Protein AF-0000000080742038 (afdb_homodimer)

Sequence (610 aa):
MDDHQDKIATLADGRKVSYAVYGAQDDDAPTFFYLHGFPGSHHEGYVINTTAAQYGVRVIAPTRPGYGDSTFQKNRRIIDYPKDILELADILSIKQFAVLGVSGGGPYAIACLKDLPPDRLVGIGTAAGVMPMSFSTQGMLTITRIMFNIAPYATGILGWITDRVLGNTARDTKHPEKLEEMMDKDISARSASDKDVWETHPDLRKSLGRATREAMKQGGYATAWEARLFGSDWGFKLEDVKVEKGRMIMWHGDLDVNVPIGVSEKAVQLMPGAELRVMKGESHMSLMTRVDEFTVAMKDMILRSMDDHQDKIATLADGRKVSYAVYGAQDDDAPTFFYLHGFPGSHHEGYVINTTAAQYGVRVIAPTRPGYGDSTFQKNRRIIDYPKDILELADILSIKQFAVLGVSGGGPYAIACLKDLPPDRLVGIGTAAGVMPMSFSTQGMLTITRIMFNIAPYATGILGWITDRVLGNTARDTKHPEKLEEMMDKDISARSASDKDVWETHPDLRKSLGRATREAMKQGGYATAWEARLFGSDWGFKLEDVKVEKGRMIMWHGDLDVNVPIGVSEKAVQLMPGAELRVMKGESHMSLMTRVDEFTVAMKDMILRS

Secondary structure (DSSP, 8-state):
-TTS--EEEE-TTS-EEEEEEEE---TTS-EEEEE--SS--GGGGGGGHHHHHHTT-EEEEEPPTTSTTSPP-TT--GGGHHHHHHHHHHHTT--SEEEEEEGGGHHHHHHHHHHS-TTTEEEEEEES----TTS--TTS-HHHHHHHHHTTTSHHHHHHHHIIIIIHHHH-TT-THHHHHHHHHHHHTS-HHHHHHHHH-HHHHHHHHHHHHHHTTT-SHHHHHHHHHHTS--SS-GGG----TTSEEEEEETT-SSS-THHHHHHHHHSTT-EEEEETT--HHHHTT-HHHHHHHHHHHHHH-/-TTS--EEEE-TTS-EEEEEEEE---TTS-EEEEE--SS--GGGGGGGHHHHHHTT-EEEEEPPTTSTTSPP-TT--GGGHHHHHHHHHHHTT--SEEEEEEGGGHHHHHHHHHHS-TTTEEEEEEES----TTS--TTS-HHHHHHHHHTTTSHHHHHHHHIIIIIHHHH-TT-THHHHHHHHHHHHTS-HHHHHHHHH-HHHHHHHHHHHHHHTTT-SHHHHHHHHHHTS--SS-GGG----TTSEEEEEETT-SSS-THHHHHHHHH-TT-EEEEETT--HHHHTT-HHHHHHHHHHHHHH-

Organism: Fusarium oxysporum (strain Fo5176) (NCBI:txid660025)

InterPro domains:
  IPR000073 Alpha/beta hydrolase fold-1 [PF00561] (30-126)
  IPR029058 Alpha/Beta hydrolase fold [G3DSA:3.40.50.1820] (1-302)
  IPR029058 Alpha/Beta hydrolase fold [SSF53474] (7-300)

Radius of gyration: 26.37 Å; Cα contacts (8 Å, |Δi|>4): 1388; chains: 2; bounding box: 51×81×58 Å

Nearest PDB structures (foldseek):
  5nfq-assembly1_A  TM=6.784E-01  e=3.374E-14  metagenome
  7jqy-assembly1_B  TM=6.572E-01  e=2.101E-12  Burkholderia cenocepacia J2315
  7jqx-assembly1_A  TM=6.171E-01  e=9.154E-12  Burkholderia cenocepacia J2315
  6rb3-assembly3_B  TM=6.172E-01  e=1.466E-10  Mycobacteroides abscessus
  4rpc-assembly2_B  TM=6.602E-01  e=5.184E-09  Desulfitobacterium hafniense DCB-2

Foldseek 3Di:
DVVWDWDWDAFPVGWIKIKTKAAAPDLPFAEAEEEDAAQFANLLVLLLRVVSNVVRYIYIYIGDDPFFRTHHDPPDALLVVLVVVVRVCVVSVNQAHEYEAEAQGQSNNLSNLQPPDCRHYLAYEYELYQFALVFPQVLADPVLNVLLQCLLVCLPVQQQVCCVVQLVLLQPPVCLVSLLVVVLVVQVVDDPQSNVCCVPPVSSSVSRSNTSSRRCVNGRNVSSVSSSNSSDDNVDDLLSRAAAALRYEYEYECQENNRHCSRVVVSCVSHVNYHYDYDYPDYSNNSSSVSNVVSVSRSVSSVVD/DVVWDWDWDAFPVGWIKIKTKAAAPDLPFAEAEEEDAAQFANLLVLLLRVVSNVVRYIYIYIGDDPFFRTHHDPPDALLVVLVVVVRVCVVSVNQAYEYEAEAQGQSNNLSNLQPPDCRHYLAYEYELYQFALVFPLVQADPVLNVLLQCLLVCLPVQQQVCCVVQLVLLQPPVCLVSLLVVVLVVQVVDDPQSNVCCVPPVSNSVSRSNTSSRRCVNGRNVSSVSSPNSSDDNVDDLLSRAAAALRYEYEYECQENNRHCSRVVVSCVSHVNYHYDYDYPDYSNNSSSVSNVVSVSRSVSSVVD

Solvent-accessible surface area (backbone atoms only — not comparable to full-atom values): 29934 Å² total; per-residue (Å²): 110,85,83,53,58,80,40,75,45,71,46,96,89,67,45,35,35,22,27,34,72,31,35,30,83,55,83,82,36,57,35,32,36,38,33,34,40,74,73,25,18,27,46,41,46,54,57,39,20,68,60,25,38,75,69,49,25,17,33,42,11,47,19,56,59,23,14,43,75,9,39,62,56,87,87,66,51,59,69,55,47,38,59,55,54,53,50,51,29,55,77,68,68,47,70,55,29,26,31,37,4,29,28,56,11,14,55,43,34,51,38,25,63,58,72,46,56,63,82,36,44,46,29,35,33,22,44,43,39,48,59,62,60,89,37,66,58,64,48,34,37,62,69,58,53,44,49,30,62,42,18,67,80,38,33,69,61,45,6,54,44,41,19,66,72,44,21,53,47,38,64,32,74,92,50,53,60,57,36,51,51,48,49,50,37,46,40,55,40,24,33,66,59,36,32,50,42,54,71,72,32,63,56,51,46,51,18,48,52,51,6,43,26,29,22,25,63,69,33,20,46,44,49,19,50,49,36,18,46,52,45,40,81,56,85,69,55,65,66,72,36,81,48,54,75,79,28,32,40,34,39,28,18,69,58,13,41,80,50,24,40,56,36,57,60,53,47,37,70,48,20,74,24,40,42,79,45,74,38,81,84,18,26,61,61,43,45,69,67,48,40,64,64,52,48,52,52,48,49,50,36,49,70,72,100,112,84,84,52,60,78,40,76,47,72,48,95,89,67,45,36,37,22,27,36,70,30,34,30,84,54,83,83,35,57,36,32,35,40,32,34,40,75,72,26,18,27,45,40,47,54,58,39,21,68,61,24,38,75,70,49,26,18,34,41,12,47,20,56,59,24,16,42,75,10,39,64,56,86,88,67,52,57,70,55,48,39,58,55,52,54,51,51,31,55,76,67,66,48,70,54,29,26,31,37,3,30,28,55,11,14,55,45,33,52,37,26,63,57,70,47,56,64,82,37,44,46,28,36,34,23,44,43,39,47,61,63,60,89,38,66,56,66,48,36,36,62,70,60,53,44,50,29,62,42,19,67,80,38,32,70,61,46,7,55,45,39,20,67,72,44,20,55,47,40,62,31,74,92,49,53,63,56,37,52,51,50,50,50,38,45,39,56,41,25,35,68,59,36,32,49,42,53,72,72,32,61,57,51,45,52,17,48,52,51,6,46,26,29,22,25,62,69,32,20,48,46,49,20,48,50,36,17,47,54,43,40,79,56,85,68,57,65,67,73,35,80,49,52,75,77,28,32,41,35,38,31,16,71,58,13,42,80,50,24,40,58,36,57,60,53,47,36,70,48,20,75,24,39,42,77,45,75,38,79,85,19,25,60,60,42,44,68,70,48,38,64,63,52,49,52,53,47,49,50,37,50,69,75,100

pLDDT: mean 94.44, std 6.52, range [61.16, 98.94]

Structure (mmCIF, N/CA/C/O backbone):
data_AF-0000000080742038-model_v1
#
loop_
_entity.id
_entity.type
_entity.pdbx_description
1 polymer 'AB hydrolase-1 domain-containing protein'
#
loop_
_atom_site.group_PDB
_atom_site.id
_atom_site.type_symbol
_atom_site.label_atom_id
_atom_site.label_alt_id
_atom_site.label_comp_id
_atom_site.label_asym_id
_atom_site.label_entity_id
_atom_site.label_seq_id
_atom_site.pdbx_PDB_ins_code
_atom_site.Cartn_x
_atom_site.Cartn_y
_atom_site.Cartn_z
_atom_site.occupancy
_atom_site.B_iso_or_equiv
_atom_site.auth_seq_id
_atom_site.auth_comp_id
_atom_site.auth_asym_id
_atom_site.auth_atom_id
_atom_site.pdbx_PDB_model_num
ATOM 1 N N . MET A 1 1 ? 14.031 27.016 -0.701 1 67 1 MET A N 1
ATOM 2 C CA . MET A 1 1 ? 13.75 26.391 0.581 1 67 1 MET A CA 1
ATOM 3 C C . MET A 1 1 ? 14.867 26.656 1.585 1 67 1 MET A C 1
ATOM 5 O O . MET A 1 1 ? 14.602 26.859 2.771 1 67 1 MET A O 1
ATOM 9 N N . ASP A 1 2 ? 16.078 26.734 1.03 1 62.31 2 ASP A N 1
ATOM 10 C CA . ASP A 1 2 ? 17.25 26.922 1.895 1 62.31 2 ASP A CA 1
ATOM 11 C C . ASP A 1 2 ? 17.234 28.281 2.572 1 62.31 2 ASP A C 1
ATOM 13 O O . ASP A 1 2 ? 17.891 28.484 3.596 1 62.31 2 ASP A O 1
ATOM 17 N N . ASP A 1 3 ? 16.438 29.125 1.928 1 61.84 3 ASP A N 1
ATOM 18 C CA . ASP A 1 3 ? 16.406 30.469 2.496 1 61.84 3 ASP A CA 1
ATOM 19 C C . ASP A 1 3 ? 15.555 30.516 3.764 1 61.84 3 ASP A C 1
ATOM 21 O O . ASP A 1 3 ? 15.617 31.469 4.531 1 61.84 3 ASP A O 1
ATOM 25 N N . HIS A 1 4 ? 14.805 29.5 3.902 1 67.5 4 HIS A N 1
ATOM 26 C CA . HIS A 1 4 ? 13.961 29.484 5.094 1 67.5 4 HIS A CA 1
ATOM 27 C C . HIS A 1 4 ? 14.586 28.609 6.188 1 67.5 4 HIS A C 1
ATOM 29 O O . HIS A 1 4 ? 14.602 27.391 6.082 1 67.5 4 HIS A O 1
ATOM 35 N N . GLN A 1 5 ? 15.109 29.297 7.074 1 78.25 5 GLN A N 1
ATOM 36 C CA . GLN A 1 5 ? 15.859 28.641 8.148 1 78.25 5 GLN A CA 1
ATOM 37 C C . GLN A 1 5 ? 14.93 27.938 9.117 1 78.25 5 GLN A C 1
ATOM 39 O O . GLN A 1 5 ? 13.883 28.469 9.492 1 78.25 5 GLN A O 1
ATOM 44 N N . ASP A 1 6 ? 15.258 26.781 9.43 1 92.75 6 ASP A N 1
ATOM 45 C CA . ASP A 1 6 ? 14.609 26.047 10.516 1 92.75 6 ASP A CA 1
ATOM 46 C C . ASP A 1 6 ? 14.781 26.766 11.852 1 92.75 6 ASP A C 1
ATOM 48 O O . ASP A 1 6 ? 15.867 27.266 12.156 1 92.75 6 ASP A O 1
ATOM 52 N N . LYS A 1 7 ? 13.766 26.953 12.516 1 97.44 7 LYS A N 1
ATOM 53 C CA . LYS A 1 7 ? 13.766 27.547 13.844 1 97.44 7 LYS A CA 1
ATOM 54 C C . LYS A 1 7 ? 13.352 26.547 14.906 1 97.44 7 LYS A C 1
ATOM 56 O O . LYS A 1 7 ? 12.719 25.531 14.594 1 97.44 7 LYS A O 1
ATOM 61 N N . ILE A 1 8 ? 13.773 26.797 16.156 1 98.25 8 ILE A N 1
ATOM 62 C CA . ILE A 1 8 ? 13.43 25.922 17.281 1 98.25 8 ILE A CA 1
ATOM 63 C C . ILE A 1 8 ? 12.82 26.75 18.406 1 98.25 8 ILE A C 1
ATOM 65 O O . ILE A 1 8 ? 13.359 27.797 18.781 1 98.25 8 ILE A O 1
ATOM 69 N N . ALA A 1 9 ? 11.727 26.406 18.859 1 98.56 9 ALA A N 1
ATOM 70 C CA . ALA A 1 9 ? 11.125 26.938 20.078 1 98.56 9 ALA A CA 1
ATOM 71 C C . ALA A 1 9 ? 11.117 25.891 21.188 1 98.56 9 ALA A C 1
ATOM 73 O O . ALA A 1 9 ? 10.953 24.703 20.938 1 98.56 9 ALA A O 1
ATOM 74 N N . THR A 1 10 ? 11.32 26.266 22.391 1 98.69 10 THR A N 1
ATOM 75 C CA . THR A 1 10 ? 11.219 25.391 23.547 1 98.69 10 THR A CA 1
ATOM 76 C C . THR A 1 10 ? 9.922 25.641 24.312 1 98.69 10 THR A C 1
ATOM 78 O O . THR A 1 10 ? 9.648 26.766 24.734 1 98.69 10 THR A O 1
ATOM 81 N N . LEU A 1 11 ? 9.164 24.641 24.453 1 98.56 11 LEU A N 1
ATOM 82 C CA . LEU A 1 11 ? 7.883 24.75 25.141 1 98.56 11 LEU A CA 1
ATOM 83 C C . LEU A 1 11 ? 8.086 24.719 26.656 1 98.56 11 LEU A C 1
ATOM 85 O O . LEU A 1 11 ? 9.195 24.469 27.141 1 98.56 11 LEU A O 1
ATOM 89 N N . ALA A 1 12 ? 7.055 25 27.391 1 97.94 12 ALA A N 1
ATOM 90 C CA . ALA A 1 12 ? 7.105 25.125 28.844 1 97.94 12 ALA A CA 1
ATOM 91 C C . ALA A 1 12 ? 7.512 23.797 29.484 1 97.94 12 ALA A C 1
ATOM 93 O O . ALA A 1 12 ? 8.164 23.781 30.531 1 97.94 12 ALA A O 1
ATOM 94 N N . ASP A 1 13 ? 7.203 22.641 28.859 1 97.56 13 ASP A N 1
ATOM 95 C CA . ASP A 1 13 ? 7.508 21.344 29.438 1 97.56 13 ASP A CA 1
ATOM 96 C C . ASP A 1 13 ? 8.906 20.875 29.031 1 97.56 13 ASP A C 1
ATOM 98 O O . ASP A 1 13 ? 9.281 19.734 29.297 1 97.56 13 ASP A O 1
ATOM 102 N N . GLY A 1 14 ? 9.625 21.719 28.312 1 98.31 14 GLY A N 1
ATOM 103 C CA . GLY A 1 14 ? 11.016 21.438 27.969 1 98.31 14 GLY A CA 1
ATOM 104 C C . GLY A 1 14 ? 11.172 20.859 26.578 1 98.31 14 GLY A C 1
ATOM 105 O O . GLY A 1 14 ? 12.281 20.781 26.062 1 98.31 14 GLY A O 1
ATOM 106 N N . ARG A 1 15 ? 10.078 20.453 25.875 1 98.31 15 ARG A N 1
ATOM 107 C CA . ARG A 1 15 ? 10.148 19.891 24.516 1 98.31 15 ARG A CA 1
ATOM 108 C C . ARG A 1 15 ? 10.492 20.969 23.5 1 98.31 15 ARG A C 1
ATOM 110 O O . ARG A 1 15 ? 10.062 22.109 23.641 1 98.31 15 ARG A O 1
ATOM 117 N N . LYS A 1 16 ? 11.234 20.578 22.562 1 98.75 16 LYS A N 1
ATOM 118 C CA . LYS A 1 16 ? 11.555 21.438 21.438 1 98.75 16 LYS A CA 1
ATOM 119 C C . LYS A 1 16 ? 10.578 21.234 20.281 1 98.75 16 LYS A C 1
ATOM 121 O O . LYS A 1 16 ? 10.148 20.109 20.016 1 98.75 16 LYS A O 1
ATOM 126 N N . VAL A 1 17 ? 10.258 22.344 19.656 1 98.69 17 VAL A N 1
ATOM 127 C CA . VAL A 1 17 ? 9.453 22.328 18.438 1 98.69 17 VAL A CA 1
ATOM 128 C C . VAL A 1 17 ? 10.219 23.016 17.297 1 98.69 17 VAL A C 1
ATOM 130 O O . VAL A 1 17 ? 10.57 24.188 17.406 1 98.69 17 VAL A O 1
ATOM 133 N N . SER A 1 18 ? 10.57 22.25 16.312 1 98.56 18 SER A N 1
ATOM 134 C CA . SER A 1 18 ? 11.133 22.859 15.125 1 98.56 18 SER A CA 1
ATOM 135 C C . SER A 1 18 ? 10.039 23.406 14.211 1 98.56 18 SER A C 1
ATOM 137 O O . SER A 1 18 ? 8.977 22.797 14.078 1 98.56 18 SER A O 1
ATOM 139 N N . TYR A 1 19 ? 10.242 24.562 13.617 1 98.56 19 TYR A N 1
ATOM 140 C CA . TYR A 1 19 ? 9.266 25.203 12.734 1 98.56 1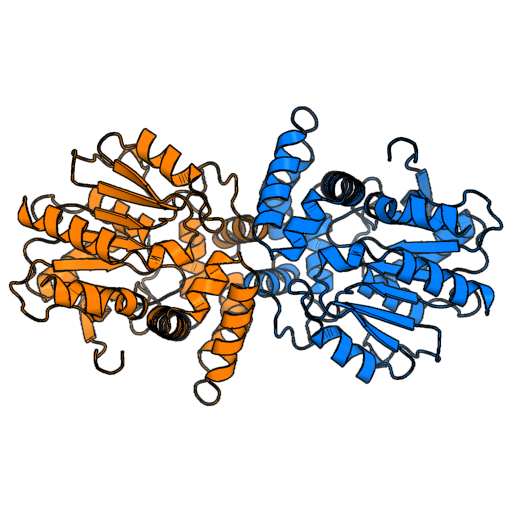9 TYR A CA 1
ATOM 141 C C . TYR A 1 19 ? 9.953 26.125 11.734 1 98.56 19 TYR A C 1
ATOM 143 O O . TYR A 1 19 ? 11.164 26.344 11.812 1 98.56 19 TYR A O 1
ATOM 151 N N . ALA A 1 20 ? 9.25 26.531 10.773 1 98 20 ALA A N 1
ATOM 152 C CA . ALA A 1 20 ? 9.672 27.562 9.82 1 98 20 ALA A CA 1
ATOM 153 C C . ALA A 1 20 ? 8.578 28.594 9.602 1 98 20 ALA A C 1
ATOM 155 O O . ALA A 1 20 ? 7.406 28.344 9.906 1 98 20 ALA A O 1
ATOM 156 N N . VAL A 1 21 ? 8.984 29.734 9.211 1 98 21 VAL A N 1
ATOM 157 C CA . VAL A 1 21 ? 8.07 30.812 8.836 1 98 21 VAL A CA 1
ATOM 158 C C . VAL A 1 21 ? 8.109 31.016 7.324 1 98 21 VAL A C 1
ATOM 160 O O . VAL A 1 21 ? 9.172 31.281 6.758 1 98 21 VAL A O 1
ATOM 163 N N . TYR A 1 22 ? 7 30.891 6.668 1 97.31 22 TYR A N 1
ATOM 164 C CA . TYR A 1 22 ? 6.867 31.094 5.227 1 97.31 22 TYR A CA 1
ATOM 165 C C . TYR A 1 22 ? 5.977 32.281 4.922 1 97.31 22 TYR A C 1
ATOM 167 O O . TYR A 1 22 ? 5.277 32.781 5.805 1 97.31 22 TYR A O 1
ATOM 175 N N . GLY A 1 23 ? 5.98 32.719 3.654 1 97.31 23 GLY A N 1
ATOM 176 C CA . GLY A 1 23 ? 5.172 33.844 3.254 1 97.31 23 GLY A CA 1
ATOM 177 C C . GLY A 1 23 ? 5.699 35.156 3.785 1 97.31 23 GLY A C 1
ATOM 178 O O . GLY A 1 23 ? 6.898 35.438 3.699 1 97.31 23 GLY A O 1
ATOM 179 N N . ALA A 1 24 ? 4.785 36 4.273 1 97.38 24 ALA A N 1
ATOM 180 C CA . ALA A 1 24 ? 5.148 37.281 4.84 1 97.38 24 ALA A CA 1
ATOM 181 C C . ALA A 1 24 ? 5.977 37.125 6.113 1 97.38 24 ALA A C 1
ATOM 183 O O . ALA A 1 24 ? 5.699 36.219 6.926 1 97.38 24 ALA A O 1
ATOM 184 N N . GLN A 1 25 ? 6.887 38 6.328 1 95.19 25 GLN A N 1
ATOM 185 C CA . GLN A 1 25 ? 7.789 37.875 7.469 1 95.19 25 GLN A CA 1
ATOM 186 C C . GLN A 1 25 ? 7.441 38.875 8.555 1 95.19 25 GLN A C 1
ATOM 188 O O . GLN A 1 25 ? 7.957 38.812 9.672 1 95.19 25 GLN A O 1
ATOM 193 N N . ASP A 1 26 ? 6.496 39.75 8.242 1 95 26 ASP A N 1
ATOM 194 C CA . ASP A 1 26 ? 6.055 40.75 9.203 1 95 26 ASP A CA 1
ATOM 195 C C . ASP A 1 26 ? 5.242 40.125 10.328 1 95 26 ASP A C 1
ATOM 197 O O . ASP A 1 26 ? 4.301 39.375 10.078 1 95 26 ASP A O 1
ATOM 201 N N . ASP A 1 27 ? 5.512 40.5 11.508 1 93.69 27 ASP A N 1
ATOM 202 C CA . ASP A 1 27 ? 4.871 39.938 12.688 1 93.69 27 ASP A CA 1
ATOM 203 C C . ASP A 1 27 ? 3.4 40.344 12.766 1 93.69 27 ASP A C 1
ATOM 205 O O . ASP A 1 27 ? 2.602 39.656 13.422 1 93.69 27 ASP A O 1
ATOM 209 N N . ASP A 1 28 ? 3.055 41.438 12.078 1 94.69 28 ASP A N 1
ATOM 210 C CA . ASP A 1 28 ? 1.686 41.938 12.156 1 94.69 28 ASP A CA 1
ATOM 211 C C . ASP A 1 28 ? 0.833 41.375 11.016 1 94.69 28 ASP A C 1
ATOM 213 O O . ASP A 1 28 ? -0.377 41.625 10.969 1 94.69 28 ASP A O 1
ATOM 217 N N . ALA A 1 29 ? 1.406 40.594 10.172 1 97.69 29 ALA A N 1
ATOM 218 C CA . ALA A 1 29 ? 0.659 40.031 9.055 1 97.69 29 ALA A CA 1
ATOM 219 C C . ALA A 1 29 ? -0.356 39 9.547 1 97.69 29 ALA A C 1
ATOM 221 O O . ALA A 1 29 ? -0.125 38.312 10.555 1 97.69 29 ALA A O 1
ATOM 222 N N . PRO A 1 30 ? -1.543 38.938 8.859 1 98.25 30 PRO A N 1
ATOM 223 C CA . PRO A 1 30 ? -2.418 37.812 9.164 1 98.25 30 PRO A CA 1
ATOM 224 C C . PRO A 1 30 ? -1.686 36.469 9.133 1 98.25 30 PRO A C 1
ATOM 226 O O . PRO A 1 30 ? -0.91 36.219 8.211 1 98.25 30 PRO A O 1
ATOM 229 N N . THR A 1 31 ? -1.844 35.656 10.195 1 98.75 31 THR A N 1
ATOM 230 C CA . THR A 1 31 ? -0.999 34.5 10.391 1 98.75 31 THR A CA 1
ATOM 231 C C . THR A 1 31 ? -1.846 33.219 10.516 1 98.75 31 THR A C 1
ATOM 233 O O . THR A 1 31 ? -2.879 33.25 11.195 1 98.75 31 THR A O 1
ATOM 236 N N . PHE A 1 32 ? -1.501 32.188 9.82 1 98.88 32 PHE A N 1
ATOM 237 C CA . PHE A 1 32 ? -2.09 30.875 10.125 1 98.88 32 PHE A CA 1
ATOM 238 C C . PHE A 1 32 ? -1.011 29.812 10.242 1 98.88 32 PHE A C 1
ATOM 240 O O . PHE A 1 32 ? 0.115 30 9.781 1 98.88 32 PHE A O 1
ATOM 247 N N . PHE A 1 33 ? -1.278 28.734 10.922 1 98.94 33 PHE A N 1
ATOM 248 C CA . PHE A 1 33 ? -0.404 27.578 11.07 1 98.94 33 PHE A CA 1
ATOM 249 C C . PHE A 1 33 ? -0.652 26.562 9.961 1 98.94 33 PHE A C 1
ATOM 251 O O . PHE A 1 33 ? -1.8 26.312 9.586 1 98.94 33 PHE A O 1
ATOM 258 N N . TYR A 1 34 ? 0.375 26.047 9.367 1 98.81 34 TYR A N 1
ATOM 259 C CA . TYR A 1 34 ? 0.353 24.938 8.422 1 98.81 34 TYR A CA 1
ATOM 260 C C . TYR A 1 34 ? 0.771 23.641 9.094 1 98.81 34 TYR A C 1
ATOM 262 O O . TYR A 1 34 ? 1.939 23.469 9.453 1 98.81 34 TYR A O 1
ATOM 270 N N . LEU A 1 35 ? -0.135 22.719 9.289 1 98.94 35 LEU A N 1
ATOM 271 C CA . LEU A 1 35 ? 0.146 21.406 9.891 1 98.94 35 LEU A CA 1
ATOM 272 C C . LEU A 1 35 ? 0.365 20.359 8.812 1 98.94 35 LEU A C 1
ATOM 274 O O . LEU A 1 35 ? -0.566 20 8.086 1 98.94 35 LEU A O 1
ATOM 278 N N . HIS A 1 36 ? 1.525 19.844 8.773 1 98.69 36 HIS A N 1
ATOM 279 C CA . HIS A 1 36 ? 1.992 19 7.688 1 98.69 36 HIS A CA 1
ATOM 280 C C . HIS A 1 36 ? 1.288 17.641 7.707 1 98.69 36 HIS A C 1
ATOM 282 O O . HIS A 1 36 ? 0.627 17.297 8.688 1 98.69 36 HIS A O 1
ATOM 288 N N . GLY A 1 37 ? 1.478 16.938 6.609 1 98.19 37 GLY A N 1
ATOM 289 C CA . GLY A 1 37 ? 0.906 15.617 6.441 1 98.19 37 GLY A CA 1
ATOM 290 C C . GLY A 1 37 ? 1.724 14.523 7.109 1 98.19 37 GLY A C 1
ATOM 291 O O . GLY A 1 37 ? 2.543 14.805 7.984 1 98.19 37 GLY A O 1
ATOM 292 N N . PHE A 1 38 ? 1.458 13.18 6.723 1 96.56 38 PHE A N 1
ATOM 293 C CA . PHE A 1 38 ? 1.994 12.008 7.41 1 96.56 38 PHE A CA 1
ATOM 294 C C . PHE A 1 38 ? 2.715 11.094 6.43 1 96.56 38 PHE A C 1
ATOM 296 O O . PHE A 1 38 ? 2.117 10.609 5.465 1 96.56 38 PHE A O 1
ATOM 303 N N . PRO A 1 39 ? 3.877 10.68 6.828 1 96.5 39 PRO A N 1
ATOM 304 C CA . PRO A 1 39 ? 4.812 11.359 7.73 1 96.5 39 PRO A CA 1
ATOM 305 C C . PRO A 1 39 ? 5.398 12.633 7.129 1 96.5 39 PRO A C 1
ATOM 307 O O . PRO A 1 39 ? 5.262 12.867 5.926 1 96.5 39 PRO A O 1
ATOM 310 N N . GLY A 1 40 ? 5.934 13.469 7.961 1 97.88 40 GLY A N 1
ATOM 311 C CA . GLY A 1 40 ? 6.496 14.68 7.383 1 97.88 40 GLY A CA 1
ATOM 312 C C . GLY A 1 40 ? 7.078 15.625 8.422 1 97.88 40 GLY A C 1
ATOM 313 O O . GLY A 1 40 ? 7.383 15.211 9.539 1 97.88 40 GLY A O 1
ATOM 314 N N . SER A 1 41 ? 7.332 16.828 7.953 1 98.31 41 SER A N 1
ATOM 315 C CA . SER A 1 41 ? 7.863 17.938 8.742 1 98.31 41 SER A CA 1
ATOM 316 C C . SER A 1 41 ? 7.402 19.281 8.188 1 98.31 41 SER A C 1
ATOM 318 O O . SER A 1 41 ? 6.711 19.344 7.172 1 98.31 41 SER A O 1
ATOM 320 N N . HIS A 1 42 ? 7.801 20.344 8.883 1 98.19 42 HIS A N 1
ATOM 321 C CA . HIS A 1 42 ? 7.375 21.688 8.531 1 98.19 42 HIS A CA 1
ATOM 322 C C . HIS A 1 42 ? 7.84 22.062 7.125 1 98.19 42 HIS A C 1
ATOM 324 O O . HIS A 1 42 ? 7.309 23 6.516 1 98.19 42 HIS A O 1
ATOM 330 N N . HIS A 1 43 ? 8.742 21.328 6.539 1 97.31 43 HIS A N 1
ATOM 331 C CA . HIS A 1 43 ? 9.273 21.625 5.211 1 97.31 43 HIS A CA 1
ATOM 332 C C . HIS A 1 43 ? 8.188 21.516 4.145 1 97.31 43 HIS A C 1
ATOM 334 O O . HIS A 1 43 ? 8.281 22.141 3.086 1 97.31 43 HIS A O 1
ATOM 340 N N . GLU A 1 44 ? 7.191 20.703 4.445 1 97.19 44 GLU A N 1
ATOM 341 C CA . GLU A 1 44 ? 6.059 20.609 3.529 1 97.19 44 GLU A CA 1
ATOM 342 C C . GLU A 1 44 ? 5.43 21.969 3.275 1 97.19 44 GLU A C 1
ATOM 344 O O . GLU A 1 44 ? 4.945 22.25 2.176 1 97.19 44 GLU A O 1
ATOM 349 N N . GLY A 1 45 ? 5.473 22.859 4.246 1 97 45 GLY A N 1
ATOM 350 C CA . GLY A 1 45 ? 4.844 24.156 4.172 1 97 45 GLY A CA 1
ATOM 351 C C . GLY A 1 45 ? 5.465 25.062 3.123 1 97 45 GLY A C 1
ATOM 352 O O . GLY A 1 45 ? 4.875 26.078 2.742 1 97 45 GLY A O 1
ATOM 353 N N . TYR A 1 46 ? 6.609 24.703 2.615 1 96.56 46 TYR A N 1
ATOM 354 C CA . TYR A 1 46 ? 7.277 25.516 1.603 1 96.56 46 TYR A CA 1
ATOM 355 C C . TYR A 1 46 ? 6.414 25.641 0.352 1 96.56 46 TYR A C 1
ATOM 357 O O . TYR A 1 46 ? 6.52 26.625 -0.38 1 96.56 46 TYR A O 1
ATOM 365 N N . VAL A 1 47 ? 5.559 24.719 0.129 1 95.38 47 VAL A N 1
ATOM 366 C CA . VAL A 1 47 ? 4.734 24.672 -1.074 1 95.38 47 VAL A CA 1
ATOM 367 C C . VAL A 1 47 ? 3.861 25.922 -1.141 1 95.38 47 VAL A C 1
ATOM 369 O O . VAL A 1 47 ? 3.539 26.406 -2.229 1 95.38 47 VAL A O 1
ATOM 372 N N . ILE A 1 48 ? 3.535 26.531 -0.001 1 96.25 48 ILE A N 1
ATOM 373 C CA . ILE A 1 48 ? 2.596 27.656 0.033 1 96.25 48 ILE A CA 1
ATOM 374 C C . ILE A 1 48 ? 3.357 28.969 0.164 1 96.25 48 ILE A C 1
ATOM 376 O O . ILE A 1 48 ? 2.754 30.047 0.192 1 96.25 48 ILE A O 1
ATOM 380 N N . ASN A 1 49 ? 4.672 28.938 0.198 1 96.31 49 ASN A N 1
ATOM 381 C CA . ASN A 1 49 ? 5.504 30.094 0.543 1 96.31 49 ASN A CA 1
ATOM 382 C C . ASN A 1 49 ? 5.266 31.266 -0.406 1 96.31 49 ASN A C 1
ATOM 384 O O . ASN A 1 49 ? 4.93 32.375 0.032 1 96.31 49 ASN A O 1
ATOM 388 N N . THR A 1 50 ? 5.418 31.016 -1.688 1 95.62 50 THR A N 1
ATOM 389 C CA . THR A 1 50 ? 5.34 32.062 -2.684 1 95.62 50 THR A CA 1
ATOM 390 C C . THR A 1 50 ? 3.949 32.719 -2.689 1 95.62 50 THR A C 1
ATOM 392 O O . THR A 1 50 ? 3.818 33.938 -2.693 1 95.62 50 THR A O 1
ATOM 395 N N . THR A 1 51 ? 2.949 31.875 -2.684 1 97.31 51 THR A N 1
ATOM 396 C CA . THR A 1 51 ? 1.572 32.375 -2.713 1 97.31 51 THR A CA 1
ATOM 397 C C . THR A 1 51 ? 1.247 33.156 -1.448 1 97.31 51 THR A C 1
ATOM 399 O O . THR A 1 51 ? 0.609 34.188 -1.512 1 97.31 51 THR A O 1
ATOM 402 N N . ALA A 1 52 ? 1.65 32.656 -0.297 1 97.94 52 ALA A N 1
ATOM 403 C CA . ALA A 1 52 ? 1.41 33.344 0.965 1 97.94 52 ALA A CA 1
ATOM 404 C C . ALA A 1 52 ? 2.061 34.75 0.963 1 97.94 52 ALA A C 1
ATOM 406 O O . ALA A 1 52 ? 1.464 35.719 1.424 1 97.94 52 ALA A O 1
ATOM 407 N N . ALA A 1 53 ? 3.266 34.812 0.463 1 97.19 53 ALA A N 1
ATOM 408 C CA . ALA A 1 53 ? 3.955 36.094 0.354 1 97.19 53 ALA A CA 1
ATOM 409 C C . ALA A 1 53 ? 3.178 37.062 -0.532 1 97.19 53 ALA A C 1
ATOM 411 O O . ALA A 1 53 ? 3.041 38.25 -0.202 1 97.19 53 ALA A O 1
ATOM 412 N N . GLN A 1 54 ? 2.697 36.562 -1.644 1 97.88 54 GLN A N 1
ATOM 413 C CA . GLN A 1 54 ? 1.943 37.344 -2.598 1 97.88 54 GLN A CA 1
ATOM 414 C C . GLN A 1 54 ? 0.688 37.938 -1.953 1 97.88 54 GLN A C 1
ATOM 416 O O . GLN A 1 54 ? 0.298 39.062 -2.25 1 97.88 54 GLN A O 1
ATOM 421 N N . TYR A 1 55 ? 0.12 37.219 -1.057 1 98.19 55 TYR A N 1
ATOM 422 C CA . TYR A 1 55 ? -1.131 37.625 -0.444 1 98.19 55 TYR A CA 1
ATOM 423 C C . TYR A 1 55 ? -0.873 38.344 0.885 1 98.19 55 TYR A C 1
ATOM 425 O O . TYR A 1 55 ? -1.813 38.719 1.581 1 98.19 55 TYR A O 1
ATOM 433 N N . GLY A 1 56 ? 0.362 38.469 1.308 1 98.12 56 GLY A N 1
ATOM 434 C CA . GLY A 1 56 ? 0.723 39.156 2.537 1 98.12 56 GLY A CA 1
ATOM 435 C C . GLY A 1 56 ? 0.336 38.375 3.785 1 98.12 56 GLY A C 1
ATOM 436 O O . GLY A 1 56 ? -0.101 38.969 4.777 1 98.12 56 GLY A O 1
ATOM 437 N N . VAL A 1 57 ? 0.417 37.094 3.721 1 98.38 57 VAL A N 1
ATOM 438 C CA . VAL A 1 57 ? 0.042 36.219 4.832 1 98.38 57 VAL A CA 1
ATOM 439 C C . VAL A 1 57 ? 1.285 35.531 5.398 1 98.38 57 VAL A C 1
ATOM 441 O O . VAL A 1 57 ? 2.174 35.125 4.645 1 98.38 57 VAL A O 1
ATOM 444 N N . ARG A 1 58 ? 1.351 35.469 6.699 1 98.44 58 ARG A N 1
ATOM 445 C CA . ARG A 1 58 ? 2.406 34.75 7.41 1 98.44 58 ARG A CA 1
ATOM 446 C C . ARG A 1 58 ? 1.974 33.344 7.746 1 98.44 58 ARG A C 1
ATOM 448 O O . ARG A 1 58 ? 0.882 33.125 8.281 1 98.44 58 ARG A O 1
ATOM 455 N N . VAL A 1 59 ? 2.842 32.344 7.398 1 98.62 59 VAL A N 1
ATOM 456 C CA . VAL A 1 59 ? 2.521 30.953 7.641 1 98.62 59 VAL A CA 1
ATOM 457 C C . VAL A 1 59 ? 3.553 30.344 8.594 1 98.62 59 VAL A C 1
ATOM 459 O O . VAL A 1 59 ? 4.746 30.312 8.281 1 98.62 59 VAL A O 1
ATOM 462 N N . ILE A 1 60 ? 3.133 29.938 9.758 1 98.75 60 ILE A N 1
ATOM 463 C CA . ILE A 1 60 ? 3.975 29.203 10.695 1 98.75 60 ILE A CA 1
ATOM 464 C C . ILE A 1 60 ? 3.781 27.703 10.5 1 98.75 60 ILE A C 1
ATOM 466 O O . ILE A 1 60 ? 2.666 27.188 10.633 1 98.75 60 ILE A O 1
ATOM 470 N N . ALA A 1 61 ? 4.816 26.969 10.172 1 98.75 61 ALA A N 1
ATOM 471 C CA . ALA A 1 61 ? 4.746 25.531 9.992 1 98.75 61 ALA A CA 1
ATOM 472 C C . ALA A 1 61 ? 5.57 24.797 11.055 1 98.75 61 ALA A C 1
ATOM 474 O O . ALA A 1 61 ? 6.801 24.766 10.977 1 98.75 61 ALA A O 1
ATOM 475 N N . PRO A 1 62 ? 4.961 24.188 12.023 1 98.81 62 PRO A N 1
ATOM 476 C CA . PRO A 1 62 ? 5.695 23.391 13.008 1 98.81 62 PRO A CA 1
ATOM 477 C C . PRO A 1 62 ? 5.824 21.922 12.594 1 98.81 62 PRO A C 1
ATOM 479 O O . PRO A 1 62 ? 4.98 21.406 11.852 1 98.81 62 PRO A O 1
ATOM 482 N N . THR A 1 63 ? 6.859 21.297 13.031 1 98.81 63 THR A N 1
ATOM 483 C CA . THR A 1 63 ? 7.039 19.859 12.914 1 98.81 63 THR A CA 1
ATOM 484 C C . THR A 1 63 ? 6.477 19.141 14.133 1 98.81 63 THR A C 1
ATOM 486 O O . THR A 1 63 ? 6.812 19.484 15.266 1 98.81 63 THR A O 1
ATOM 489 N N . ARG A 1 64 ? 5.633 18.203 13.938 1 98.81 64 ARG A N 1
ATOM 490 C CA . ARG A 1 64 ? 4.988 17.484 15.031 1 98.81 64 ARG A CA 1
ATOM 491 C C . ARG A 1 64 ? 6.012 16.719 15.859 1 98.81 64 ARG A C 1
ATOM 493 O O . ARG A 1 64 ? 7.133 16.484 15.414 1 98.81 64 ARG A O 1
ATOM 500 N N . PRO A 1 65 ? 5.691 16.375 17.094 1 98.5 65 PRO A N 1
ATOM 501 C CA . PRO A 1 65 ? 6.621 15.734 18.016 1 98.5 65 PRO A CA 1
ATOM 502 C C . PRO A 1 65 ? 7.203 14.438 17.453 1 98.5 65 PRO A C 1
ATOM 504 O O . PRO A 1 65 ? 6.457 13.578 16.969 1 98.5 65 PRO A O 1
ATOM 507 N N . GLY A 1 66 ? 8.461 14.352 17.562 1 98.38 66 GLY A N 1
ATOM 508 C CA . GLY A 1 66 ? 9.164 13.133 17.188 1 98.38 66 GLY A CA 1
ATOM 509 C C . GLY A 1 66 ? 9.742 13.195 15.781 1 98.38 66 GLY A C 1
ATOM 510 O O . GLY A 1 66 ? 10.586 12.375 15.422 1 98.38 66 GLY A O 1
ATOM 511 N N . TYR A 1 67 ? 9.289 14.109 14.961 1 98.5 67 TYR A N 1
ATOM 512 C CA . TYR A 1 67 ? 9.812 14.312 13.617 1 98.5 67 TYR A CA 1
ATOM 513 C C . TYR A 1 67 ? 10.844 15.438 13.594 1 98.5 67 TYR A C 1
ATOM 515 O O . TYR A 1 67 ? 10.789 16.359 14.422 1 98.5 67 TYR A O 1
ATOM 523 N N . GLY A 1 68 ? 11.758 15.367 12.602 1 97.38 68 GLY A N 1
ATOM 524 C CA . GLY A 1 68 ? 12.766 16.422 12.484 1 97.38 68 GLY A CA 1
ATOM 525 C C . GLY A 1 68 ? 13.516 16.688 13.773 1 97.38 68 GLY A C 1
ATOM 526 O O . GLY A 1 68 ? 14.039 15.758 14.391 1 97.38 68 GLY A O 1
ATOM 527 N N . ASP A 1 69 ? 13.531 17.953 14.164 1 98 69 ASP A N 1
ATOM 528 C CA . ASP A 1 69 ? 14.234 18.344 15.383 1 98 69 ASP A CA 1
ATOM 529 C C . ASP A 1 69 ? 13.258 18.578 16.531 1 98 69 ASP A C 1
ATOM 531 O O . ASP A 1 69 ? 13.633 19.125 17.578 1 98 69 ASP A O 1
ATOM 535 N N . SER A 1 70 ? 11.977 18.219 16.344 1 98.75 70 SER A N 1
ATOM 536 C CA . SER A 1 70 ? 11 18.281 17.438 1 98.75 70 SER A CA 1
ATOM 537 C C . SER A 1 70 ? 11.141 17.094 18.375 1 98.75 70 SER A C 1
ATOM 539 O O . SER A 1 70 ? 11.32 15.961 17.938 1 98.75 70 SER A O 1
ATOM 541 N N . THR A 1 71 ? 11.039 17.344 19.672 1 98.69 71 THR A N 1
ATOM 542 C CA . THR A 1 71 ? 11.164 16.312 20.703 1 98.69 71 THR A CA 1
ATOM 543 C C . THR A 1 71 ? 9.961 15.383 20.672 1 98.69 71 THR A C 1
ATOM 545 O O . THR A 1 71 ? 8.82 15.836 20.609 1 98.69 71 THR A O 1
ATOM 548 N N . PHE A 1 72 ? 10.25 14.062 20.672 1 98.31 72 PHE A N 1
ATOM 549 C CA . PHE A 1 72 ? 9.164 13.094 20.797 1 98.31 72 PHE A CA 1
ATOM 550 C C . PHE A 1 72 ? 8.438 13.266 22.125 1 98.31 72 PHE A C 1
ATOM 552 O O . PHE A 1 72 ? 9.062 13.508 23.156 1 98.31 72 PHE A O 1
ATOM 559 N N . GLN A 1 73 ? 7.164 13.203 22.094 1 98.12 73 GLN A N 1
ATOM 560 C CA . GLN A 1 73 ? 6.332 13.234 23.297 1 98.12 73 GLN A CA 1
ATOM 561 C C . GLN A 1 73 ? 5.82 11.844 23.641 1 98.12 73 GLN A C 1
ATOM 563 O O . GLN A 1 73 ? 5.012 11.273 22.906 1 98.12 73 GLN A O 1
ATOM 568 N N . LYS A 1 74 ? 6.246 11.258 24.766 1 96.62 74 LYS A N 1
ATOM 569 C CA . LYS A 1 74 ? 5.816 9.938 25.203 1 96.62 74 LYS A CA 1
ATOM 570 C C . LYS A 1 74 ? 4.305 9.891 25.422 1 96.62 74 LYS A C 1
ATOM 572 O O . LYS A 1 74 ? 3.723 10.812 26 1 96.62 74 LYS A O 1
ATOM 577 N N . ASN A 1 75 ? 3.604 8.914 24.906 1 96.38 75 ASN A N 1
ATOM 578 C CA . ASN A 1 75 ? 2.17 8.672 25.016 1 96.38 75 ASN A CA 1
ATOM 579 C C . ASN A 1 75 ? 1.357 9.82 24.438 1 96.38 75 ASN A C 1
ATOM 581 O O . ASN A 1 75 ? 0.274 10.141 24.938 1 96.38 75 ASN A O 1
ATOM 585 N N . ARG A 1 76 ? 1.943 10.461 23.484 1 95.81 76 ARG A N 1
ATOM 586 C CA . ARG A 1 76 ? 1.253 11.602 22.875 1 95.81 76 ARG A CA 1
ATOM 587 C C . ARG A 1 76 ? -0.089 11.18 22.297 1 95.81 76 ARG A C 1
ATOM 589 O O . ARG A 1 76 ? -0.223 10.062 21.766 1 95.81 76 ARG A O 1
ATOM 596 N N . ARG A 1 77 ? -1.02 12.07 22.516 1 98.25 77 ARG A N 1
ATOM 597 C CA . ARG A 1 77 ? -2.344 11.961 21.906 1 98.25 77 ARG A CA 1
ATOM 598 C C . ARG A 1 77 ? -2.607 13.125 20.953 1 98.25 77 ARG A C 1
ATOM 600 O O . ARG A 1 77 ? -1.96 14.164 21.047 1 98.25 77 ARG A O 1
ATOM 607 N N . ILE A 1 78 ? -3.549 12.898 19.938 1 98.5 78 ILE A N 1
ATOM 608 C CA . ILE A 1 78 ? -3.928 13.961 19 1 98.5 78 ILE A CA 1
ATOM 609 C C . ILE A 1 78 ? -4.383 15.188 19.797 1 98.5 78 ILE A C 1
ATOM 611 O O . ILE A 1 78 ? -4.016 16.312 19.453 1 98.5 78 ILE A O 1
ATOM 615 N N . ILE A 1 79 ? -5.059 14.992 20.922 1 98 79 ILE A N 1
ATOM 616 C CA . ILE A 1 79 ? -5.703 16.047 21.688 1 98 79 ILE A CA 1
ATOM 617 C C . ILE A 1 79 ? -4.66 16.797 22.531 1 98 79 ILE A C 1
ATOM 619 O O . ILE A 1 79 ? -4.969 17.797 23.172 1 98 79 ILE A O 1
ATOM 623 N N . ASP A 1 80 ? -3.416 16.391 22.531 1 98.38 80 ASP A N 1
ATOM 624 C CA . ASP A 1 80 ? -2.352 17.094 23.234 1 98.38 80 ASP A CA 1
ATOM 625 C C . ASP A 1 80 ? -1.761 18.203 22.375 1 98.38 80 ASP A C 1
ATOM 627 O O . ASP A 1 80 ? -1.086 19.109 22.875 1 98.38 80 ASP A O 1
ATOM 631 N N . TYR A 1 81 ? -2.016 18.203 21.062 1 98.62 81 TYR A N 1
ATOM 632 C CA . TYR A 1 81 ? -1.287 19.031 20.109 1 98.62 81 TYR A CA 1
ATOM 633 C C . TYR A 1 81 ? -1.758 20.484 20.203 1 98.62 81 TYR A C 1
ATOM 635 O O . TYR A 1 81 ? -0.966 21.422 20.016 1 98.62 81 TYR A O 1
ATOM 643 N N . PRO A 1 82 ? -3.076 20.75 20.5 1 98.75 82 PRO A N 1
ATOM 644 C CA . PRO A 1 82 ? -3.541 22.141 20.594 1 98.75 82 PRO A CA 1
ATOM 645 C C . PRO A 1 82 ? -2.727 22.953 21.594 1 98.75 82 PRO A C 1
ATOM 647 O O . PRO A 1 82 ? -2.438 24.125 21.344 1 98.75 82 PRO A O 1
ATOM 650 N N . LYS A 1 83 ? -2.352 22.344 22.625 1 98.44 83 LYS A N 1
ATOM 651 C CA . LYS A 1 83 ? -1.548 23.047 23.625 1 98.44 83 LYS A CA 1
ATOM 652 C C . LYS A 1 83 ? -0.205 23.484 23.031 1 98.44 83 LYS A C 1
ATOM 654 O O . LYS A 1 83 ? 0.289 24.578 23.328 1 98.44 83 LYS A O 1
ATOM 659 N N . ASP A 1 84 ? 0.433 22.609 22.25 1 98.75 84 ASP A N 1
ATOM 660 C CA . ASP A 1 84 ? 1.69 22.953 21.578 1 98.75 84 ASP A CA 1
ATOM 661 C C . ASP A 1 84 ? 1.516 24.141 20.641 1 98.75 84 ASP A C 1
ATOM 663 O O . ASP A 1 84 ? 2.361 25.047 20.609 1 98.75 84 ASP A O 1
ATOM 667 N N . ILE A 1 85 ? 0.422 24.172 19.891 1 98.88 85 ILE A N 1
ATOM 668 C CA . ILE A 1 85 ? 0.155 25.219 18.922 1 98.88 85 ILE A CA 1
ATOM 669 C C . ILE A 1 85 ? -0.065 26.547 19.656 1 98.88 85 ILE A C 1
ATOM 671 O O . ILE A 1 85 ? 0.477 27.578 19.25 1 98.88 85 ILE A O 1
ATOM 675 N N . LEU A 1 86 ? -0.873 26.5 20.688 1 98.81 86 LEU A N 1
ATOM 676 C CA . LEU A 1 86 ? -1.151 27.719 21.453 1 98.81 86 LEU A CA 1
ATOM 677 C C . LEU A 1 86 ? 0.125 28.281 22.078 1 98.81 86 LEU A C 1
ATOM 679 O O . LEU A 1 86 ? 0.356 29.484 22.047 1 98.81 86 LEU A O 1
ATOM 683 N N . GLU A 1 87 ? 0.939 27.406 22.641 1 98.75 87 GLU A N 1
ATOM 684 C CA . GLU A 1 87 ? 2.188 27.844 23.25 1 98.75 87 GLU A CA 1
ATOM 685 C C . GLU A 1 87 ? 3.139 28.438 22.219 1 98.75 87 GLU A C 1
ATOM 687 O O . GLU A 1 87 ? 3.824 29.422 22.469 1 98.75 87 GLU A O 1
ATOM 692 N N . LEU A 1 88 ? 3.221 27.766 21.062 1 98.81 88 LEU A N 1
ATOM 693 C CA . LEU A 1 88 ? 4.059 28.297 20 1 98.81 88 LEU A CA 1
ATOM 694 C C . LEU A 1 88 ? 3.551 29.672 19.547 1 98.81 88 LEU A C 1
ATOM 696 O O . LEU A 1 88 ? 4.344 30.578 19.297 1 98.81 88 LEU A O 1
ATOM 700 N N . ALA A 1 89 ? 2.238 29.844 19.422 1 98.75 89 ALA A N 1
ATOM 701 C CA . ALA A 1 89 ? 1.648 31.141 19.094 1 98.75 89 ALA A CA 1
ATOM 702 C C . ALA A 1 89 ? 2.055 32.188 20.125 1 98.75 89 ALA A C 1
ATOM 704 O O . ALA A 1 89 ? 2.396 33.344 19.75 1 98.75 89 ALA A O 1
ATOM 705 N N . ASP A 1 90 ? 2.016 31.828 21.391 1 98.56 90 ASP A N 1
ATOM 706 C CA . ASP A 1 90 ? 2.4 32.75 22.453 1 98.56 90 ASP A CA 1
ATOM 707 C C . ASP A 1 90 ? 3.873 33.156 22.328 1 98.56 90 ASP A C 1
ATOM 709 O O . ASP A 1 90 ? 4.223 34.312 22.453 1 98.56 90 ASP A O 1
ATOM 713 N N . ILE A 1 91 ? 4.711 32.156 22.109 1 98.44 91 ILE A N 1
ATOM 714 C CA . ILE A 1 91 ? 6.145 32.375 21.984 1 98.44 91 ILE A CA 1
ATOM 715 C C . ILE A 1 91 ? 6.414 33.344 20.828 1 98.44 91 ILE A C 1
ATOM 717 O O . ILE A 1 91 ? 7.309 34.188 20.922 1 98.44 91 ILE A O 1
ATOM 721 N N . LEU A 1 92 ? 5.586 33.281 19.812 1 98.12 92 LEU A N 1
ATOM 722 C CA . LEU A 1 92 ? 5.797 34.094 18.609 1 98.12 92 LEU A CA 1
ATOM 723 C C . LEU A 1 92 ? 4.949 35.344 18.656 1 98.12 92 LEU A C 1
ATOM 725 O O . LEU A 1 92 ? 4.891 36.094 17.672 1 98.12 92 LEU A O 1
ATOM 729 N N . SER A 1 93 ? 4.23 35.562 19.703 1 97.81 93 SER A N 1
ATOM 730 C CA . SER A 1 93 ? 3.406 36.75 19.938 1 97.81 93 SER A CA 1
ATOM 731 C C . SER A 1 93 ? 2.312 36.875 18.875 1 97.81 93 SER A C 1
ATOM 733 O O . SER A 1 93 ? 2.086 37.969 18.344 1 97.81 93 SER A O 1
ATOM 735 N N . ILE A 1 94 ? 1.707 35.781 18.562 1 98.25 94 ILE A N 1
ATOM 736 C CA . ILE A 1 94 ? 0.574 35.75 17.641 1 98.25 94 ILE A CA 1
ATOM 737 C C . ILE A 1 94 ? -0.731 35.719 18.438 1 98.25 94 ILE A C 1
ATOM 739 O O . ILE A 1 94 ? -1.039 34.719 19.094 1 98.25 94 ILE A O 1
ATOM 743 N N . LYS A 1 95 ? -1.467 36.75 18.359 1 96.56 95 LYS A N 1
ATOM 744 C CA . LYS A 1 95 ? -2.68 36.875 19.156 1 96.56 95 LYS A CA 1
ATOM 745 C C . LYS A 1 95 ? -3.814 36.031 18.578 1 96.56 95 LYS A C 1
ATOM 747 O O . LYS A 1 95 ? -4.453 35.25 19.281 1 96.56 95 LYS A O 1
ATOM 752 N N . GLN A 1 96 ? -4.105 36.219 17.297 1 97.94 96 GLN A N 1
ATOM 753 C CA . GLN A 1 96 ? -5.152 35.5 16.594 1 97.94 96 GLN A CA 1
ATOM 754 C C . GLN A 1 96 ? -4.598 34.812 15.352 1 97.94 96 GLN A C 1
ATOM 756 O O . GLN A 1 96 ? -3.73 35.344 14.664 1 97.94 96 GLN A O 1
ATOM 761 N N . PHE A 1 97 ? -5.09 33.625 15.109 1 98.75 97 PHE A N 1
ATOM 762 C CA . PHE A 1 97 ? -4.566 32.875 13.977 1 98.75 97 PHE A CA 1
ATOM 763 C C . PHE A 1 97 ? -5.602 31.875 13.469 1 98.75 97 PHE A C 1
ATOM 765 O O . PHE A 1 97 ? -6.625 31.641 14.125 1 98.75 97 PHE A O 1
ATOM 772 N N . ALA A 1 98 ? -5.434 31.344 12.281 1 98.88 98 ALA A N 1
ATOM 773 C CA . ALA A 1 98 ? -6.129 30.188 11.719 1 98.88 98 ALA A CA 1
ATOM 774 C C . ALA A 1 98 ? -5.191 28.984 11.609 1 98.88 98 ALA A C 1
ATOM 776 O O . ALA A 1 98 ? -3.998 29.094 11.898 1 98.88 98 ALA A O 1
ATOM 777 N N . VAL A 1 99 ? -5.73 27.797 11.297 1 98.94 99 VAL A N 1
ATOM 778 C CA . VAL A 1 99 ? -4.926 26.594 11.141 1 98.94 99 VAL A CA 1
ATOM 779 C C . VAL A 1 99 ? -5.336 25.844 9.875 1 98.94 99 VAL A C 1
ATOM 781 O O . VAL A 1 99 ? -6.527 25.672 9.609 1 98.94 99 VAL A O 1
ATOM 784 N N . LEU A 1 100 ? -4.395 25.516 9.078 1 98.94 100 LEU A N 1
ATOM 785 C CA . LEU A 1 100 ? -4.59 24.641 7.934 1 98.94 100 LEU A CA 1
ATOM 786 C C . LEU A 1 100 ? -3.949 23.281 8.18 1 98.94 100 LEU A C 1
ATOM 788 O O . LEU A 1 100 ? -2.734 23.172 8.359 1 98.94 100 LEU A O 1
ATOM 792 N N . GLY A 1 101 ? -4.715 22.234 8.281 1 98.88 101 GLY A N 1
ATOM 793 C CA . GLY A 1 101 ? -4.223 20.875 8.352 1 98.88 101 GLY A CA 1
ATOM 794 C C . GLY A 1 101 ? -4.254 20.156 7.012 1 98.88 101 GLY A C 1
ATOM 795 O O . GLY A 1 101 ? -5.316 20.031 6.395 1 98.88 101 GLY A O 1
ATOM 796 N N . VAL A 1 102 ? -3.162 19.688 6.598 1 98.62 102 VAL A N 1
ATOM 797 C CA . VAL A 1 102 ? -3.061 19.016 5.305 1 98.62 102 VAL A CA 1
ATOM 798 C C . VAL A 1 102 ? -2.887 17.516 5.512 1 98.62 102 VAL A C 1
ATOM 800 O O . VAL A 1 102 ? -1.96 17.078 6.199 1 98.62 102 VAL A O 1
ATOM 803 N N . SER A 1 103 ? -3.762 16.719 4.844 1 97.56 103 SER A N 1
ATOM 804 C CA . SER A 1 103 ? -3.678 15.266 4.938 1 97.56 103 SER A CA 1
ATOM 805 C C . SER A 1 103 ? -3.609 14.805 6.391 1 97.56 103 SER A C 1
ATOM 807 O O . SER A 1 103 ? -4.496 15.117 7.188 1 97.56 103 SER A O 1
ATOM 809 N N . GLY A 1 104 ? -2.527 14.32 6.863 1 97.75 104 GLY A N 1
ATOM 810 C CA . GLY A 1 104 ? -2.344 13.867 8.234 1 97.75 104 GLY A CA 1
ATOM 811 C C . GLY A 1 104 ? -2.404 14.984 9.25 1 97.75 104 GLY A C 1
ATOM 812 O O . GLY A 1 104 ? -2.537 14.734 10.453 1 97.75 104 GLY A O 1
ATOM 813 N N . GLY A 1 105 ? -2.363 16.203 8.812 1 98.69 105 GLY A N 1
ATOM 814 C CA . GLY A 1 105 ? -2.506 17.344 9.695 1 98.69 105 GLY A CA 1
ATOM 815 C C . GLY A 1 105 ? -3.949 17.656 10.039 1 98.69 105 GLY A C 1
ATOM 816 O O . GLY A 1 105 ? -4.219 18.406 10.977 1 98.69 105 GLY A O 1
ATOM 817 N N . GLY A 1 106 ? -4.883 17.047 9.32 1 98.38 106 GLY A N 1
ATOM 818 C CA . GLY A 1 106 ? -6.309 17.281 9.484 1 98.38 106 GLY A CA 1
ATOM 819 C C . GLY A 1 106 ? -6.797 17.016 10.898 1 98.38 106 GLY A C 1
ATOM 820 O O . GLY A 1 106 ? -7.375 17.906 11.539 1 98.38 106 GLY A O 1
ATOM 821 N N . PRO A 1 107 ? -6.512 15.828 11.453 1 98.12 107 PRO A N 1
ATOM 822 C CA . PRO A 1 107 ? -6.949 15.516 12.82 1 98.12 107 PRO A CA 1
ATOM 823 C C . PRO A 1 107 ? -6.457 16.531 13.844 1 98.12 107 PRO A C 1
ATOM 825 O O . PRO A 1 107 ? -7.195 16.906 14.766 1 98.12 107 PRO A O 1
ATOM 828 N N . TYR A 1 108 ? -5.277 17.016 13.641 1 98.81 108 TYR A N 1
ATOM 829 C CA . TYR A 1 108 ? -4.695 17.969 14.578 1 98.81 108 TYR A CA 1
ATOM 830 C C . TYR A 1 108 ? -5.34 19.344 14.438 1 98.81 108 TYR A C 1
ATOM 832 O O . TYR A 1 108 ? -5.543 20.047 15.43 1 98.81 108 TYR A O 1
ATOM 840 N N . ALA A 1 109 ? -5.656 19.719 13.203 1 98.88 109 ALA A N 1
ATOM 841 C CA . ALA A 1 109 ? -6.398 20.969 13 1 98.88 109 ALA A CA 1
ATOM 842 C C . ALA A 1 109 ? -7.766 20.906 13.672 1 98.88 109 ALA A C 1
ATOM 844 O O . ALA A 1 109 ? -8.18 21.859 14.344 1 98.88 109 ALA A O 1
ATOM 845 N N . ILE A 1 110 ? -8.422 19.781 13.523 1 98.75 110 ILE A N 1
ATOM 846 C CA . ILE A 1 110 ? -9.75 19.625 14.102 1 98.75 110 ILE A CA 1
ATOM 847 C C . ILE A 1 110 ? -9.648 19.625 15.625 1 98.75 110 ILE A C 1
ATOM 849 O O . ILE A 1 110 ? -10.484 20.219 16.312 1 98.75 110 ILE A O 1
ATOM 853 N N . ALA A 1 111 ? -8.641 18.984 16.172 1 98.69 111 ALA A N 1
ATOM 854 C CA . ALA A 1 111 ? -8.414 19.016 17.609 1 98.69 111 ALA A CA 1
ATOM 855 C C . ALA A 1 111 ? -8.211 20.438 18.109 1 98.69 111 ALA A C 1
ATOM 857 O O . ALA A 1 111 ? -8.688 20.812 19.188 1 98.69 111 ALA A O 1
ATOM 858 N N . CYS A 1 112 ? -7.453 21.219 17.344 1 98.75 112 CYS A N 1
ATOM 859 C CA . CYS A 1 112 ? -7.266 22.625 17.688 1 98.75 112 CYS A CA 1
ATOM 860 C C . CYS A 1 112 ? -8.602 23.359 17.734 1 98.75 112 CYS A C 1
ATOM 862 O O . CYS A 1 112 ? -8.859 24.125 18.672 1 98.75 112 CYS A O 1
ATOM 864 N N . LEU A 1 113 ? -9.43 23.156 16.75 1 98.62 113 LEU A N 1
ATOM 865 C CA . LEU A 1 113 ? -10.727 23.81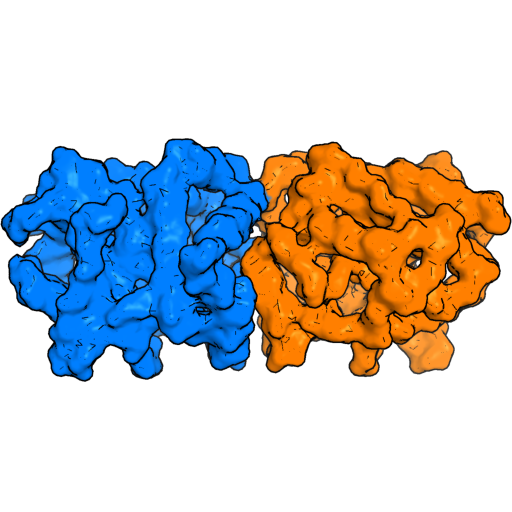2 16.703 1 98.62 113 LEU A CA 1
ATOM 866 C C . LEU A 1 113 ? -11.562 23.438 17.938 1 98.62 113 LEU A C 1
ATOM 868 O O . LEU A 1 113 ? -12.258 24.297 18.5 1 98.62 113 LEU A O 1
ATOM 872 N N . LYS A 1 114 ? -11.484 22.219 18.312 1 98.06 114 LYS A N 1
ATOM 873 C CA . LYS A 1 114 ? -12.227 21.719 19.453 1 98.06 114 LYS A CA 1
ATOM 874 C C . LYS A 1 114 ? -11.758 22.375 20.75 1 98.06 114 LYS A C 1
ATOM 876 O O . LYS A 1 114 ? -12.578 22.719 21.625 1 98.06 114 LYS A O 1
ATOM 881 N N . ASP A 1 115 ? -10.461 22.625 20.922 1 97.88 115 ASP A N 1
ATOM 882 C CA . ASP A 1 115 ? -9.938 22.844 22.266 1 97.88 115 ASP A CA 1
ATOM 883 C C . ASP A 1 115 ? -9.484 24.297 22.453 1 97.88 115 ASP A C 1
ATOM 885 O O . ASP A 1 115 ? -9.414 24.797 23.578 1 97.88 115 ASP A O 1
ATOM 889 N N . LEU A 1 116 ? -9.117 25 21.359 1 98.38 116 LEU A N 1
ATOM 890 C CA . LEU A 1 116 ? -8.562 26.328 21.516 1 98.38 116 LEU A CA 1
ATOM 891 C C . LEU A 1 116 ? -9.672 27.375 21.578 1 98.38 116 LEU A C 1
ATOM 893 O O . LEU A 1 116 ? -10.695 27.25 20.891 1 98.38 116 LEU A O 1
ATOM 897 N N . PRO A 1 117 ? -9.469 28.453 22.328 1 97.44 117 PRO A N 1
ATOM 898 C CA . PRO A 1 117 ? -10.484 29.5 22.422 1 97.44 117 PRO A CA 1
ATOM 899 C C . PRO A 1 117 ? -10.68 30.234 21.094 1 97.44 117 PRO A C 1
ATOM 901 O O . PRO A 1 117 ? -9.711 30.5 20.391 1 97.44 117 PRO A O 1
ATOM 904 N N . PRO A 1 118 ? -11.93 30.562 20.812 1 96.56 118 PRO A N 1
ATOM 905 C CA . PRO A 1 118 ? -12.242 31.188 19.516 1 96.56 118 PRO A CA 1
ATOM 906 C C . PRO A 1 118 ? -11.609 32.562 19.359 1 96.56 118 PRO A C 1
ATOM 908 O O . PRO A 1 118 ? -11.5 33.094 18.25 1 96.56 118 PRO A O 1
ATOM 911 N N . ASP A 1 119 ? -11.258 33.188 20.469 1 97.06 119 ASP A N 1
ATOM 912 C CA . ASP A 1 119 ? -10.625 34.5 20.359 1 97.06 119 ASP A CA 1
ATOM 913 C C . ASP A 1 119 ? -9.164 34.375 19.922 1 97.06 119 ASP A C 1
ATOM 915 O O . ASP A 1 119 ? -8.539 35.344 19.531 1 97.06 119 ASP A O 1
ATOM 919 N N . ARG A 1 120 ? -8.586 33.125 20.016 1 98.31 120 ARG A N 1
ATOM 920 C CA . ARG A 1 120 ? -7.234 32.844 19.531 1 98.31 120 ARG A CA 1
ATOM 921 C C . ARG A 1 120 ? -7.27 32.188 18.172 1 98.31 120 ARG A C 1
ATOM 923 O O . ARG A 1 120 ? -6.621 32.625 17.219 1 98.31 120 ARG A O 1
ATOM 930 N N . LEU A 1 121 ? -8.023 31.094 18.094 1 98.75 121 LEU A N 1
ATOM 931 C CA . LEU A 1 121 ? -8.195 30.375 16.844 1 98.75 121 LEU A CA 1
ATOM 932 C C . LEU A 1 121 ? -9.484 30.797 16.141 1 98.75 121 LEU A C 1
ATOM 934 O O . LEU A 1 121 ? -10.578 30.406 16.562 1 98.75 121 LEU A O 1
ATOM 938 N N . VAL A 1 122 ? -9.344 31.438 15.031 1 98.31 122 VAL A N 1
ATOM 939 C CA . VAL A 1 122 ? -10.508 32.062 14.406 1 98.31 122 VAL A CA 1
ATOM 940 C C . VAL A 1 122 ? -11.1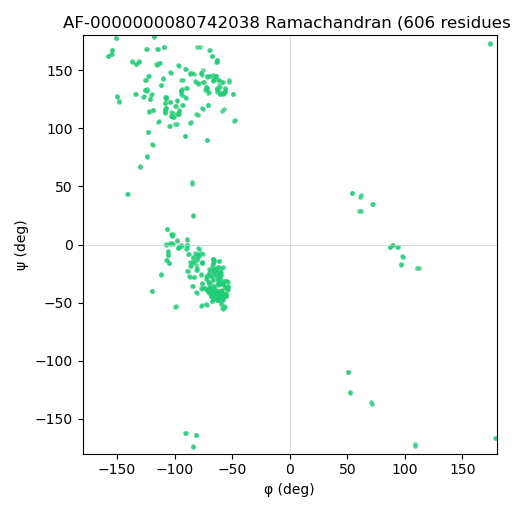95 31.062 13.477 1 98.31 122 VAL A C 1
ATOM 942 O O . VAL A 1 122 ? -12.367 31.234 13.141 1 98.31 122 VAL A O 1
ATOM 945 N N . GLY A 1 123 ? -10.477 30.062 13.023 1 98.44 123 GLY A N 1
ATOM 946 C CA . GLY A 1 123 ? -11.016 29.031 12.148 1 98.44 123 GLY A CA 1
ATOM 947 C C . GLY A 1 123 ? -9.961 28.062 11.641 1 98.44 123 GLY A C 1
ATOM 948 O O . GLY A 1 123 ? -8.766 28.266 11.883 1 98.44 123 GLY A O 1
ATOM 949 N N . ILE A 1 124 ? -10.422 27 10.953 1 98.88 124 ILE A N 1
ATOM 950 C CA . ILE A 1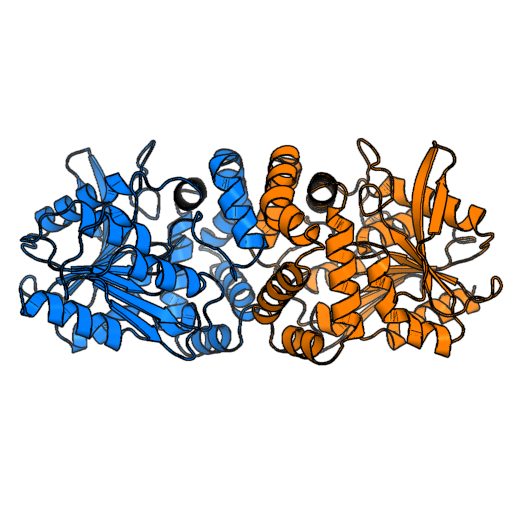 124 ? -9.469 26.031 10.414 1 98.88 124 ILE A CA 1
ATOM 951 C C . ILE A 1 124 ? -9.875 25.641 8.992 1 98.88 124 ILE A C 1
ATOM 953 O O . ILE A 1 124 ? -11.031 25.828 8.602 1 98.88 124 ILE A O 1
ATOM 957 N N . GLY A 1 125 ? -8.922 25.188 8.258 1 98.75 125 GLY A N 1
ATOM 958 C CA . GLY A 1 125 ? -9.094 24.453 7.02 1 98.75 125 GLY A CA 1
ATOM 959 C C . GLY A 1 125 ? -8.438 23.078 7.051 1 98.75 125 GLY A C 1
ATOM 960 O O . GLY A 1 125 ? -7.406 22.891 7.703 1 98.75 125 GLY A O 1
ATOM 961 N N . THR A 1 126 ? -9.055 22.141 6.41 1 98.75 126 THR A N 1
ATOM 962 C CA . THR A 1 126 ? -8.391 20.875 6.148 1 98.75 126 THR A CA 1
ATOM 963 C C . THR A 1 126 ? -8.32 20.594 4.648 1 98.75 126 THR A C 1
ATOM 965 O O . THR A 1 126 ? -9.305 20.781 3.928 1 98.75 126 THR A O 1
ATOM 968 N N . ALA A 1 127 ? -7.176 20.359 4.16 1 98.69 127 ALA A N 1
ATOM 969 C CA . ALA A 1 127 ? -6.973 19.922 2.779 1 98.69 127 ALA A CA 1
ATOM 970 C C . ALA A 1 127 ? -6.68 18.422 2.715 1 98.69 127 ALA A C 1
ATOM 972 O O . ALA A 1 127 ? -5.629 17.969 3.17 1 98.69 127 ALA A O 1
ATOM 973 N N . ALA A 1 128 ? -7.621 17.656 2.18 1 97.38 128 ALA A N 1
ATOM 974 C CA . ALA A 1 128 ? -7.492 16.203 2.107 1 97.38 128 ALA A CA 1
ATOM 975 C C . ALA A 1 128 ? -7.207 15.609 3.482 1 97.38 128 ALA A C 1
ATOM 977 O O . ALA A 1 128 ? -6.336 14.742 3.623 1 97.38 128 ALA A O 1
ATOM 978 N N . GLY A 1 129 ? -7.918 16.078 4.457 1 97.19 129 GLY A N 1
ATOM 979 C CA . GLY A 1 129 ? -7.637 15.719 5.836 1 97.19 129 GLY A CA 1
ATOM 980 C C . GLY A 1 129 ? -8.031 14.289 6.168 1 97.19 129 GLY A C 1
ATOM 981 O O . GLY A 1 129 ? -9.109 13.836 5.785 1 97.19 129 GLY A O 1
ATOM 982 N N . VAL A 1 130 ? -7.176 13.633 6.848 1 95.5 130 VAL A N 1
ATOM 983 C CA . VAL A 1 130 ? -7.477 12.32 7.402 1 95.5 130 VAL A CA 1
ATOM 984 C C . VAL A 1 130 ? -8.633 12.43 8.398 1 95.5 130 VAL A C 1
ATOM 986 O O . VAL A 1 130 ? -8.758 13.438 9.102 1 95.5 130 VAL A O 1
ATOM 989 N N . MET A 1 131 ? -9.516 11.484 8.438 1 95 131 MET A N 1
ATOM 990 C CA . MET A 1 131 ? -10.648 11.398 9.359 1 95 131 MET A CA 1
ATOM 991 C C . MET A 1 131 ? -10.625 10.078 10.125 1 95 131 MET A C 1
ATOM 993 O O . MET A 1 131 ? -9.805 9.203 9.836 1 95 131 MET A O 1
ATOM 997 N N . PRO A 1 132 ? -11.414 9.992 11.117 1 92.5 132 PRO A N 1
ATOM 998 C CA . PRO A 1 132 ? -11.414 8.758 11.906 1 92.5 132 PRO A CA 1
ATOM 999 C C . PRO A 1 132 ? -11.602 7.508 11.047 1 92.5 132 PRO A C 1
ATOM 1001 O O . PRO A 1 132 ? -12.406 7.512 10.109 1 92.5 132 PRO A O 1
ATOM 1004 N N . MET A 1 133 ? -10.891 6.48 11.406 1 86 133 MET A N 1
ATOM 1005 C CA . MET A 1 133 ? -10.922 5.23 10.648 1 86 133 MET A CA 1
ATOM 1006 C C . MET A 1 133 ? -12.305 4.59 10.719 1 86 133 MET A C 1
ATOM 1008 O O . MET A 1 133 ? -12.656 3.758 9.883 1 86 133 MET A O 1
ATOM 1012 N N . SER A 1 134 ? -13.047 4.949 11.758 1 83.75 134 SER A N 1
ATOM 1013 C CA . SER A 1 134 ? -14.391 4.402 11.914 1 83.75 134 SER A CA 1
ATOM 1014 C C . SER A 1 134 ? -15.312 4.871 10.797 1 83.75 134 SER A C 1
ATOM 1016 O O . SER A 1 134 ? -16.391 4.316 10.602 1 83.75 134 SER A O 1
ATOM 1018 N N . PHE A 1 135 ? -14.727 5.898 10.164 1 82.75 135 PHE A N 1
ATOM 1019 C CA . PHE A 1 135 ? -15.508 6.332 9.008 1 82.75 135 PHE A CA 1
ATOM 1020 C C . PHE A 1 135 ? -15.336 5.367 7.844 1 82.75 135 PHE A C 1
ATOM 1022 O O . PHE A 1 135 ? -14.367 4.602 7.805 1 82.75 135 PHE A O 1
ATOM 1029 N N . SER A 1 136 ? -16.344 5.18 7.086 1 65.44 136 SER A N 1
ATOM 1030 C CA . SER A 1 136 ? -16.219 4.312 5.922 1 65.44 136 SER A CA 1
ATOM 1031 C C . SER A 1 136 ? -14.961 4.645 5.117 1 65.44 136 SER A C 1
ATOM 1033 O O . SER A 1 136 ? -14.812 5.77 4.633 1 65.44 136 SER A O 1
ATOM 1035 N N . THR A 1 137 ? -14.062 3.783 5.242 1 65.81 137 THR A N 1
ATOM 1036 C CA . THR A 1 137 ? -12.836 3.914 4.469 1 65.81 137 THR A CA 1
ATOM 1037 C C . THR A 1 137 ? -13.016 3.33 3.07 1 65.81 137 THR A C 1
ATOM 1039 O O . THR A 1 137 ? -12.039 2.932 2.43 1 65.81 137 THR A O 1
ATOM 1042 N N . GLN A 1 138 ? -14.273 3.4 2.812 1 66.38 138 GLN A N 1
ATOM 1043 C CA . GLN A 1 138 ? -14.555 2.939 1.458 1 66.38 138 GLN A CA 1
ATOM 1044 C C . GLN A 1 138 ? -13.766 3.746 0.428 1 66.38 138 GLN A C 1
ATOM 1046 O O . GLN A 1 138 ? -13.742 4.977 0.484 1 66.38 138 GLN A O 1
ATOM 1051 N N . GLY A 1 139 ? -12.945 3.111 -0.235 1 71.69 139 GLY A N 1
ATOM 1052 C CA . GLY A 1 139 ? -12.148 3.73 -1.284 1 71.69 139 GLY A CA 1
ATOM 1053 C C . GLY A 1 139 ? -10.68 3.84 -0.933 1 71.69 139 GLY A C 1
ATOM 1054 O O . GLY A 1 139 ? -9.852 4.129 -1.798 1 71.69 139 GLY A O 1
ATOM 1055 N N . MET A 1 140 ? -10.391 3.77 0.312 1 80.75 140 MET A N 1
ATOM 1056 C CA . MET A 1 140 ? -8.977 3.742 0.674 1 80.75 140 MET A CA 1
ATOM 1057 C C . MET A 1 140 ? -8.305 2.469 0.168 1 80.75 140 MET A C 1
ATOM 1059 O O . MET A 1 140 ? -8.922 1.399 0.17 1 80.75 140 MET A O 1
ATOM 1063 N N . LEU A 1 141 ? -7.105 2.615 -0.253 1 84.69 141 LEU A N 1
ATOM 1064 C CA . LEU A 1 141 ? -6.363 1.439 -0.698 1 84.69 141 LEU A CA 1
ATOM 1065 C C . LEU A 1 141 ? -6.305 0.385 0.402 1 84.69 141 LEU A C 1
ATOM 1067 O O . LEU A 1 141 ? -6.09 0.712 1.57 1 84.69 141 LEU A O 1
ATOM 1071 N N . THR A 1 142 ? -6.559 -0.829 0.048 1 87.19 142 THR A N 1
ATOM 1072 C CA . THR A 1 142 ? -6.672 -1.931 0.998 1 87.19 142 THR A CA 1
ATOM 1073 C C . THR A 1 142 ? -5.395 -2.066 1.82 1 87.19 142 THR A C 1
ATOM 1075 O O . THR A 1 142 ? -5.449 -2.225 3.041 1 87.19 142 THR A O 1
ATOM 1078 N N . ILE A 1 143 ? -4.277 -1.94 1.14 1 86.44 143 ILE A N 1
ATOM 1079 C CA . ILE A 1 143 ? -3.008 -2.119 1.833 1 86.44 143 ILE A CA 1
ATOM 1080 C C . ILE A 1 143 ? -2.816 -1.001 2.855 1 86.44 143 ILE A C 1
ATOM 1082 O O . ILE A 1 143 ? -2.268 -1.228 3.936 1 86.44 143 ILE A O 1
ATOM 1086 N N . THR A 1 144 ? -3.203 0.226 2.568 1 87.62 144 THR A N 1
ATOM 1087 C CA . THR A 1 144 ? -3.133 1.351 3.494 1 87.62 144 THR A CA 1
ATOM 1088 C C . THR A 1 144 ? -4.043 1.116 4.699 1 87.62 144 THR A C 1
ATOM 1090 O O . THR A 1 144 ? -3.645 1.365 5.84 1 87.62 144 THR A O 1
ATOM 1093 N N . ARG A 1 145 ? -5.23 0.646 4.445 1 89.75 145 ARG A N 1
ATOM 1094 C CA . ARG A 1 145 ? -6.172 0.333 5.516 1 89.75 145 ARG A CA 1
ATOM 1095 C C . ARG A 1 145 ? -5.605 -0.728 6.453 1 89.75 145 ARG A C 1
ATOM 1097 O O . ARG A 1 145 ? -5.719 -0.61 7.672 1 89.75 145 ARG A O 1
ATOM 1104 N N . ILE A 1 146 ? -5 -1.756 5.895 1 91.38 146 ILE A N 1
ATOM 1105 C CA . ILE A 1 146 ? -4.402 -2.816 6.699 1 91.38 146 ILE A CA 1
ATOM 1106 C C . ILE A 1 146 ? -3.287 -2.242 7.566 1 91.38 146 ILE A C 1
ATOM 1108 O O . ILE A 1 146 ? -3.217 -2.521 8.766 1 91.38 146 ILE A O 1
ATOM 1112 N N . MET A 1 147 ? -2.514 -1.381 6.988 1 90.56 147 MET A N 1
ATOM 1113 C CA . MET A 1 147 ? -1.377 -0.816 7.707 1 90.56 147 MET A CA 1
ATOM 1114 C C . MET A 1 147 ? -1.844 0.019 8.898 1 90.56 147 MET A C 1
ATOM 1116 O O . MET A 1 147 ? -1.312 -0.113 10 1 90.56 147 MET A O 1
ATOM 1120 N N . PHE A 1 148 ? -2.844 0.871 8.703 1 89.88 148 PHE A N 1
ATOM 1121 C CA . PHE A 1 148 ? -3.32 1.722 9.789 1 89.88 148 PHE A CA 1
ATOM 1122 C C . PHE A 1 148 ? -4.012 0.892 10.867 1 89.88 148 PHE A C 1
ATOM 1124 O O . PHE A 1 148 ? -3.986 1.251 12.047 1 89.88 148 PHE A O 1
ATOM 1131 N N . ASN A 1 149 ? -4.566 -0.25 10.5 1 92.06 149 ASN A N 1
ATOM 1132 C CA . ASN A 1 149 ? -5.23 -1.107 11.477 1 92.06 149 ASN A CA 1
ATOM 1133 C C . ASN A 1 149 ? -4.227 -1.966 12.242 1 92.06 149 ASN A C 1
ATOM 1135 O O . ASN A 1 149 ? -4.52 -2.439 13.344 1 92.06 149 ASN A O 1
ATOM 1139 N N . ILE A 1 150 ? -3.039 -2.172 11.656 1 94.31 150 ILE A N 1
ATOM 1140 C CA . ILE A 1 150 ? -2.01 -2.975 12.312 1 94.31 150 ILE A CA 1
ATOM 1141 C C . ILE A 1 150 ? -1.244 -2.117 13.312 1 94.31 150 ILE A C 1
ATOM 1143 O O . ILE A 1 150 ? -0.778 -2.617 14.344 1 94.31 150 ILE A O 1
ATOM 1147 N N . ALA A 1 151 ? -1.184 -0.838 13.055 1 95.38 151 ALA A N 1
ATOM 1148 C CA . ALA A 1 151 ? -0.283 0.074 13.758 1 95.38 151 ALA A CA 1
ATOM 1149 C C . ALA A 1 151 ? -0.57 0.083 15.258 1 95.38 151 ALA A C 1
ATOM 1151 O O . ALA A 1 151 ? 0.352 0.009 16.062 1 95.38 151 ALA A O 1
ATOM 1152 N N . PRO A 1 152 ? -1.868 0.091 15.719 1 95.38 152 PRO A N 1
ATOM 1153 C CA . PRO A 1 152 ? -2.139 0.108 17.156 1 95.38 152 PRO A CA 1
ATOM 1154 C C . PRO A 1 152 ? -1.649 -1.154 17.859 1 95.38 152 PRO A C 1
ATOM 1156 O O . PRO A 1 152 ? -1.348 -1.118 19.062 1 95.38 152 PRO A O 1
ATOM 1159 N N . TYR A 1 153 ? -1.461 -2.256 17.156 1 95.5 153 TYR A N 1
ATOM 1160 C CA . TYR A 1 153 ? -1.184 -3.539 17.797 1 95.5 153 TYR A CA 1
ATOM 1161 C C . TYR A 1 153 ? 0.275 -3.939 17.609 1 95.5 153 TYR A C 1
ATOM 1163 O O . TYR A 1 153 ? 0.767 -4.852 18.266 1 95.5 153 TYR A O 1
ATOM 1171 N N . ALA A 1 154 ? 0.979 -3.26 16.719 1 96.31 154 ALA A N 1
ATOM 1172 C CA . ALA A 1 154 ? 2.365 -3.617 16.422 1 96.31 154 ALA A CA 1
ATOM 1173 C C . ALA A 1 154 ? 3.223 -2.371 16.219 1 96.31 154 ALA A C 1
ATOM 1175 O O . ALA A 1 154 ? 4.02 -2.299 15.281 1 96.31 154 ALA A O 1
ATOM 1176 N N . THR A 1 155 ? 3.037 -1.368 17.109 1 96.5 155 THR A N 1
ATOM 1177 C CA . THR A 1 155 ? 3.646 -0.052 16.953 1 96.5 155 THR A CA 1
ATOM 1178 C C . THR A 1 155 ? 5.168 -0.161 16.922 1 96.5 155 THR A C 1
ATOM 1180 O O . THR A 1 155 ? 5.824 0.397 16.047 1 96.5 155 THR A O 1
ATOM 1183 N N . GLY A 1 156 ? 5.758 -0.856 17.906 1 96.81 156 GLY A N 1
ATOM 1184 C CA . GLY A 1 156 ? 7.207 -0.985 18 1 96.81 156 GLY A CA 1
ATOM 1185 C C . GLY A 1 156 ? 7.82 -1.654 16.781 1 96.81 156 GLY A C 1
ATOM 1186 O O . GLY A 1 156 ? 8.797 -1.157 16.219 1 96.81 156 GLY A O 1
ATOM 1187 N N . ILE A 1 157 ? 7.254 -2.77 16.312 1 96.69 157 ILE A N 1
ATOM 1188 C CA . ILE A 1 157 ? 7.73 -3.514 15.156 1 96.69 157 ILE A CA 1
ATOM 1189 C C . ILE A 1 157 ? 7.609 -2.648 13.898 1 96.69 157 ILE A C 1
ATOM 1191 O O . ILE A 1 157 ? 8.531 -2.594 13.086 1 96.69 157 ILE A O 1
ATOM 1195 N N . LEU A 1 158 ? 6.461 -1.969 13.789 1 96.25 158 LEU A N 1
ATOM 1196 C CA . LEU A 1 158 ? 6.242 -1.085 12.648 1 96.25 158 LEU A CA 1
ATOM 1197 C C . LEU A 1 158 ? 7.293 0.019 12.602 1 96.25 158 LEU A C 1
ATOM 1199 O O . LEU A 1 158 ? 7.793 0.363 11.531 1 96.25 158 LEU A O 1
ATOM 1203 N N . GLY A 1 159 ? 7.605 0.622 13.789 1 97.25 159 GLY A N 1
ATOM 1204 C CA . GLY A 1 159 ? 8.633 1.646 13.852 1 97.25 159 GLY A CA 1
ATOM 1205 C C . GLY A 1 159 ? 10 1.152 13.391 1 97.25 159 GLY A C 1
ATOM 1206 O O . GLY A 1 159 ? 10.688 1.831 12.625 1 97.25 159 GLY A O 1
ATOM 1207 N N . TRP A 1 160 ? 10.344 -0.035 13.914 1 97.06 160 TRP A N 1
ATOM 1208 C CA . TRP A 1 160 ? 11.625 -0.639 13.562 1 97.06 160 TRP A CA 1
ATOM 1209 C C . TRP A 1 160 ? 11.703 -0.923 12.062 1 97.06 160 TRP A C 1
ATOM 1211 O O . TRP A 1 160 ? 12.695 -0.593 11.414 1 97.06 160 TRP A O 1
ATOM 1221 N N . ILE A 1 161 ? 10.688 -1.477 11.477 1 95.06 161 ILE A N 1
ATOM 1222 C CA . ILE A 1 161 ? 10.656 -1.84 10.062 1 95.06 161 ILE A CA 1
ATOM 1223 C C . ILE A 1 161 ? 10.641 -0.577 9.203 1 95.06 161 ILE A C 1
ATOM 1225 O O . ILE A 1 161 ? 11.312 -0.511 8.18 1 95.06 161 ILE A O 1
ATOM 1229 N N . THR A 1 162 ? 9.812 0.427 9.57 1 96.19 162 THR A N 1
ATOM 1230 C CA . THR A 1 162 ? 9.781 1.69 8.844 1 96.19 162 THR A CA 1
ATOM 1231 C C . THR A 1 162 ? 11.172 2.312 8.773 1 96.19 162 THR A C 1
ATOM 1233 O O . THR A 1 162 ? 11.578 2.828 7.727 1 96.19 162 THR A O 1
ATOM 1236 N N . ASP A 1 163 ? 11.867 2.262 9.875 1 96.75 163 ASP A N 1
ATOM 1237 C CA . ASP A 1 163 ? 13.219 2.807 9.898 1 96.75 163 ASP A CA 1
ATOM 1238 C C . ASP A 1 163 ? 14.133 2.047 8.945 1 96.75 163 ASP A C 1
ATOM 1240 O O . ASP A 1 163 ? 14.953 2.65 8.25 1 96.75 163 ASP A O 1
ATOM 1244 N N . ARG A 1 164 ? 14.016 0.794 8.906 1 92.69 164 ARG A N 1
ATOM 1245 C CA . ARG A 1 164 ? 14.859 -0.046 8.07 1 92.69 164 ARG A CA 1
ATOM 1246 C C . ARG A 1 164 ? 14.539 0.156 6.594 1 92.69 164 ARG A C 1
ATOM 1248 O O . ARG A 1 164 ? 15.445 0.195 5.754 1 92.69 164 ARG A O 1
ATOM 1255 N N . VAL A 1 165 ? 13.266 0.295 6.258 1 91.31 165 VAL A N 1
ATOM 1256 C CA . VAL A 1 165 ? 12.812 0.308 4.871 1 91.31 165 VAL A CA 1
ATOM 1257 C C . VAL A 1 165 ? 12.945 1.717 4.297 1 91.31 165 VAL A C 1
ATOM 1259 O O . VAL A 1 165 ? 13.281 1.887 3.121 1 91.31 165 VAL A O 1
ATOM 1262 N N . LEU A 1 166 ? 12.703 2.707 5.117 1 93 166 LEU A N 1
ATOM 1263 C CA . LEU A 1 166 ? 12.648 4.082 4.629 1 93 166 LEU A CA 1
ATOM 1264 C C . LEU A 1 166 ? 13.711 4.941 5.305 1 93 166 LEU A C 1
ATOM 1266 O O . LEU A 1 166 ? 14.336 5.781 4.656 1 93 166 LEU A O 1
ATOM 1270 N N . GLY A 1 167 ? 13.953 4.781 6.594 1 94.75 167 GLY A N 1
ATOM 1271 C CA . GLY A 1 167 ? 14.82 5.648 7.375 1 94.75 167 GLY A CA 1
ATOM 1272 C C . GLY A 1 167 ? 16.25 5.676 6.867 1 94.75 167 GLY A C 1
ATOM 1273 O O . GLY A 1 167 ? 16.859 6.742 6.754 1 94.75 167 GLY A O 1
ATOM 1274 N N . ASN A 1 168 ? 16.734 4.492 6.559 1 90.75 168 ASN A N 1
ATOM 1275 C CA . ASN A 1 168 ? 18.109 4.41 6.082 1 90.75 168 ASN A CA 1
ATOM 1276 C C . ASN A 1 168 ? 18.297 5.18 4.777 1 90.75 168 ASN A C 1
ATOM 1278 O O . ASN A 1 168 ? 19.266 5.93 4.629 1 90.75 168 ASN A O 1
ATOM 1282 N N . THR A 1 169 ? 17.406 5.008 3.854 1 91.88 169 THR A N 1
ATOM 1283 C CA . THR A 1 169 ? 17.469 5.699 2.57 1 91.88 169 THR A CA 1
ATOM 1284 C C . THR A 1 169 ? 17.25 7.199 2.754 1 91.88 169 THR A C 1
ATOM 1286 O O . THR A 1 169 ? 17.953 8.008 2.135 1 91.88 169 THR A O 1
ATOM 1289 N N . ALA A 1 170 ? 16.328 7.527 3.623 1 94.94 170 ALA A N 1
ATOM 1290 C CA . ALA A 1 170 ? 15.992 8.93 3.844 1 94.94 170 ALA A CA 1
ATOM 1291 C C . ALA A 1 170 ? 17.156 9.68 4.473 1 94.94 170 ALA A C 1
ATOM 1293 O O . ALA A 1 170 ? 17.406 10.844 4.133 1 94.94 170 ALA A O 1
ATOM 1294 N N . ARG A 1 171 ? 17.891 9.055 5.32 1 95.12 171 ARG A N 1
ATOM 1295 C CA . ARG A 1 171 ? 18.969 9.711 6.062 1 95.12 171 ARG A CA 1
ATOM 1296 C C . ARG A 1 171 ? 20.281 9.672 5.277 1 95.12 171 ARG A C 1
ATOM 1298 O O . ARG A 1 171 ? 21.281 10.273 5.691 1 95.12 171 ARG A O 1
ATOM 1305 N N . ASP A 1 172 ? 20.328 8.953 4.172 1 93.75 172 ASP A N 1
ATOM 1306 C CA . ASP A 1 172 ? 21.531 8.875 3.361 1 93.75 172 ASP A CA 1
ATOM 1307 C C . ASP A 1 172 ? 21.781 10.188 2.617 1 93.75 172 ASP A C 1
ATOM 1309 O O . ASP A 1 172 ? 21.438 10.312 1.442 1 93.75 172 ASP A O 1
ATOM 1313 N N . THR A 1 173 ? 22.5 11.094 3.191 1 89.25 173 THR A N 1
ATOM 1314 C CA . THR A 1 173 ? 22.719 12.414 2.617 1 89.25 173 THR A CA 1
ATOM 1315 C C . THR A 1 173 ? 23.875 12.375 1.61 1 89.25 173 THR A C 1
ATOM 1317 O O . THR A 1 173 ? 24.062 13.32 0.835 1 89.25 173 THR A O 1
ATOM 1320 N N . LYS A 1 174 ? 24.672 11.328 1.629 1 93.31 174 LYS A N 1
ATOM 1321 C CA . LYS A 1 174 ? 25.734 11.164 0.63 1 93.31 174 LYS A CA 1
ATOM 1322 C C . LYS A 1 174 ? 25.141 10.805 -0.732 1 93.31 174 LYS A C 1
ATOM 1324 O O . LYS A 1 174 ? 25.719 11.148 -1.77 1 93.31 174 LYS A O 1
ATOM 1329 N N . HIS A 1 175 ? 23.984 10.117 -0.688 1 93 175 HIS A N 1
ATOM 1330 C CA . HIS A 1 175 ? 23.281 9.734 -1.908 1 93 175 HIS A CA 1
ATOM 1331 C C . HIS A 1 175 ? 21.812 10.125 -1.848 1 93 175 HIS A C 1
ATOM 1333 O O . HIS A 1 175 ? 20.938 9.258 -1.855 1 93 175 HIS A O 1
ATOM 1339 N N . PRO A 1 176 ? 21.594 11.445 -1.862 1 90.44 176 PRO A N 1
ATOM 1340 C CA . PRO A 1 176 ? 20.219 11.938 -1.729 1 90.44 176 PRO A CA 1
ATOM 1341 C C . PRO A 1 176 ? 19.312 11.477 -2.871 1 90.44 176 PRO A C 1
ATOM 1343 O O . PRO A 1 176 ? 18.094 11.445 -2.723 1 90.44 176 PRO A O 1
ATOM 1346 N N . GLU A 1 177 ? 19.938 11.062 -4 1 91.62 177 GLU A N 1
ATOM 1347 C CA . GLU A 1 177 ? 19.172 10.625 -5.168 1 91.62 177 GLU A CA 1
ATOM 1348 C C . GLU A 1 177 ? 18.406 9.344 -4.883 1 91.62 177 GLU A C 1
ATOM 1350 O O . GLU A 1 177 ? 17.391 9.07 -5.523 1 91.62 177 GLU A O 1
ATOM 1355 N N . LYS A 1 178 ? 18.844 8.539 -3.91 1 90.81 178 LYS A N 1
ATOM 1356 C CA . LYS A 1 178 ? 18.156 7.297 -3.586 1 90.81 178 LYS A CA 1
ATOM 1357 C C . LYS A 1 178 ? 16.734 7.562 -3.074 1 90.81 178 LYS A C 1
ATOM 1359 O O . LYS A 1 178 ? 15.789 6.898 -3.492 1 90.81 178 LYS A O 1
ATOM 1364 N N . LEU A 1 179 ? 16.625 8.523 -2.188 1 93 179 LEU A N 1
ATOM 1365 C CA . LEU A 1 179 ? 15.297 8.883 -1.697 1 93 179 LEU A CA 1
ATOM 1366 C C . LEU A 1 179 ? 14.445 9.461 -2.818 1 93 179 LEU A C 1
ATOM 1368 O O . LEU A 1 179 ? 13.25 9.156 -2.918 1 93 179 LEU A O 1
ATOM 1372 N N . GLU A 1 180 ? 15.078 10.281 -3.588 1 92.12 180 GLU A N 1
ATOM 1373 C CA . GLU A 1 180 ? 14.359 10.891 -4.703 1 92.12 180 GLU A CA 1
ATOM 1374 C C . GLU A 1 180 ? 13.812 9.836 -5.652 1 92.12 180 GLU A C 1
ATOM 1376 O O . GLU A 1 180 ? 12.664 9.93 -6.098 1 92.12 180 GLU A O 1
ATOM 1381 N N . GLU A 1 181 ? 14.602 8.883 -5.93 1 89.44 181 GLU A N 1
ATOM 1382 C CA . GLU A 1 181 ? 14.195 7.801 -6.812 1 89.44 181 GLU A CA 1
ATOM 1383 C C . GLU A 1 181 ? 13.055 6.984 -6.195 1 89.44 181 GLU A C 1
ATOM 1385 O O . GLU A 1 181 ? 12.125 6.578 -6.895 1 89.44 181 GLU A O 1
ATOM 1390 N N . MET A 1 182 ? 13.195 6.715 -4.965 1 88.94 182 MET A N 1
ATOM 1391 C CA . MET A 1 182 ? 12.148 5.984 -4.25 1 88.94 182 MET A CA 1
ATOM 1392 C C . MET A 1 182 ? 10.82 6.734 -4.309 1 88.94 182 MET A C 1
ATOM 1394 O O . MET A 1 182 ? 9.773 6.137 -4.559 1 88.94 182 MET A O 1
ATOM 1398 N N . MET A 1 183 ? 10.852 7.992 -4.07 1 91.75 183 MET A N 1
ATOM 1399 C CA . MET A 1 183 ? 9.641 8.812 -4.086 1 91.75 183 MET A CA 1
ATOM 1400 C C . MET A 1 183 ? 9.07 8.906 -5.5 1 91.75 183 MET A C 1
ATOM 1402 O O . MET A 1 183 ? 7.852 8.891 -5.688 1 91.75 183 MET A O 1
ATOM 1406 N N . ASP A 1 184 ? 9.961 9.062 -6.473 1 88.88 184 ASP A N 1
ATOM 1407 C CA . ASP A 1 184 ? 9.531 9.086 -7.867 1 88.88 184 ASP A CA 1
ATOM 1408 C C . ASP A 1 184 ? 8.742 7.824 -8.219 1 88.88 184 ASP A C 1
ATOM 1410 O O . ASP A 1 184 ? 7.703 7.895 -8.875 1 88.88 184 ASP A O 1
ATOM 1414 N N . LYS A 1 185 ? 9.25 6.77 -7.789 1 84.25 185 LYS A N 1
ATOM 1415 C CA . LYS A 1 185 ? 8.602 5.492 -8.086 1 84.25 185 LYS A CA 1
ATOM 1416 C C . LYS A 1 185 ? 7.262 5.375 -7.371 1 84.25 185 LYS A C 1
ATOM 1418 O O . LYS A 1 185 ? 6.273 4.926 -7.961 1 84.25 185 LYS A O 1
ATOM 1423 N N . ASP A 1 186 ? 7.199 5.742 -6.125 1 87.44 186 ASP A N 1
ATOM 1424 C CA . ASP A 1 186 ? 5.961 5.691 -5.355 1 87.44 186 ASP A CA 1
ATOM 1425 C C . ASP A 1 186 ? 4.879 6.562 -5.992 1 87.44 186 ASP A C 1
ATOM 1427 O O . ASP A 1 186 ? 3.723 6.145 -6.102 1 87.44 186 ASP A O 1
ATOM 1431 N N . ILE A 1 187 ? 5.266 7.688 -6.402 1 84.12 187 ILE A N 1
ATOM 1432 C CA . ILE A 1 187 ? 4.297 8.641 -6.93 1 84.12 187 ILE A CA 1
ATOM 1433 C C . ILE A 1 187 ? 3.893 8.242 -8.344 1 84.12 187 ILE A C 1
ATOM 1435 O O . ILE A 1 187 ? 2.73 8.391 -8.734 1 84.12 187 ILE A O 1
ATOM 1439 N N . SER A 1 188 ? 4.867 7.734 -9.133 1 77.5 188 SER A N 1
ATOM 1440 C CA . SER A 1 188 ? 4.586 7.332 -10.508 1 77.5 188 SER A CA 1
ATOM 1441 C C . SER A 1 188 ? 3.637 6.141 -10.555 1 77.5 188 SER A C 1
ATOM 1443 O O . SER A 1 188 ? 3.002 5.883 -11.578 1 77.5 188 SER A O 1
ATOM 1445 N N . ALA A 1 189 ? 3.613 5.438 -9.453 1 77.38 189 ALA A N 1
ATOM 1446 C CA . ALA A 1 189 ? 2.74 4.27 -9.352 1 77.38 189 ALA A CA 1
ATOM 1447 C C . ALA A 1 189 ? 1.301 4.688 -9.062 1 77.38 189 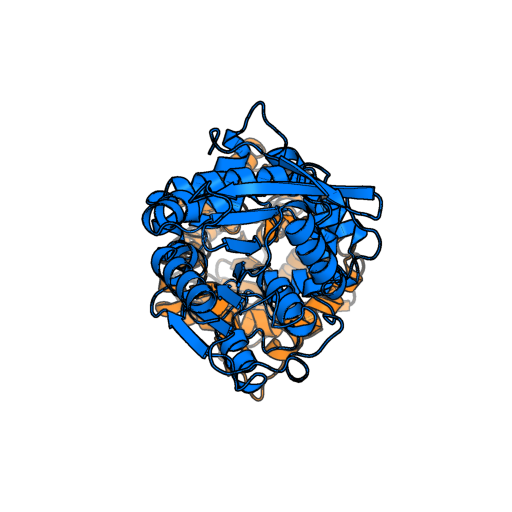ALA A C 1
ATOM 1449 O O . ALA A 1 189 ? 0.385 3.861 -9.117 1 77.38 189 ALA A O 1
ATOM 1450 N N . ARG A 1 190 ? 1.119 5.938 -8.781 1 78 190 ARG A N 1
ATOM 1451 C CA . ARG A 1 190 ? -0.197 6.465 -8.438 1 78 190 ARG A CA 1
ATOM 1452 C C . ARG A 1 190 ? -0.943 6.938 -9.68 1 78 190 ARG A C 1
ATOM 1454 O O . ARG A 1 190 ? -0.643 6.504 -10.797 1 78 190 ARG A O 1
ATOM 1461 N N . SER A 1 191 ? -1.926 7.711 -9.508 1 75.25 191 SER A N 1
ATOM 1462 C CA . SER A 1 191 ? -2.756 8.211 -10.602 1 75.25 191 SER A CA 1
ATOM 1463 C C . SER A 1 191 ? -1.947 9.086 -11.555 1 75.25 191 SER A C 1
ATOM 1465 O O . SER A 1 191 ? -0.9 9.617 -11.18 1 75.25 191 SER A O 1
ATOM 1467 N N . ALA A 1 192 ? -2.434 9.188 -12.75 1 78.44 192 ALA A N 1
ATOM 1468 C CA . ALA A 1 192 ? -1.794 10.031 -13.758 1 78.44 192 ALA A CA 1
ATOM 1469 C C . ALA A 1 192 ? -1.701 11.477 -13.273 1 78.44 192 ALA A C 1
ATOM 1471 O O . ALA A 1 192 ? -0.716 12.172 -13.547 1 78.44 192 ALA A O 1
ATOM 1472 N N . SER A 1 193 ? -2.666 11.906 -12.539 1 82.94 193 SER A N 1
ATOM 1473 C CA . SER A 1 193 ? -2.689 13.281 -12.039 1 82.94 193 SER A CA 1
ATOM 1474 C C . SER A 1 193 ? -1.595 13.5 -11 1 82.94 193 SER A C 1
ATOM 1476 O O . SER A 1 193 ? -0.948 14.555 -10.984 1 82.94 193 SER A O 1
ATOM 1478 N N . ASP A 1 194 ? -1.427 12.555 -10.125 1 85.56 194 ASP A N 1
ATOM 1479 C CA . ASP A 1 194 ? -0.365 12.664 -9.125 1 85.56 194 ASP A CA 1
ATOM 1480 C C . ASP A 1 194 ? 1.011 12.672 -9.789 1 85.56 194 ASP A C 1
ATOM 1482 O O . ASP A 1 194 ? 1.892 13.438 -9.398 1 85.56 194 ASP A O 1
ATOM 1486 N N . LYS A 1 195 ? 1.141 11.852 -10.797 1 84.31 195 LYS A N 1
ATOM 1487 C CA . LYS A 1 195 ? 2.398 11.82 -11.539 1 84.31 195 LYS A CA 1
ATOM 1488 C C . LYS A 1 195 ? 2.66 13.164 -12.227 1 84.31 195 LYS A C 1
ATOM 1490 O O . LYS A 1 195 ? 3.785 13.664 -12.203 1 84.31 195 LYS A O 1
ATOM 1495 N N . ASP A 1 196 ? 1.664 13.695 -12.82 1 89.44 196 ASP A N 1
ATOM 1496 C CA . ASP A 1 196 ? 1.787 14.953 -13.539 1 89.44 196 ASP A CA 1
ATOM 1497 C C . ASP A 1 196 ? 2.215 16.078 -12.602 1 89.44 196 ASP A C 1
ATOM 1499 O O . ASP A 1 196 ? 3.133 16.844 -12.914 1 89.44 196 ASP A O 1
ATOM 1503 N N . VAL A 1 197 ? 1.629 16.172 -11.445 1 90.12 197 VAL A N 1
ATOM 1504 C CA . VAL A 1 197 ? 1.939 17.234 -10.5 1 90.12 197 VAL A CA 1
ATOM 1505 C C . VAL A 1 197 ? 3.352 17.047 -9.945 1 90.12 197 VAL A C 1
ATOM 1507 O O . VAL A 1 197 ? 4.078 18.016 -9.734 1 90.12 197 VAL A O 1
ATOM 1510 N N . TRP A 1 198 ? 3.689 15.852 -9.734 1 89.69 198 TRP A N 1
ATOM 1511 C CA . TRP A 1 198 ? 5.031 15.539 -9.25 1 89.69 198 TRP A CA 1
ATOM 1512 C C . TRP A 1 198 ? 6.09 15.992 -10.25 1 89.69 198 TRP A C 1
ATOM 1514 O O . TRP A 1 198 ? 7.156 16.469 -9.852 1 89.69 198 TRP A O 1
ATOM 1524 N N . GLU A 1 199 ? 5.777 15.93 -11.5 1 90.69 199 GLU A N 1
ATOM 1525 C CA . GLU A 1 199 ? 6.734 16.266 -12.555 1 90.69 199 GLU A CA 1
ATOM 1526 C C . GLU A 1 199 ? 6.719 17.75 -12.859 1 90.69 199 GLU A C 1
ATOM 1528 O O . GLU A 1 199 ? 7.738 18.328 -13.258 1 90.69 199 GLU A O 1
ATOM 1533 N N . THR A 1 200 ? 5.613 18.422 -12.641 1 91.94 200 THR A N 1
ATOM 1534 C CA . THR A 1 200 ? 5.473 19.797 -13.133 1 91.94 200 THR A CA 1
ATOM 1535 C C . THR A 1 200 ? 5.586 20.797 -11.992 1 91.94 200 THR A C 1
ATOM 1537 O O . THR A 1 200 ? 5.633 22 -12.227 1 91.94 200 THR A O 1
ATOM 1540 N N . HIS A 1 201 ? 5.605 20.344 -10.758 1 91.19 201 HIS A N 1
ATOM 1541 C CA . HIS A 1 201 ? 5.691 21.25 -9.609 1 91.19 201 HIS A CA 1
ATOM 1542 C C . HIS A 1 201 ? 6.953 20.969 -8.789 1 91.19 201 HIS A C 1
ATOM 1544 O O . HIS A 1 201 ? 6.895 20.312 -7.754 1 91.19 201 HIS A O 1
ATOM 1550 N N . PRO A 1 202 ? 7.996 21.562 -9.156 1 89 202 PRO A N 1
ATOM 1551 C CA . PRO A 1 202 ? 9.281 21.297 -8.508 1 89 202 PRO A CA 1
ATOM 1552 C C . PRO A 1 202 ? 9.281 21.656 -7.027 1 89 202 PRO A C 1
ATOM 1554 O O . PRO A 1 202 ? 9.953 21 -6.223 1 89 202 PRO A O 1
ATOM 1557 N N . ASP A 1 203 ? 8.57 22.703 -6.582 1 88.06 203 ASP A N 1
ATOM 1558 C CA . ASP A 1 203 ? 8.523 23.109 -5.18 1 88.06 203 ASP A CA 1
ATOM 1559 C C . ASP A 1 203 ? 7.859 22.031 -4.324 1 88.06 203 ASP A C 1
ATOM 1561 O O . ASP A 1 203 ? 8.281 21.781 -3.191 1 88.06 203 ASP A O 1
ATOM 1565 N N . LEU A 1 204 ? 6.809 21.469 -4.883 1 91.56 204 LEU A N 1
ATOM 1566 C CA . LEU A 1 204 ? 6.152 20.375 -4.172 1 91.56 204 LEU A CA 1
ATOM 1567 C C . LEU A 1 204 ? 7.098 19.188 -4.004 1 91.56 204 LEU A C 1
ATOM 1569 O O . LEU A 1 204 ? 7.203 18.625 -2.912 1 91.56 204 LEU A O 1
ATOM 1573 N N . ARG A 1 205 ? 7.754 18.812 -5.105 1 92.25 205 ARG A N 1
ATOM 1574 C CA . ARG A 1 205 ? 8.695 17.703 -5.094 1 92.25 205 ARG A CA 1
ATOM 1575 C C . ARG A 1 205 ? 9.812 17.938 -4.078 1 92.25 205 ARG A C 1
ATOM 1577 O O . ARG A 1 205 ? 10.133 17.047 -3.291 1 92.25 205 ARG A O 1
ATOM 1584 N N . LYS A 1 206 ? 10.367 19.109 -4.066 1 91.06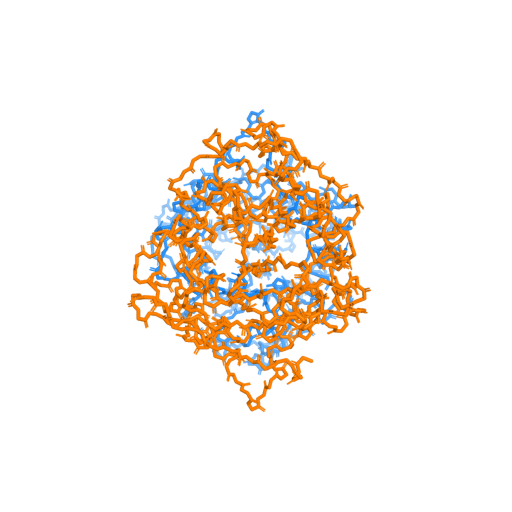 206 LYS A N 1
ATOM 1585 C CA . LYS A 1 206 ? 11.445 19.469 -3.146 1 91.06 206 LYS A CA 1
ATOM 1586 C C . LYS A 1 206 ? 10.961 19.469 -1.701 1 91.06 206 LYS A C 1
ATOM 1588 O O . LYS A 1 206 ? 11.648 18.984 -0.808 1 91.06 206 LYS A O 1
ATOM 1593 N N . SER A 1 207 ? 9.844 20.078 -1.48 1 94.06 207 SER A N 1
ATOM 1594 C CA . SER A 1 207 ? 9.281 20.188 -0.137 1 94.06 207 SER A CA 1
ATOM 1595 C C . SER A 1 207 ? 8.961 18.812 0.442 1 94.06 207 SER A C 1
ATOM 1597 O O . SER A 1 207 ? 9.305 18.516 1.59 1 94.06 207 SER A O 1
ATOM 1599 N N . LEU A 1 208 ? 8.367 17.953 -0.343 1 94.88 208 LEU A N 1
ATOM 1600 C CA . LEU A 1 208 ? 8 16.625 0.134 1 94.88 208 LEU A CA 1
ATOM 1601 C C . LEU A 1 208 ? 9.234 15.766 0.35 1 94.88 208 LEU A C 1
ATOM 1603 O O . LEU A 1 208 ? 9.273 14.945 1.272 1 94.88 208 LEU A O 1
ATOM 1607 N N . GLY A 1 209 ? 10.211 15.906 -0.566 1 94.19 209 GLY A N 1
ATOM 1608 C CA . GLY A 1 209 ? 11.469 15.195 -0.376 1 94.19 209 GLY A CA 1
ATOM 1609 C C . GLY A 1 209 ? 12.156 15.539 0.931 1 94.19 209 GLY A C 1
ATOM 1610 O O . GLY A 1 209 ? 12.547 14.648 1.688 1 94.19 209 GLY A O 1
ATOM 1611 N N . ARG A 1 210 ? 12.25 16.812 1.204 1 94.81 210 ARG A N 1
ATOM 1612 C CA . ARG A 1 210 ? 12.883 17.281 2.439 1 94.81 210 ARG A CA 1
ATOM 1613 C C . ARG A 1 210 ? 12.047 16.875 3.656 1 94.81 210 ARG A C 1
ATOM 1615 O O . ARG A 1 210 ? 12.594 16.469 4.684 1 94.81 210 ARG A O 1
ATOM 1622 N N . ALA A 1 211 ? 10.773 17.047 3.537 1 97 211 ALA A N 1
ATOM 1623 C CA . ALA A 1 211 ? 9.875 16.688 4.637 1 97 211 ALA A CA 1
ATOM 1624 C C . ALA A 1 211 ? 10.008 15.211 4.996 1 97 211 ALA A C 1
ATOM 1626 O O . ALA A 1 211 ? 10.031 14.859 6.176 1 97 211 ALA A O 1
ATOM 1627 N N . THR A 1 212 ? 10.062 14.367 3.975 1 96.5 212 THR A N 1
ATOM 1628 C CA . THR A 1 212 ? 10.195 12.93 4.199 1 96.5 212 THR A CA 1
ATOM 1629 C C . THR A 1 212 ? 11.531 12.609 4.867 1 96.5 212 THR A C 1
ATOM 1631 O O . THR A 1 212 ? 11.578 11.805 5.801 1 96.5 212 THR A O 1
ATOM 1634 N N . ARG A 1 213 ? 12.594 13.227 4.395 1 96.56 213 ARG A N 1
ATOM 1635 C CA . ARG A 1 213 ? 13.906 13.023 4.992 1 96.56 213 ARG A CA 1
ATOM 1636 C C . ARG A 1 213 ? 13.906 13.414 6.465 1 96.56 213 ARG A C 1
ATOM 1638 O O . ARG A 1 213 ? 14.375 12.648 7.312 1 96.56 213 ARG A O 1
ATOM 1645 N N . GLU A 1 214 ? 13.336 14.508 6.762 1 96.5 214 GLU A N 1
ATOM 1646 C CA . GLU A 1 214 ? 13.305 15.008 8.133 1 96.5 214 GLU A CA 1
ATOM 1647 C C . GLU A 1 214 ? 12.383 14.164 9.008 1 96.5 214 GLU A C 1
ATOM 1649 O O . GLU A 1 214 ? 12.641 13.992 10.203 1 96.5 214 GLU A O 1
ATOM 1654 N N . ALA A 1 215 ? 11.359 13.656 8.414 1 97.62 215 ALA A N 1
ATOM 1655 C CA . ALA A 1 215 ? 10.438 12.797 9.164 1 97.62 215 ALA A CA 1
ATOM 1656 C C . ALA A 1 215 ? 11.156 11.57 9.711 1 97.62 215 ALA A C 1
ATOM 1658 O O . ALA A 1 215 ? 10.742 11 10.727 1 97.62 215 ALA A O 1
ATOM 1659 N N . MET A 1 216 ? 12.266 11.188 9.102 1 97.56 216 MET A N 1
ATOM 1660 C CA . MET A 1 216 ? 12.977 9.969 9.484 1 97.56 216 MET A CA 1
ATOM 1661 C C . MET A 1 216 ? 14.227 10.297 10.281 1 97.56 216 MET A C 1
ATOM 1663 O O . MET A 1 216 ? 14.977 9.398 10.664 1 97.56 216 MET A O 1
ATOM 1667 N N . LYS A 1 217 ? 14.453 11.555 10.508 1 97.06 217 LYS A N 1
ATOM 1668 C CA . LYS A 1 217 ? 15.688 12.023 11.125 1 97.06 217 LYS A CA 1
ATOM 1669 C C . LYS A 1 217 ? 15.945 11.312 12.453 1 97.06 217 LYS A C 1
ATOM 1671 O O . LYS A 1 217 ? 17.078 10.938 12.758 1 97.06 217 LYS A O 1
ATOM 1676 N N . GLN A 1 218 ? 14.922 11.07 13.227 1 97.19 218 GLN A N 1
ATOM 1677 C CA . GLN A 1 218 ? 15.055 10.477 14.555 1 97.19 218 GLN A CA 1
ATOM 1678 C C . GLN A 1 218 ? 14.68 9 14.531 1 97.19 218 GLN A C 1
ATOM 1680 O O . GLN A 1 218 ? 14.562 8.367 15.586 1 97.19 218 GLN A O 1
ATOM 1685 N N . GLY A 1 219 ? 14.461 8.438 13.383 1 96.88 219 GLY A N 1
ATOM 1686 C CA . GLY A 1 219 ? 14.039 7.051 13.266 1 96.88 219 GLY A CA 1
ATOM 1687 C C . GLY A 1 219 ? 12.594 6.898 12.836 1 96.88 219 GLY A C 1
ATOM 1688 O O . GLY A 1 219 ? 11.961 7.875 12.43 1 96.88 219 GLY A O 1
ATOM 1689 N N . GLY A 1 220 ? 12.102 5.641 12.852 1 97.44 220 GLY A N 1
ATOM 1690 C CA . GLY A 1 220 ? 10.781 5.344 12.312 1 97.44 220 GLY A CA 1
ATOM 1691 C C . GLY A 1 220 ? 9.695 5.301 13.367 1 97.44 220 GLY A C 1
ATOM 1692 O O . GLY A 1 220 ? 8.516 5.211 13.047 1 97.44 220 GLY A O 1
ATOM 1693 N N . TYR A 1 221 ? 10.008 5.469 14.641 1 97.5 221 TYR A N 1
ATOM 1694 C CA . TYR A 1 221 ? 9.039 5.23 15.703 1 97.5 221 TYR A CA 1
ATOM 1695 C C . TYR A 1 221 ? 7.969 6.312 15.719 1 97.5 221 TYR A C 1
ATOM 1697 O O . TYR A 1 221 ? 6.797 6.031 15.977 1 97.5 221 TYR A O 1
ATOM 1705 N N . ALA A 1 222 ? 8.352 7.578 15.5 1 98.06 222 ALA A N 1
ATOM 1706 C CA . ALA A 1 222 ? 7.359 8.656 15.469 1 98.06 222 ALA A CA 1
ATOM 1707 C C . ALA A 1 222 ? 6.312 8.406 14.391 1 98.06 222 ALA A C 1
ATOM 1709 O O . ALA A 1 222 ? 5.125 8.672 14.594 1 98.06 222 ALA A O 1
ATOM 1710 N N . THR A 1 223 ? 6.793 7.91 13.258 1 97.75 223 THR A N 1
ATOM 1711 C CA . THR A 1 223 ? 5.887 7.566 12.172 1 97.75 223 THR A CA 1
ATOM 1712 C C . THR A 1 223 ? 4.938 6.449 12.586 1 97.75 223 THR A C 1
ATOM 1714 O O . THR A 1 223 ? 3.73 6.527 12.352 1 97.75 223 THR A O 1
ATOM 1717 N N . ALA A 1 224 ? 5.457 5.41 13.211 1 97.56 224 ALA A N 1
ATOM 1718 C CA . ALA A 1 224 ? 4.637 4.293 13.68 1 97.56 224 ALA A CA 1
ATOM 1719 C C . ALA A 1 224 ? 3.633 4.75 14.734 1 97.56 224 ALA A C 1
ATOM 1721 O O . ALA A 1 224 ? 2.479 4.32 14.734 1 97.56 224 ALA A O 1
ATOM 1722 N N . TRP A 1 225 ? 4.094 5.613 15.625 1 98.12 225 TRP A N 1
ATOM 1723 C CA . TRP A 1 225 ? 3.215 6.113 16.672 1 98.12 225 TRP A CA 1
ATOM 1724 C C . TRP A 1 225 ? 2.059 6.914 16.078 1 98.12 225 TRP A C 1
ATOM 1726 O O . TRP A 1 225 ? 0.911 6.766 16.516 1 98.12 225 TRP A O 1
ATOM 1736 N N . GLU A 1 226 ? 2.371 7.758 15.148 1 97.81 226 GLU A N 1
ATOM 1737 C CA . GLU A 1 226 ? 1.306 8.547 14.539 1 97.81 226 GLU A CA 1
ATOM 1738 C C . GLU A 1 226 ? 0.352 7.664 13.742 1 97.81 226 GLU A C 1
ATOM 1740 O O . GLU A 1 226 ? -0.855 7.914 13.711 1 97.81 226 GLU A O 1
ATOM 1745 N N . ALA A 1 227 ? 0.864 6.668 13.062 1 96.56 227 ALA A N 1
ATOM 1746 C CA . ALA A 1 227 ? -0.009 5.688 12.422 1 96.56 227 ALA A CA 1
ATOM 1747 C C . ALA A 1 227 ? -0.95 5.043 13.438 1 96.56 227 ALA A C 1
ATOM 1749 O O . ALA A 1 227 ? -2.131 4.832 13.148 1 96.56 227 ALA A O 1
ATOM 1750 N N . ARG A 1 228 ? -0.431 4.688 14.609 1 96.94 228 ARG A N 1
ATOM 1751 C CA . ARG A 1 228 ? -1.247 4.16 15.703 1 96.94 228 ARG A CA 1
ATOM 1752 C C . ARG A 1 228 ? -2.361 5.137 16.062 1 96.94 228 ARG A C 1
ATOM 1754 O O . ARG A 1 228 ? -3.506 4.727 16.281 1 96.94 228 ARG A O 1
ATOM 1761 N N . LEU A 1 229 ? -2.037 6.395 16.125 1 97.44 229 LEU A N 1
ATOM 1762 C CA . LEU A 1 229 ? -3.035 7.402 16.484 1 97.44 229 LEU A CA 1
ATOM 1763 C C . LEU A 1 229 ? -4.137 7.465 15.43 1 97.44 229 LEU A C 1
ATOM 1765 O O . LEU A 1 229 ? -5.32 7.523 15.766 1 97.44 229 LEU A O 1
ATOM 1769 N N . PHE A 1 230 ? -3.76 7.445 14.141 1 95.12 230 PHE A N 1
ATOM 1770 C CA . PHE A 1 230 ? -4.727 7.516 13.055 1 95.12 230 PHE A CA 1
ATOM 1771 C C . PHE A 1 230 ? -5.602 6.266 13.023 1 95.12 230 PHE A C 1
ATOM 1773 O O . PHE A 1 230 ? -6.773 6.328 12.641 1 95.12 230 PHE A O 1
ATOM 1780 N N . GLY A 1 231 ? -5.023 5.172 13.461 1 92.81 231 GLY A N 1
ATOM 1781 C CA . GLY A 1 231 ? -5.75 3.914 13.438 1 92.81 231 GLY A CA 1
ATOM 1782 C C . GLY A 1 231 ? -6.547 3.66 14.703 1 92.81 231 GLY A C 1
ATOM 1783 O O . GLY A 1 231 ? -7.191 2.619 14.836 1 92.81 231 GLY A O 1
ATOM 1784 N N . SER A 1 232 ? -6.508 4.547 15.656 1 93.75 232 SER A N 1
ATOM 1785 C CA . SER A 1 232 ? -7.172 4.414 16.938 1 93.75 232 SER A CA 1
ATOM 1786 C C . SER A 1 232 ? -8.211 5.508 17.141 1 93.75 232 SER A C 1
ATOM 1788 O O . SER A 1 232 ? -8.484 6.293 16.234 1 93.75 232 SER A O 1
ATOM 1790 N N . ASP A 1 233 ? -8.852 5.41 18.266 1 93 233 ASP A N 1
ATOM 1791 C CA . ASP A 1 233 ? -9.734 6.492 18.688 1 93 233 ASP A CA 1
ATOM 1792 C C . ASP A 1 233 ? -8.953 7.785 18.922 1 93 233 ASP A C 1
ATOM 1794 O O . ASP A 1 233 ? -7.871 7.766 19.516 1 93 233 ASP A O 1
ATOM 1798 N N . TRP A 1 234 ? -9.477 8.906 18.391 1 96 234 TRP A N 1
ATOM 1799 C CA . TRP A 1 234 ? -8.766 10.18 18.422 1 96 234 TRP A CA 1
ATOM 1800 C C . TRP A 1 234 ? -8.805 10.797 19.812 1 96 234 TRP A C 1
ATOM 1802 O O . TRP A 1 234 ? -8.094 11.766 20.094 1 96 234 TRP A O 1
ATOM 1812 N N . GLY A 1 235 ? -9.562 10.258 20.719 1 95.31 235 GLY A N 1
ATOM 1813 C CA . GLY A 1 235 ? -9.781 10.852 22.031 1 95.31 235 GLY A CA 1
ATOM 1814 C C . GLY A 1 235 ? -10.953 11.812 22.062 1 95.31 235 GLY A C 1
ATOM 1815 O O . GLY A 1 235 ? -11.242 12.414 23.109 1 95.31 235 GLY A O 1
ATOM 1816 N N . PHE A 1 236 ? -11.617 11.984 20.906 1 96.12 236 PHE A N 1
ATOM 1817 C CA . PHE A 1 236 ? -12.844 12.758 20.781 1 96.12 236 PHE A CA 1
ATOM 1818 C C . PHE A 1 236 ? -13.625 12.336 19.531 1 96.12 236 PHE A C 1
ATOM 1820 O O . PHE A 1 236 ? -13.062 11.727 18.625 1 96.12 236 PHE A O 1
ATOM 1827 N N . LYS A 1 237 ? -14.906 12.688 19.484 1 95.75 237 LYS A N 1
ATOM 1828 C CA . LYS A 1 237 ? -15.758 12.469 18.328 1 95.75 237 LYS A CA 1
ATOM 1829 C C . LYS A 1 237 ? -15.984 13.758 17.547 1 95.75 237 LYS A C 1
ATOM 1831 O O . LYS A 1 237 ? -16 14.844 18.125 1 95.75 237 LYS A O 1
ATOM 1836 N N . LEU A 1 238 ? -16.125 13.594 16.266 1 96.5 238 LEU A N 1
ATOM 1837 C CA . LEU A 1 238 ? -16.344 14.781 15.438 1 96.5 238 LEU A CA 1
ATOM 1838 C C . LEU A 1 238 ? -17.609 15.508 15.859 1 96.5 238 LEU A C 1
ATOM 1840 O O . LEU A 1 238 ? -17.688 16.734 15.789 1 96.5 238 LEU A O 1
ATOM 1844 N N . GLU A 1 239 ? -18.578 14.773 16.359 1 95.19 239 GLU A N 1
ATOM 1845 C CA . GLU A 1 239 ? -19.859 15.336 16.797 1 95.19 239 GLU A CA 1
ATOM 1846 C C . GLU A 1 239 ? -19.672 16.281 17.984 1 95.19 239 GLU A C 1
ATOM 1848 O O . GLU A 1 239 ? -20.5 17.156 18.203 1 95.19 239 GLU A O 1
ATOM 1853 N N . ASP A 1 240 ? -18.547 16.094 18.688 1 93.81 240 ASP A N 1
ATOM 1854 C CA . ASP A 1 240 ? -18.281 16.906 19.859 1 93.81 240 ASP A CA 1
ATOM 1855 C C . ASP A 1 240 ? -17.641 18.234 19.484 1 93.81 240 ASP A C 1
ATOM 1857 O O . ASP A 1 240 ? -17.547 19.141 20.312 1 93.81 240 ASP A O 1
ATOM 1861 N N . VAL A 1 241 ? -17.219 18.391 18.25 1 96.75 241 VAL A N 1
ATOM 1862 C CA . VAL A 1 241 ? -16.609 19.625 17.766 1 96.75 241 VAL A CA 1
ATOM 1863 C C . VAL A 1 241 ? -17.688 20.594 17.297 1 96.75 241 VAL A C 1
ATOM 1865 O O . VAL A 1 241 ? -18.312 20.359 16.25 1 96.75 241 VAL A O 1
ATOM 1868 N N . LYS A 1 242 ? -17.969 21.578 18.047 1 94 242 LYS A N 1
ATOM 1869 C CA . LYS A 1 242 ? -18.953 22.594 17.688 1 94 242 LYS A CA 1
ATOM 1870 C C . LYS A 1 242 ? -18.375 23.609 16.719 1 94 242 LYS A C 1
ATOM 1872 O O . LYS A 1 242 ? -17.531 24.422 17.094 1 94 242 LYS A O 1
ATOM 1877 N N . VAL A 1 243 ? -18.859 23.562 15.547 1 96.56 243 VAL A N 1
ATOM 1878 C CA . VAL A 1 243 ? -18.312 24.406 14.5 1 96.56 243 VAL A CA 1
ATOM 1879 C C . VAL A 1 243 ? -19.297 25.531 14.188 1 96.56 243 VAL A C 1
ATOM 1881 O O . VAL A 1 243 ? -20.422 25.281 13.773 1 96.56 243 VAL A O 1
ATOM 1884 N N . GLU A 1 244 ? -18.875 26.703 14.406 1 95.75 244 GLU A N 1
ATOM 1885 C CA . GLU A 1 244 ? -19.641 27.859 13.945 1 95.75 244 GLU A CA 1
ATOM 1886 C C . GLU A 1 244 ? -19.469 28.078 12.445 1 95.75 244 GLU A C 1
ATOM 1888 O O . GLU A 1 244 ? -18.391 27.828 11.898 1 95.75 244 GLU A O 1
ATOM 1893 N N . LYS A 1 245 ? -20.516 28.578 11.828 1 94.88 245 LYS A N 1
ATOM 1894 C CA . LYS A 1 245 ? -20.469 28.828 10.391 1 94.88 245 LYS A CA 1
ATOM 1895 C C . LYS A 1 245 ? -19.328 29.766 10.023 1 94.88 245 LYS A C 1
ATOM 1897 O O . LYS A 1 245 ? -19.109 30.766 10.703 1 94.88 245 LYS A O 1
ATOM 1902 N N . GLY A 1 246 ? -18.578 29.328 9.039 1 95.75 246 GLY A N 1
ATOM 1903 C CA . GLY A 1 246 ? -17.5 30.172 8.547 1 95.75 246 GLY A CA 1
ATOM 1904 C C . GLY A 1 246 ? -16.172 29.891 9.211 1 95.75 246 GLY A C 1
ATOM 1905 O O . GLY A 1 246 ? -15.133 30.422 8.789 1 95.75 246 GLY A O 1
ATOM 1906 N N . ARG A 1 247 ? -16.094 29 10.148 1 97.81 247 ARG A N 1
ATOM 1907 C CA . ARG A 1 247 ? -14.859 28.812 10.898 1 97.81 247 ARG A CA 1
ATOM 1908 C C . ARG A 1 247 ? -14.164 27.5 10.508 1 97.81 247 ARG A C 1
ATOM 1910 O O . ARG A 1 247 ? -13.102 27.188 11.031 1 97.81 247 ARG A O 1
ATOM 1917 N N . MET A 1 248 ? -14.773 26.703 9.531 1 98.69 248 MET A N 1
ATOM 1918 C CA . MET A 1 248 ? -14.125 25.469 9.078 1 98.69 248 MET A CA 1
ATOM 1919 C C . MET A 1 248 ? -14.453 25.203 7.617 1 98.69 248 MET A C 1
ATOM 1921 O O . MET A 1 248 ? -15.625 25.125 7.242 1 98.69 248 MET A O 1
ATOM 1925 N N . ILE A 1 249 ? -13.461 25.094 6.836 1 98.81 249 ILE A N 1
ATOM 1926 C CA . ILE A 1 249 ? -13.578 24.688 5.441 1 98.81 249 ILE A CA 1
ATOM 1927 C C . ILE A 1 249 ? -12.773 23.406 5.207 1 98.81 249 ILE A C 1
ATOM 1929 O O . ILE A 1 249 ? -11.633 23.297 5.652 1 98.81 249 ILE A O 1
ATOM 1933 N N . MET A 1 250 ? -13.375 22.422 4.621 1 98.62 250 MET A N 1
ATOM 1934 C CA . MET A 1 250 ? -12.711 21.203 4.195 1 98.62 250 MET A CA 1
ATOM 1935 C C . MET A 1 250 ? -12.594 21.141 2.674 1 98.62 250 MET A C 1
ATOM 1937 O O . MET A 1 250 ? -13.609 21.156 1.971 1 98.62 250 MET A O 1
ATOM 1941 N N . TRP A 1 251 ? -11.406 21.172 2.143 1 98.88 251 TRP A N 1
ATOM 1942 C CA . TRP A 1 251 ? -11.156 20.938 0.724 1 98.88 251 TRP A CA 1
ATOM 1943 C C . TRP A 1 251 ? -10.812 19.469 0.467 1 98.88 251 TRP A C 1
ATOM 1945 O O . TRP A 1 251 ? -9.961 18.906 1.146 1 98.88 251 TRP A O 1
ATOM 1955 N N . HIS A 1 252 ? -11.414 18.875 -0.489 1 98.06 252 HIS A N 1
ATOM 1956 C CA . HIS A 1 252 ? -11.156 17.469 -0.769 1 98.06 252 HIS A CA 1
ATOM 1957 C C . HIS A 1 252 ? -11.336 17.156 -2.252 1 98.06 252 HIS A C 1
ATOM 1959 O O . HIS A 1 252 ? -12.312 17.594 -2.869 1 98.06 252 HIS A O 1
ATOM 1965 N N . GLY A 1 253 ? -10.359 16.562 -2.812 1 96.31 253 GLY A N 1
ATOM 1966 C CA . GLY A 1 253 ? -10.484 16.125 -4.195 1 96.31 253 GLY A CA 1
ATOM 1967 C C . GLY A 1 253 ? -11.344 14.891 -4.363 1 96.31 253 GLY A C 1
ATOM 1968 O O . GLY A 1 253 ? -11.25 13.953 -3.57 1 96.31 253 GLY A O 1
ATOM 1969 N N . ASP A 1 254 ? -12.148 14.867 -5.387 1 93.38 254 ASP A N 1
ATOM 1970 C CA . ASP A 1 254 ? -13.039 13.734 -5.586 1 93.38 254 ASP A CA 1
ATOM 1971 C C . ASP A 1 254 ? -12.297 12.539 -6.184 1 93.38 254 ASP A C 1
ATOM 1973 O O . ASP A 1 254 ? -12.805 11.422 -6.184 1 93.38 254 ASP A O 1
ATOM 1977 N N . LEU A 1 255 ? -11.047 12.719 -6.633 1 88.44 255 LEU A N 1
ATOM 1978 C CA . LEU A 1 255 ? -10.25 11.633 -7.191 1 88.44 255 LEU A CA 1
ATOM 1979 C C . LEU A 1 255 ? -9.164 11.203 -6.215 1 88.44 255 LEU A C 1
ATOM 1981 O O . LEU A 1 255 ? -8.234 10.484 -6.594 1 88.44 255 LEU A O 1
ATOM 1985 N N . ASP A 1 256 ? -9.273 11.664 -4.941 1 91.56 256 ASP A N 1
ATOM 1986 C CA . ASP A 1 256 ? -8.312 11.297 -3.902 1 91.56 256 ASP A CA 1
ATOM 1987 C C . ASP A 1 256 ? -8.469 9.836 -3.504 1 91.56 256 ASP A C 1
ATOM 1989 O O . ASP A 1 256 ? -9.516 9.43 -2.984 1 91.56 256 ASP A O 1
ATOM 1993 N N . VAL A 1 257 ? -7.375 9.07 -3.691 1 83.38 257 VAL A N 1
ATOM 1994 C CA . VAL A 1 257 ? -7.453 7.648 -3.354 1 83.38 257 VAL A CA 1
ATOM 1995 C C . VAL A 1 257 ? -6.711 7.387 -2.045 1 83.38 257 VAL A C 1
ATOM 1997 O O . VAL A 1 257 ? -6.855 6.32 -1.444 1 83.38 257 VAL A O 1
ATOM 2000 N N . ASN A 1 258 ? -5.898 8.32 -1.62 1 88.94 258 ASN A N 1
ATOM 2001 C CA . ASN A 1 258 ? -5.199 8.195 -0.344 1 88.94 258 ASN A CA 1
ATOM 2002 C C . ASN A 1 258 ? -6.148 8.391 0.835 1 88.94 258 ASN A C 1
ATOM 2004 O O . ASN A 1 258 ? -6.145 7.598 1.779 1 88.94 258 ASN A O 1
ATOM 2008 N N . VAL A 1 259 ? -6.855 9.469 0.764 1 92.5 259 VAL A N 1
ATOM 2009 C CA . VAL A 1 259 ? -7.949 9.781 1.68 1 92.5 259 VAL A CA 1
ATOM 2010 C C . VAL A 1 259 ? -9.234 10.016 0.89 1 92.5 259 VAL A C 1
ATOM 2012 O O . VAL A 1 259 ? -9.523 11.148 0.492 1 92.5 259 VAL A O 1
ATOM 2015 N N . PRO A 1 260 ? -10.016 9.023 0.787 1 91.31 260 PRO A N 1
ATOM 2016 C CA . PRO A 1 260 ? -11.195 9.164 -0.077 1 91.31 260 PRO A CA 1
ATOM 2017 C C . PRO A 1 260 ? -12.172 10.227 0.42 1 91.31 260 PRO A C 1
ATOM 2019 O O . PRO A 1 260 ? -12.375 10.367 1.629 1 91.31 260 PRO A O 1
ATOM 2022 N N . ILE A 1 261 ? -12.789 10.891 -0.503 1 93.5 261 ILE A N 1
ATOM 2023 C CA . ILE A 1 261 ? -13.625 12.055 -0.224 1 93.5 261 ILE A CA 1
ATOM 2024 C C . ILE A 1 261 ? -14.781 11.648 0.686 1 93.5 261 ILE A C 1
ATOM 2026 O O . ILE A 1 261 ? -15.328 12.484 1.419 1 93.5 261 ILE A O 1
ATOM 2030 N N . GLY A 1 262 ? -15.203 10.375 0.707 1 92.94 262 GLY A N 1
ATOM 2031 C CA . GLY A 1 262 ? -16.297 9.898 1.537 1 92.94 262 GLY A CA 1
ATOM 2032 C C . GLY A 1 262 ? -16.125 10.234 3.006 1 92.94 262 GLY A C 1
ATOM 2033 O O . GLY A 1 262 ? -17.094 10.461 3.721 1 92.94 262 GLY A O 1
ATOM 2034 N N . VAL A 1 263 ? -14.898 10.273 3.428 1 93.62 263 VAL A N 1
ATOM 2035 C CA . VAL A 1 263 ? -14.664 10.539 4.844 1 93.62 263 VAL A CA 1
ATOM 2036 C C . VAL A 1 263 ? -15.016 11.992 5.156 1 93.62 263 VAL A C 1
ATOM 2038 O O . VAL A 1 263 ? -15.547 12.289 6.227 1 93.62 263 VAL A O 1
ATOM 2041 N N . SER A 1 264 ? -14.695 12.945 4.258 1 95.75 264 SER A N 1
ATOM 2042 C CA . SER A 1 264 ? -15.047 14.344 4.461 1 95.75 264 SER A CA 1
ATOM 2043 C C . SER A 1 264 ? -16.547 14.562 4.332 1 95.75 264 SER A C 1
ATOM 2045 O O . SER A 1 264 ? -17.125 15.414 5.016 1 95.75 264 SER A O 1
ATOM 2047 N N . GLU A 1 265 ? -17.188 13.852 3.414 1 95.69 265 GLU A N 1
ATOM 2048 C CA . GLU A 1 265 ? -18.625 13.914 3.281 1 95.69 265 GLU A CA 1
ATOM 2049 C C . GLU A 1 265 ? -19.328 13.484 4.574 1 95.69 265 GLU A C 1
ATOM 2051 O O . GLU A 1 265 ? -20.297 14.109 5 1 95.69 265 GLU A O 1
ATOM 2056 N N . LYS A 1 266 ? -18.828 12.469 5.16 1 95.12 266 LYS A N 1
ATOM 2057 C CA . LYS A 1 266 ? -19.359 12.039 6.445 1 95.12 266 LYS A CA 1
ATOM 2058 C C . LYS A 1 266 ? -19.062 13.055 7.543 1 95.12 266 LYS A C 1
ATOM 2060 O O . LYS A 1 266 ? -19.906 13.344 8.391 1 95.12 266 LYS A O 1
ATOM 2065 N N . ALA A 1 267 ? -17.844 13.562 7.547 1 96.69 267 ALA A N 1
ATOM 2066 C CA . ALA A 1 267 ? -17.422 14.523 8.562 1 96.69 267 ALA A CA 1
ATOM 2067 C C . ALA A 1 267 ? -18.328 15.75 8.578 1 96.69 267 ALA A C 1
ATOM 2069 O O . ALA A 1 267 ? -18.719 16.234 9.648 1 96.69 267 ALA A O 1
ATOM 2070 N N . VAL A 1 268 ? -18.688 16.281 7.41 1 96.31 268 VAL A N 1
ATOM 2071 C CA . VAL A 1 268 ? -19.453 17.516 7.344 1 96.31 268 VAL A CA 1
ATOM 2072 C C . VAL A 1 268 ? -20.875 17.266 7.832 1 96.31 268 VAL A C 1
ATOM 2074 O O . VAL A 1 268 ? -21.547 18.188 8.32 1 96.31 268 VAL A O 1
ATOM 2077 N N . GLN A 1 269 ? -21.359 16.047 7.746 1 95.94 269 GLN A N 1
ATOM 2078 C CA . GLN A 1 269 ? -22.656 15.695 8.305 1 95.94 269 GLN A CA 1
ATOM 2079 C C . GLN A 1 269 ? -22.625 15.727 9.828 1 95.94 269 GLN A C 1
ATOM 2081 O O . GLN A 1 269 ? -23.625 16.078 10.469 1 95.94 269 GLN A O 1
ATOM 2086 N N . LEU A 1 270 ? -21.5 15.383 10.398 1 96.88 270 LEU A N 1
ATOM 2087 C CA . LEU A 1 270 ? -21.359 15.297 11.844 1 96.88 270 LEU A CA 1
ATOM 2088 C C . LEU A 1 270 ? -21 16.656 12.438 1 96.88 270 LEU A C 1
ATOM 2090 O O . LEU A 1 270 ? -21.141 16.875 13.641 1 96.88 270 LEU A O 1
ATOM 2094 N N . MET A 1 271 ? -20.5 17.594 11.562 1 97.38 271 MET A N 1
ATOM 2095 C CA . MET A 1 271 ? -20.156 18.953 11.969 1 97.38 271 MET A CA 1
ATOM 2096 C C . MET A 1 271 ? -20.891 19.984 11.125 1 97.38 271 MET A C 1
ATOM 2098 O O . MET A 1 271 ? -20.297 20.672 10.297 1 97.38 271 MET A O 1
ATOM 2102 N N . PRO A 1 272 ? -22.156 20.25 11.297 1 94.31 272 PRO A N 1
ATOM 2103 C CA . PRO A 1 272 ? -23.016 21.031 10.406 1 94.31 272 PRO A CA 1
ATOM 2104 C C . PRO A 1 272 ? -22.5 22.453 10.18 1 94.31 272 PRO A C 1
ATOM 2106 O O . PRO A 1 272 ? -22.828 23.078 9.172 1 94.31 272 PRO A O 1
ATOM 2109 N N . GLY A 1 273 ? -21.672 23.062 10.938 1 96.69 273 GLY A N 1
ATOM 2110 C CA . GLY A 1 273 ? -21.109 24.375 10.695 1 96.69 273 GLY A CA 1
ATOM 2111 C C . GLY A 1 273 ? -19.938 24.375 9.742 1 96.69 273 GLY A C 1
ATOM 2112 O O . GLY A 1 273 ? -19.516 25.422 9.242 1 96.69 273 GLY A O 1
ATOM 2113 N N . ALA A 1 274 ? -19.438 23.188 9.391 1 98.12 274 ALA A N 1
ATOM 2114 C CA . ALA A 1 274 ? -18.297 23.047 8.492 1 98.12 274 ALA A CA 1
ATOM 2115 C C . ALA A 1 274 ? -18.734 23.109 7.031 1 98.12 274 ALA A C 1
ATOM 2117 O O . ALA A 1 274 ? -19.859 22.719 6.695 1 98.12 274 ALA A O 1
ATOM 2118 N N . GLU A 1 275 ? -17.922 23.641 6.203 1 98.5 275 GLU A N 1
ATOM 2119 C CA . GLU A 1 275 ? -18.141 23.719 4.762 1 98.5 275 GLU A CA 1
ATOM 2120 C C . GLU A 1 275 ? -17.219 22.75 4.016 1 98.5 275 GLU A C 1
ATOM 2122 O O . GLU A 1 275 ? -16.016 22.734 4.219 1 98.5 275 GLU A O 1
ATOM 2127 N N . LEU A 1 276 ? -17.828 21.891 3.197 1 98.5 276 LEU A N 1
ATOM 2128 C CA . LEU A 1 276 ? -17.047 21.016 2.326 1 98.5 276 LEU A CA 1
ATOM 2129 C C . LEU A 1 276 ? -16.969 21.594 0.916 1 98.5 276 LEU A C 1
ATOM 2131 O O . LEU A 1 276 ? -17.984 21.875 0.291 1 98.5 276 LEU A O 1
ATOM 2135 N N . ARG A 1 277 ? -15.82 21.859 0.496 1 98.75 277 ARG A N 1
ATOM 2136 C CA . ARG A 1 277 ? -15.547 22.266 -0.88 1 98.75 277 ARG A CA 1
ATOM 2137 C C . ARG A 1 277 ? -14.922 21.125 -1.669 1 98.75 277 ARG A C 1
ATOM 2139 O O . ARG A 1 277 ? -13.727 20.844 -1.535 1 98.75 277 ARG A O 1
ATOM 2146 N N . VAL A 1 278 ? -15.742 20.5 -2.465 1 98.38 278 VAL A N 1
ATOM 2147 C CA . VAL A 1 278 ? -15.258 19.406 -3.316 1 98.38 278 VAL A CA 1
ATOM 2148 C C . VAL A 1 278 ? -14.477 20 -4.496 1 98.38 278 VAL A C 1
ATOM 2150 O O . VAL A 1 278 ? -15.023 20.766 -5.285 1 98.38 278 VAL A O 1
ATOM 2153 N N . MET A 1 279 ? -13.25 19.672 -4.531 1 97.94 279 MET A N 1
ATOM 2154 C CA . MET A 1 279 ? -12.406 20.094 -5.641 1 97.94 279 MET A CA 1
ATOM 2155 C C . MET A 1 279 ? -12.406 19.047 -6.754 1 97.94 279 MET A C 1
ATOM 2157 O O . MET A 1 279 ? -11.562 18.141 -6.773 1 97.94 279 MET A O 1
ATOM 2161 N N . LYS A 1 280 ? -13.289 19.234 -7.707 1 96.62 280 LYS A N 1
ATOM 2162 C CA . LYS A 1 280 ? -13.547 18.234 -8.75 1 96.62 280 LYS A CA 1
ATOM 2163 C C . LYS A 1 280 ? -12.297 18.016 -9.602 1 96.62 280 LYS A C 1
ATOM 2165 O O . LYS A 1 280 ? -11.648 18.969 -10.031 1 96.62 280 LYS A O 1
ATOM 2170 N N . GLY A 1 281 ? -11.953 16.797 -9.828 1 93.44 281 GLY A N 1
ATOM 2171 C CA . GLY A 1 281 ? -10.844 16.422 -10.695 1 93.44 281 GLY A CA 1
ATOM 2172 C C . GLY A 1 281 ? -9.508 16.375 -9.984 1 93.44 281 GLY A C 1
ATOM 2173 O O . GLY A 1 281 ? -8.5 15.969 -10.562 1 93.44 281 GLY A O 1
ATOM 2174 N N . GLU A 1 282 ? -9.469 16.719 -8.695 1 94.62 282 GLU A N 1
ATOM 2175 C CA . GLU A 1 282 ? -8.203 16.766 -7.965 1 94.62 282 GLU A CA 1
ATOM 2176 C C . GLU A 1 282 ? -7.934 15.453 -7.238 1 94.62 282 GLU A C 1
ATOM 2178 O O . GLU A 1 282 ? -8.852 14.852 -6.672 1 94.62 282 GLU A O 1
ATOM 2183 N N . SER A 1 283 ? -6.734 14.969 -7.387 1 91.88 283 SER A N 1
ATOM 2184 C CA . SER A 1 283 ? -6.227 13.859 -6.586 1 91.88 283 SER A CA 1
ATOM 2185 C C . SER A 1 283 ? -5.676 14.352 -5.25 1 91.88 283 SER A C 1
ATOM 2187 O O . SER A 1 283 ? -5.852 15.516 -4.891 1 91.88 283 SER A O 1
ATOM 2189 N N . HIS A 1 284 ? -5.09 13.477 -4.5 1 92.5 284 HIS A N 1
ATOM 2190 C CA . HIS A 1 284 ? -4.512 13.852 -3.213 1 92.5 284 HIS A CA 1
ATOM 2191 C C . HIS A 1 284 ? -3.389 14.867 -3.383 1 92.5 284 HIS A C 1
ATOM 2193 O O . HIS A 1 284 ? -3.383 15.906 -2.723 1 92.5 284 HIS A O 1
ATOM 2199 N N . MET A 1 285 ? -2.533 14.609 -4.305 1 92.5 285 MET A N 1
ATOM 2200 C CA . MET A 1 285 ? -1.354 15.453 -4.477 1 92.5 285 MET A CA 1
ATOM 2201 C C . MET A 1 285 ? -1.694 16.703 -5.266 1 92.5 285 MET A C 1
ATOM 2203 O O . MET A 1 285 ? -1.17 17.781 -4.98 1 92.5 285 MET A O 1
ATOM 2207 N N . SER A 1 286 ? -2.52 16.547 -6.312 1 93.19 286 SER A N 1
ATOM 2208 C CA . SER A 1 286 ? -2.854 17.734 -7.109 1 93.19 286 SER A CA 1
ATOM 2209 C C . SER A 1 286 ? -3.592 18.766 -6.273 1 93.19 286 SER A C 1
ATOM 2211 O O . SER A 1 286 ? -3.43 19.969 -6.488 1 93.19 286 SER A O 1
ATOM 2213 N N . LEU A 1 287 ? -4.348 18.312 -5.285 1 95.88 287 LEU A N 1
ATOM 2214 C CA . LEU A 1 287 ? -5.047 19.234 -4.398 1 95.88 287 LEU A CA 1
ATOM 2215 C C . LEU A 1 287 ? -4.055 20.109 -3.623 1 95.88 287 LEU A C 1
ATOM 2217 O O . LEU A 1 287 ? -4.32 21.281 -3.367 1 95.88 287 LEU A O 1
ATOM 2221 N N . MET A 1 288 ? -2.938 19.594 -3.275 1 94.12 288 MET A N 1
ATOM 2222 C CA . MET A 1 288 ? -1.949 20.297 -2.453 1 94.12 288 MET A CA 1
ATOM 2223 C C . MET A 1 288 ? -1.368 21.484 -3.197 1 94.12 288 MET A C 1
ATOM 2225 O O . MET A 1 288 ? -0.76 22.375 -2.584 1 94.12 288 MET A O 1
ATOM 2229 N N . THR A 1 289 ? -1.561 21.5 -4.477 1 94.12 289 THR A N 1
ATOM 2230 C CA . THR A 1 289 ? -1.016 22.594 -5.262 1 94.12 289 THR A CA 1
ATOM 2231 C C . THR A 1 289 ? -2.021 23.734 -5.363 1 94.12 289 THR A C 1
ATOM 2233 O O . THR A 1 289 ? -1.713 24.797 -5.906 1 94.12 289 THR A O 1
ATOM 2236 N N . ARG A 1 290 ? -3.197 23.531 -4.82 1 96.38 290 ARG A N 1
ATOM 2237 C CA . ARG A 1 290 ? -4.219 24.578 -4.848 1 96.38 290 ARG A CA 1
ATOM 2238 C C . ARG A 1 290 ? -4.043 25.547 -3.682 1 96.38 290 ARG A C 1
ATOM 2240 O O . ARG A 1 290 ? -5 25.844 -2.965 1 96.38 290 ARG A O 1
ATOM 2247 N N . VAL A 1 291 ? -2.863 26.062 -3.592 1 96.88 291 VAL A N 1
ATOM 2248 C CA . VAL A 1 291 ? -2.445 26.828 -2.42 1 96.88 291 VAL A CA 1
ATOM 2249 C C . VAL A 1 291 ? -3.127 28.188 -2.42 1 96.88 291 VAL A C 1
ATOM 2251 O O . VAL A 1 291 ? -3.373 28.766 -1.358 1 96.88 291 VAL A O 1
ATOM 2254 N N . ASP A 1 292 ? -3.496 28.734 -3.588 1 97.94 292 ASP A N 1
ATOM 2255 C CA . ASP A 1 292 ? -4.23 30 -3.645 1 97.94 292 ASP A CA 1
ATOM 2256 C C . ASP A 1 292 ? -5.559 29.891 -2.9 1 97.94 292 ASP A C 1
ATOM 2258 O O . ASP A 1 292 ? -5.906 30.766 -2.111 1 97.94 292 ASP A O 1
ATOM 2262 N N . GLU A 1 293 ? -6.25 28.766 -3.156 1 98 293 GLU A N 1
ATOM 2263 C CA . GLU A 1 293 ? -7.543 28.516 -2.527 1 98 293 GLU A CA 1
ATOM 2264 C C . GLU A 1 293 ? -7.426 28.516 -1.005 1 98 293 GLU A C 1
ATOM 2266 O O . GLU A 1 293 ? -8.227 29.141 -0.31 1 98 293 GLU A O 1
ATOM 2271 N N . PHE A 1 294 ? -6.469 27.859 -0.499 1 98.5 294 PHE A N 1
ATOM 2272 C CA . PHE A 1 294 ? -6.266 27.719 0.939 1 98.5 294 PHE A CA 1
ATOM 2273 C C . PHE A 1 294 ? -5.879 29.062 1.557 1 98.5 294 PHE A C 1
ATOM 2275 O O . PHE A 1 294 ? -6.441 29.469 2.572 1 98.5 294 PHE A O 1
ATOM 2282 N N . THR A 1 295 ? -4.891 29.703 0.906 1 98.62 295 THR A N 1
ATOM 2283 C CA . THR A 1 295 ? -4.316 30.938 1.447 1 98.62 295 THR A CA 1
ATOM 2284 C C . THR A 1 295 ? -5.375 32.031 1.547 1 98.62 295 THR A C 1
ATOM 2286 O O . THR A 1 295 ? -5.492 32.688 2.578 1 98.62 295 THR A O 1
ATOM 2289 N N . VAL A 1 296 ? -6.148 32.156 0.547 1 98.44 296 VAL A N 1
ATOM 2290 C CA . VAL A 1 296 ? -7.168 33.188 0.506 1 98.44 296 VAL A CA 1
ATOM 2291 C C . VAL A 1 296 ? -8.234 32.906 1.561 1 98.44 296 VAL A C 1
ATOM 2293 O O . VAL A 1 296 ? -8.648 33.812 2.285 1 98.44 296 VAL A O 1
ATOM 2296 N N . ALA A 1 297 ? -8.656 31.703 1.655 1 98.5 297 ALA A N 1
ATOM 2297 C CA . ALA A 1 297 ? -9.703 31.344 2.615 1 98.5 297 ALA A CA 1
ATOM 2298 C C . ALA A 1 297 ? -9.227 31.562 4.047 1 98.5 297 ALA A C 1
ATOM 2300 O O . ALA A 1 297 ? -9.977 32.094 4.883 1 98.5 297 ALA A O 1
ATOM 2301 N N . MET A 1 298 ? -8.008 31.141 4.352 1 98.44 298 MET A N 1
ATOM 2302 C CA . MET A 1 298 ? -7.457 31.328 5.691 1 98.44 298 MET A CA 1
ATOM 2303 C C . MET A 1 298 ? -7.324 32.812 6.027 1 98.44 298 MET A C 1
ATOM 2305 O O . MET A 1 298 ? -7.66 33.219 7.137 1 98.44 298 MET A O 1
ATOM 2309 N N . LYS A 1 299 ? -6.816 33.562 5.066 1 98.31 299 LYS A N 1
ATOM 2310 C CA . LYS A 1 299 ? -6.688 35 5.25 1 98.31 299 LYS A CA 1
ATOM 2311 C C . LYS A 1 299 ? -8.039 35.656 5.551 1 98.31 299 LYS A C 1
ATOM 2313 O O . LYS A 1 299 ? -8.148 36.469 6.453 1 98.31 299 LYS A O 1
ATOM 2318 N N . ASP A 1 300 ? -9.023 35.25 4.805 1 98 300 ASP A N 1
ATOM 2319 C CA . ASP A 1 300 ? -10.367 35.781 4.984 1 98 300 ASP A CA 1
ATOM 2320 C C . ASP A 1 300 ? -10.906 35.469 6.379 1 98 300 ASP A C 1
ATOM 2322 O O . ASP A 1 300 ? -11.578 36.312 6.988 1 98 300 ASP A O 1
ATOM 2326 N N . MET A 1 301 ? -10.656 34.281 6.895 1 97.62 301 MET A N 1
ATOM 2327 C CA . MET A 1 301 ? -11.102 33.906 8.234 1 97.62 301 MET A CA 1
ATOM 2328 C C . MET A 1 301 ? -10.484 34.844 9.281 1 97.62 301 MET A C 1
ATOM 2330 O O . MET A 1 301 ? -11.148 35.219 10.242 1 97.62 301 MET A O 1
ATOM 2334 N N . ILE A 1 302 ? -9.234 35.156 9.07 1 97.44 302 ILE A N 1
ATOM 2335 C CA . ILE A 1 302 ? -8.5 35.969 10.039 1 97.44 302 ILE A CA 1
ATOM 2336 C C . ILE A 1 302 ? -9 37.406 9.984 1 97.44 302 ILE A C 1
ATOM 2338 O O . ILE A 1 302 ? -9.203 38.031 11.023 1 97.44 302 ILE A O 1
ATOM 2342 N N . LEU A 1 303 ? -9.289 37.906 8.805 1 95.69 303 LEU A N 1
ATOM 2343 C CA . LEU A 1 303 ? -9.656 39.312 8.625 1 95.69 303 LEU A CA 1
ATOM 2344 C C . LEU A 1 303 ? -11.094 39.562 9.062 1 95.69 303 LEU A C 1
ATOM 2346 O O . LEU A 1 303 ? -11.461 40.688 9.414 1 95.69 303 LEU A O 1
ATOM 2350 N N . ARG A 1 304 ? -11.914 38.625 9.039 1 91.06 304 ARG A N 1
ATOM 2351 C CA . ARG A 1 304 ? -13.312 38.75 9.438 1 91.06 304 ARG A CA 1
ATOM 2352 C C . ARG A 1 304 ? -13.453 38.688 10.953 1 91.06 304 ARG A C 1
ATOM 2354 O O . ARG A 1 304 ? -14.5 39.031 11.492 1 91.06 304 ARG A O 1
ATOM 2361 N N . SER A 1 305 ? -12.547 38.188 11.664 1 82.56 305 SER A N 1
ATOM 2362 C CA . SER A 1 305 ? -12.633 38 13.109 1 82.56 305 SER A CA 1
ATOM 2363 C C . SER A 1 305 ? -12.266 39.281 13.859 1 82.56 305 SER A C 1
ATOM 2365 O O . SER A 1 305 ? -11.5 40.094 13.359 1 82.56 305 SER A O 1
ATOM 2367 N N . MET B 1 1 ? -16.844 -18.797 -16.406 1 65.88 1 MET B N 1
ATOM 2368 C CA . MET B 1 1 ? -16.109 -19.297 -15.25 1 65.88 1 MET B CA 1
ATOM 2369 C C . MET B 1 1 ? -16.906 -20.375 -14.523 1 65.88 1 MET B C 1
ATOM 2371 O O . MET B 1 1 ? -16.328 -21.359 -14.047 1 65.88 1 MET B O 1
ATOM 2375 N N . ASP B 1 2 ? -18.234 -20.203 -14.547 1 61.84 2 ASP B N 1
ATOM 2376 C CA . ASP B 1 2 ? -19.094 -21.125 -13.82 1 61.84 2 ASP B CA 1
ATOM 2377 C C . ASP B 1 2 ? -19.062 -22.516 -14.445 1 61.84 2 ASP B C 1
ATOM 2379 O O . ASP B 1 2 ? -19.406 -23.5 -13.789 1 61.84 2 ASP B O 1
ATOM 2383 N N . ASP B 1 3 ? -18.609 -22.469 -15.688 1 61.16 3 ASP B N 1
ATOM 2384 C CA . ASP B 1 3 ? -18.594 -23.766 -16.359 1 61.16 3 ASP B CA 1
ATOM 2385 C C . ASP B 1 3 ? -17.422 -24.625 -15.883 1 61.16 3 ASP B C 1
ATOM 2387 O O . ASP B 1 3 ? -17.375 -25.828 -16.125 1 61.16 3 ASP B O 1
ATOM 2391 N N . HIS B 1 4 ? -16.531 -23.984 -15.273 1 67.19 4 HIS B N 1
ATOM 2392 C CA . HIS B 1 4 ? -15.383 -24.734 -14.789 1 67.19 4 HIS B CA 1
ATOM 2393 C C . HIS B 1 4 ? -15.531 -25.078 -13.312 1 67.19 4 HIS B C 1
ATOM 2395 O O . HIS B 1 4 ? -15.453 -24.203 -12.453 1 67.19 4 HIS B O 1
ATOM 2401 N N . GLN B 1 5 ? -15.844 -26.266 -13.125 1 78.31 5 GLN B N 1
ATOM 2402 C CA . GLN B 1 5 ? -16.156 -26.75 -11.789 1 78.31 5 GLN B CA 1
ATOM 2403 C C . GLN B 1 5 ? -14.883 -26.875 -10.938 1 78.31 5 GLN B C 1
ATOM 2405 O O . GLN B 1 5 ? -13.852 -27.344 -11.414 1 78.31 5 GLN B O 1
ATOM 2410 N N . ASP B 1 6 ? -14.953 -26.391 -9.797 1 92.81 6 ASP B N 1
ATOM 2411 C CA . ASP B 1 6 ? -13.93 -26.625 -8.781 1 92.81 6 ASP B CA 1
ATOM 2412 C C . ASP B 1 6 ? -13.789 -28.109 -8.461 1 92.81 6 ASP B C 1
ATOM 2414 O O . ASP B 1 6 ? -14.797 -28.812 -8.344 1 92.81 6 ASP B O 1
ATOM 2418 N N . LYS B 1 7 ? -12.656 -28.578 -8.492 1 97.5 7 LYS B N 1
ATOM 2419 C CA . LYS B 1 7 ? -12.352 -29.969 -8.141 1 97.5 7 LYS B CA 1
ATOM 2420 C C . LYS B 1 7 ? -11.508 -30.031 -6.871 1 97.5 7 LYS B C 1
ATOM 2422 O O . LYS B 1 7 ? -10.867 -29.047 -6.488 1 97.5 7 LYS B O 1
ATOM 2427 N N . ILE B 1 8 ? -11.578 -31.188 -6.184 1 98.25 8 ILE B N 1
ATOM 2428 C CA . ILE B 1 8 ? -10.805 -31.406 -4.965 1 98.25 8 ILE B CA 1
ATOM 2429 C C . ILE B 1 8 ? -10.008 -32.688 -5.082 1 98.25 8 ILE B C 1
ATOM 2431 O O . ILE B 1 8 ? -10.547 -33.75 -5.48 1 98.25 8 ILE B O 1
ATOM 2435 N N . ALA B 1 9 ? -8.781 -32.688 -4.863 1 98.62 9 ALA B N 1
ATOM 2436 C CA . ALA B 1 9 ? -7.926 -33.844 -4.707 1 98.62 9 ALA B CA 1
ATOM 2437 C C . ALA B 1 9 ? -7.453 -34 -3.266 1 98.62 9 ALA B C 1
ATOM 2439 O O . ALA B 1 9 ? -7.203 -33 -2.584 1 98.62 9 ALA B O 1
ATOM 2440 N N . THR B 1 10 ? -7.355 -35.156 -2.771 1 98.69 10 THR B N 1
ATOM 2441 C CA . THR B 1 10 ? -6.809 -35.406 -1.448 1 98.69 10 THR B CA 1
ATOM 2442 C C . THR B 1 10 ? -5.387 -35.969 -1.556 1 98.69 10 THR B C 1
ATOM 2444 O O . THR B 1 10 ? -5.16 -37 -2.209 1 98.69 10 THR B O 1
ATOM 2447 N N . LEU B 1 11 ? -4.484 -35.312 -0.961 1 98.56 11 LEU B N 1
ATOM 2448 C CA . LEU B 1 11 ? -3.086 -35.719 -0.991 1 98.56 11 LEU B CA 1
ATOM 2449 C C . LEU B 1 11 ? -2.836 -36.875 -0.007 1 98.56 11 LEU B C 1
ATOM 2451 O O . LEU B 1 11 ? -3.709 -37.188 0.796 1 98.56 11 LEU B O 1
ATOM 2455 N N . ALA B 1 12 ? -1.684 -37.469 -0.071 1 97.94 12 ALA B N 1
ATOM 2456 C CA . ALA B 1 12 ? -1.326 -38.625 0.732 1 97.94 12 ALA B CA 1
ATOM 2457 C C . ALA B 1 12 ? -1.346 -38.281 2.223 1 97.94 12 ALA B C 1
ATOM 2459 O O . ALA B 1 12 ? -1.656 -39.156 3.053 1 97.94 12 ALA B O 1
ATOM 2460 N N . ASP B 1 13 ? -1.072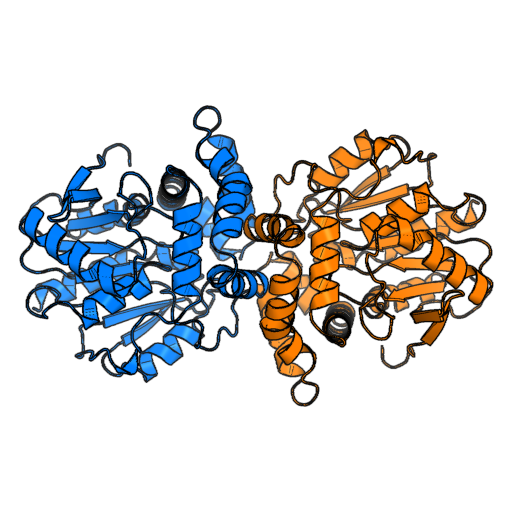 -37.031 2.609 1 97.62 13 ASP B N 1
ATOM 2461 C CA . ASP B 1 13 ? -1.015 -36.656 4.016 1 97.62 13 ASP B CA 1
ATOM 2462 C C . ASP B 1 13 ? -2.393 -36.219 4.527 1 97.62 13 ASP B C 1
ATOM 2464 O O . ASP B 1 13 ? -2.52 -35.75 5.652 1 97.62 13 ASP B O 1
ATOM 2468 N N . GLY B 1 14 ? -3.398 -36.344 3.686 1 98.31 14 GLY B N 1
ATOM 2469 C CA . GLY B 1 14 ? -4.77 -36.094 4.094 1 98.31 14 GLY B CA 1
ATOM 2470 C C . GLY B 1 14 ? -5.25 -34.688 3.736 1 98.31 14 GLY B C 1
ATOM 2471 O O . GLY B 1 14 ? -6.445 -34.406 3.799 1 98.31 14 GLY B O 1
ATOM 2472 N N . ARG B 1 15 ? -4.379 -33.75 3.293 1 98.38 15 ARG B N 1
ATOM 2473 C CA . ARG B 1 15 ? -4.762 -32.406 2.92 1 98.38 15 ARG B CA 1
ATOM 2474 C C . ARG B 1 15 ? -5.527 -32.406 1.603 1 98.38 15 ARG B C 1
ATOM 2476 O O . ARG B 1 15 ? -5.238 -33.188 0.703 1 98.38 15 ARG B O 1
ATOM 2483 N N . LYS B 1 16 ? -6.457 -31.531 1.544 1 98.75 16 LYS B N 1
ATOM 2484 C CA . LYS B 1 16 ? -7.207 -31.312 0.312 1 98.75 16 LYS B CA 1
ATOM 2485 C C . LYS B 1 16 ? -6.594 -30.172 -0.506 1 98.75 16 LYS B C 1
ATOM 2487 O O . LYS B 1 16 ? -6.121 -29.188 0.053 1 98.75 16 LYS B O 1
ATOM 2492 N N . VAL B 1 17 ? -6.621 -30.406 -1.804 1 98.69 17 VAL B N 1
ATOM 2493 C CA . VAL B 1 17 ? -6.223 -29.375 -2.758 1 98.69 17 VAL B CA 1
ATOM 2494 C C . VAL B 1 17 ? -7.371 -29.094 -3.723 1 98.69 17 VAL B C 1
ATOM 2496 O O . VAL B 1 17 ? -7.82 -29.984 -4.441 1 98.69 17 VAL B O 1
ATOM 2499 N N . SER B 1 18 ? -7.883 -27.906 -3.641 1 98.56 18 SER B N 1
ATOM 2500 C CA . SER B 1 18 ? -8.852 -27.5 -4.652 1 98.56 18 SER B CA 1
ATOM 2501 C C . SER B 1 18 ? -8.15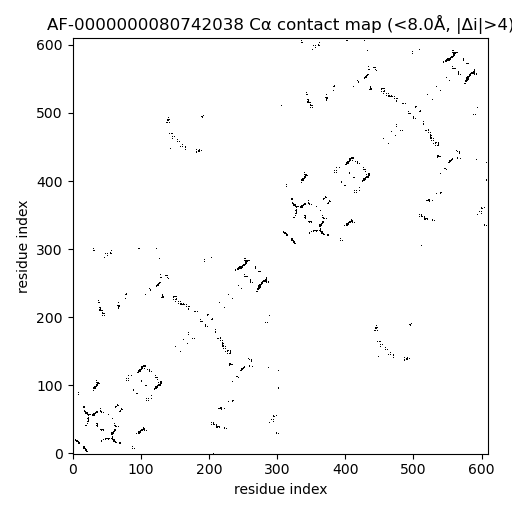6 -27.016 -5.926 1 98.56 18 SER B C 1
ATOM 2503 O O . SER B 1 18 ? -7.109 -26.375 -5.863 1 98.56 18 SER B O 1
ATOM 2505 N N . TYR B 1 19 ? -8.688 -27.359 -7.086 1 98.56 19 TYR B N 1
ATOM 2506 C CA . TYR B 1 19 ? -8.109 -26.984 -8.367 1 98.56 19 TYR B CA 1
ATOM 2507 C C . TYR B 1 19 ? -9.172 -26.938 -9.453 1 98.56 19 TYR B C 1
ATOM 2509 O O . TYR B 1 19 ? -10.32 -27.312 -9.219 1 98.56 19 TYR B O 1
ATOM 2517 N N . ALA B 1 20 ? -8.844 -26.391 -10.547 1 98 20 ALA B N 1
ATOM 2518 C CA . ALA B 1 20 ? -9.664 -26.422 -11.758 1 98 20 ALA B CA 1
ATOM 2519 C C . ALA B 1 20 ? -8.828 -26.781 -12.977 1 98 20 ALA B C 1
ATOM 2521 O O . ALA B 1 20 ? -7.602 -26.672 -12.953 1 98 20 ALA B O 1
ATOM 2522 N N . VAL B 1 21 ? -9.484 -27.297 -13.945 1 98 21 VAL B N 1
ATOM 2523 C CA . VAL B 1 21 ? -8.875 -27.594 -15.234 1 98 21 VAL B CA 1
ATOM 2524 C C . VAL B 1 21 ? -9.391 -26.609 -16.281 1 98 21 VAL B C 1
ATOM 2526 O O . VAL B 1 21 ? -10.594 -26.516 -16.516 1 98 21 VAL B O 1
ATOM 2529 N N . TYR B 1 22 ? -8.508 -25.875 -16.906 1 97.31 22 TYR B N 1
ATOM 2530 C CA . TYR B 1 22 ? -8.828 -24.922 -17.953 1 97.31 22 TYR B CA 1
ATOM 2531 C C . TYR B 1 22 ? -8.242 -25.344 -19.281 1 97.31 22 TYR B C 1
ATOM 2533 O O . TYR B 1 22 ? -7.391 -26.25 -19.344 1 97.31 22 TYR B O 1
ATOM 2541 N N . GLY B 1 23 ? -8.664 -24.688 -20.359 1 97.38 23 GLY B N 1
ATOM 2542 C CA . GLY B 1 23 ? -8.18 -25.016 -21.688 1 97.38 23 GLY B CA 1
ATOM 2543 C C . GLY B 1 23 ? -8.695 -26.344 -22.203 1 97.38 23 GLY B C 1
ATOM 2544 O O . GLY B 1 23 ? -9.891 -26.625 -22.109 1 97.38 23 GLY B O 1
ATOM 2545 N N . ALA B 1 24 ? -7.797 -27.125 -22.781 1 97.38 24 ALA B N 1
ATOM 2546 C CA . ALA B 1 24 ? -8.148 -28.438 -23.312 1 97.38 24 ALA B CA 1
ATOM 2547 C C . ALA B 1 24 ? -8.531 -29.391 -22.172 1 97.38 24 ALA B C 1
ATOM 2549 O O . ALA B 1 24 ? -7.914 -29.375 -21.109 1 97.38 24 ALA B O 1
ATOM 2550 N N . GLN B 1 25 ? -9.453 -30.25 -22.438 1 95.25 25 GLN B N 1
ATOM 2551 C CA . GLN B 1 25 ? -9.953 -31.156 -21.406 1 95.25 25 GLN B CA 1
ATOM 2552 C C . GLN B 1 25 ? -9.438 -32.562 -21.609 1 95.25 25 GLN B C 1
ATOM 2554 O O . GLN B 1 25 ? -9.594 -33.438 -20.734 1 95.25 25 GLN B O 1
ATOM 2559 N N . ASP B 1 26 ? -8.75 -32.75 -22.703 1 95.06 26 ASP B N 1
ATOM 2560 C CA . ASP B 1 26 ? -8.188 -34.062 -23.016 1 95.06 26 ASP B CA 1
ATOM 2561 C C . ASP B 1 26 ? -7.004 -34.406 -22.094 1 95.06 26 ASP B C 1
ATOM 2563 O O . ASP B 1 26 ? -6.082 -33.594 -21.969 1 95.06 26 ASP B O 1
ATOM 2567 N N . ASP B 1 27 ? -6.969 -35.562 -21.594 1 93.75 27 ASP B N 1
ATOM 2568 C CA . ASP B 1 27 ? -5.941 -35.969 -20.641 1 93.75 27 ASP B CA 1
ATOM 2569 C C . ASP B 1 27 ? -4.578 -36.094 -21.312 1 93.75 27 ASP B C 1
ATOM 2571 O O . ASP B 1 27 ? -3.541 -36.031 -20.656 1 93.75 27 ASP B O 1
ATOM 2575 N N . ASP B 1 28 ? -4.594 -36.25 -22.641 1 94.75 28 ASP B N 1
ATOM 2576 C CA . ASP B 1 28 ? -3.34 -36.438 -23.359 1 94.75 28 ASP B CA 1
ATOM 2577 C C . ASP B 1 28 ? -2.795 -35.125 -23.891 1 94.75 28 ASP B C 1
ATOM 2579 O O . ASP B 1 28 ? -1.693 -35.062 -24.453 1 94.75 28 ASP B O 1
ATOM 2583 N N . ALA B 1 29 ? -3.482 -34.062 -23.656 1 97.75 29 ALA B N 1
ATOM 2584 C CA . ALA B 1 29 ? -3.025 -32.75 -24.125 1 97.75 29 ALA B CA 1
ATOM 2585 C C . ALA B 1 29 ? -1.779 -32.312 -23.359 1 97.75 29 ALA B C 1
ATOM 2587 O O . ALA B 1 29 ? -1.611 -32.625 -22.188 1 97.75 29 ALA B O 1
ATOM 2588 N N . PRO B 1 30 ? -0.853 -31.594 -24.094 1 98.25 30 PRO B N 1
ATOM 2589 C CA . PRO B 1 30 ? 0.219 -30.969 -23.328 1 98.25 30 PRO B CA 1
ATOM 2590 C C . PRO B 1 30 ? -0.303 -30.172 -22.141 1 98.25 30 PRO B C 1
ATOM 2592 O O . PRO B 1 30 ? -1.274 -29.422 -22.266 1 98.25 30 PRO B O 1
ATOM 2595 N N . THR B 1 31 ? 0.255 -30.406 -20.938 1 98.75 31 THR B N 1
ATOM 2596 C CA . THR B 1 31 ? -0.331 -29.891 -19.703 1 98.75 31 THR B CA 1
ATOM 2597 C C . THR B 1 31 ? 0.68 -29.047 -18.938 1 98.75 31 THR B C 1
ATOM 2599 O O . THR B 1 31 ? 1.854 -29.406 -18.844 1 98.75 31 THR B O 1
ATOM 2602 N N . PHE B 1 32 ? 0.297 -27.891 -18.469 1 98.88 32 PHE B N 1
ATOM 2603 C CA . PHE B 1 32 ? 1.119 -27.188 -17.5 1 98.88 32 PHE B CA 1
ATOM 2604 C C . PHE B 1 32 ? 0.275 -26.719 -16.312 1 98.88 32 PHE B C 1
ATOM 2606 O O . PHE B 1 32 ? -0.953 -26.656 -16.406 1 98.88 32 PHE B O 1
ATOM 2613 N N . PHE B 1 33 ? 0.867 -26.484 -15.18 1 98.94 33 PHE B N 1
ATOM 2614 C CA . PHE B 1 33 ? 0.24 -25.969 -13.977 1 98.94 33 PHE B CA 1
ATOM 2615 C C . PHE B 1 33 ? 0.284 -24.438 -13.961 1 98.94 33 PHE B C 1
ATOM 2617 O O . PHE B 1 33 ? 1.295 -23.844 -14.328 1 98.94 33 PHE B O 1
ATOM 2624 N N . TYR B 1 34 ? -0.792 -23.797 -13.633 1 98.81 34 TYR B N 1
ATOM 2625 C CA . TYR B 1 34 ? -0.899 -22.375 -13.375 1 98.81 34 TYR B CA 1
ATOM 2626 C C . TYR B 1 34 ? -0.919 -22.078 -11.875 1 98.81 34 TYR B C 1
ATOM 2628 O O . TYR B 1 34 ? -1.896 -22.391 -11.195 1 98.81 34 TYR B O 1
ATOM 2636 N N . LEU B 1 35 ? 0.118 -21.5 -11.336 1 98.94 35 LEU B N 1
ATOM 2637 C CA . LEU B 1 35 ? 0.203 -21.125 -9.922 1 98.94 35 LEU B CA 1
ATOM 2638 C C . LEU B 1 35 ? -0.175 -19.672 -9.719 1 98.94 35 LEU B C 1
ATOM 2640 O O . LEU B 1 35 ? 0.544 -18.766 -10.156 1 98.94 35 LEU B O 1
ATOM 2644 N N . HIS B 1 36 ? -1.226 -19.469 -9.031 1 98.69 36 HIS B N 1
ATOM 2645 C CA . HIS B 1 36 ? -1.871 -18.156 -8.914 1 98.69 36 HIS B CA 1
ATOM 2646 C C . HIS B 1 36 ? -1.018 -17.188 -8.102 1 98.69 36 HIS B C 1
ATOM 2648 O O . HIS B 1 36 ? -0.068 -17.609 -7.434 1 98.69 36 HIS B O 1
ATOM 2654 N N . GLY B 1 37 ? -1.416 -15.945 -8.188 1 98.19 37 GLY B N 1
ATOM 2655 C CA . GLY B 1 37 ? -0.75 -14.875 -7.465 1 98.19 37 GLY B CA 1
ATOM 2656 C C . GLY B 1 37 ? -1.19 -14.773 -6.016 1 98.19 37 GLY B C 1
ATOM 2657 O O . GLY B 1 37 ? -1.77 -15.711 -5.469 1 98.19 37 GLY B O 1
ATOM 2658 N N . PHE B 1 38 ? -0.871 -13.562 -5.316 1 96.56 38 PHE B N 1
ATOM 2659 C CA . PHE B 1 38 ? -1.026 -13.383 -3.877 1 96.56 38 PHE B CA 1
ATOM 2660 C C . PHE B 1 38 ? -1.871 -12.156 -3.572 1 96.56 38 PHE B C 1
ATOM 2662 O O . PHE B 1 38 ? -1.526 -11.047 -3.977 1 96.56 38 PHE B O 1
ATOM 2669 N N . PRO B 1 39 ? -2.799 -12.352 -2.688 1 96.56 39 PRO B N 1
ATOM 2670 C CA . PRO B 1 39 ? -3.508 -13.594 -2.371 1 96.56 39 PRO B CA 1
ATOM 2671 C C . PRO B 1 39 ? -4.414 -14.062 -3.508 1 96.56 39 PRO B C 1
ATOM 2673 O O . PRO B 1 39 ? -4.676 -13.305 -4.445 1 96.56 39 PRO B O 1
ATOM 2676 N N . GLY B 1 40 ? -4.789 -15.312 -3.473 1 97.88 40 GLY B N 1
ATOM 2677 C CA . GLY B 1 40 ? -5.656 -15.75 -4.555 1 97.88 40 GLY B CA 1
ATOM 2678 C C . GLY B 1 40 ? -6.02 -17.219 -4.473 1 97.88 40 GLY B C 1
ATOM 2679 O O . GLY B 1 40 ? -5.914 -17.828 -3.408 1 97.88 40 GLY B O 1
ATOM 2680 N N . SER B 1 41 ? -6.57 -17.688 -5.586 1 98.31 41 SER B N 1
ATOM 2681 C CA . SER B 1 41 ? -6.988 -19.062 -5.781 1 98.31 41 SER B CA 1
ATOM 2682 C C . SER B 1 41 ? -6.895 -19.469 -7.25 1 98.31 41 SER B C 1
ATOM 2684 O O . SER B 1 41 ? -6.551 -18.656 -8.102 1 98.31 41 SER B O 1
ATOM 2686 N N . HIS B 1 42 ? -7.211 -20.734 -7.504 1 98.19 42 HIS B N 1
ATOM 2687 C CA . HIS B 1 42 ? -7.098 -21.297 -8.844 1 98.19 42 HIS B CA 1
ATOM 2688 C C . HIS B 1 42 ? -8.008 -20.562 -9.828 1 98.19 42 HIS B C 1
ATOM 2690 O O . HIS B 1 42 ? -7.812 -20.656 -11.047 1 98.19 42 HIS B O 1
ATOM 2696 N N . HIS B 1 43 ? -8.93 -19.781 -9.367 1 97.38 43 HIS B N 1
ATOM 2697 C CA . HIS B 1 43 ? -9.859 -19.047 -10.227 1 97.38 43 HIS B CA 1
ATOM 2698 C C . HIS B 1 43 ? -9.125 -18.031 -11.102 1 97.38 43 HIS B C 1
ATOM 2700 O O . HIS B 1 43 ? -9.609 -17.672 -12.172 1 97.38 43 HIS B O 1
ATOM 2706 N N . GLU B 1 44 ? -7.992 -17.594 -10.602 1 97.25 44 GLU B N 1
ATOM 2707 C CA . GLU B 1 44 ? -7.172 -16.688 -11.398 1 97.25 44 GLU B CA 1
ATOM 2708 C C . GLU B 1 44 ? -6.832 -17.297 -12.758 1 97.25 44 GLU B C 1
ATOM 2710 O O . GLU B 1 44 ? -6.738 -16.594 -13.758 1 97.25 44 GLU B O 1
ATOM 2715 N N . GLY B 1 45 ? -6.707 -18.609 -12.828 1 97 45 GLY B N 1
ATOM 2716 C CA . GLY B 1 45 ? -6.305 -19.312 -14.023 1 97 45 GLY B CA 1
ATOM 2717 C C . GLY B 1 45 ? -7.32 -19.219 -15.148 1 97 45 GLY B C 1
ATOM 2718 O O . GLY B 1 45 ? -7.012 -19.531 -16.297 1 97 45 GLY B O 1
ATOM 2719 N N . TYR B 1 46 ? -8.508 -18.766 -14.852 1 96.56 46 TYR B N 1
ATOM 2720 C CA . TYR B 1 46 ? -9.547 -18.625 -15.867 1 96.56 46 TYR B CA 1
ATOM 2721 C C . TYR B 1 46 ? -9.117 -17.672 -16.969 1 96.56 46 TYR B C 1
ATOM 2723 O O . TYR B 1 46 ? -9.562 -17.781 -18.109 1 96.56 46 TYR B O 1
ATOM 2731 N N . VAL B 1 47 ? -8.242 -16.766 -16.656 1 95.44 47 VAL B N 1
ATOM 2732 C CA . VAL B 1 47 ? -7.812 -15.734 -17.594 1 95.44 47 VAL B CA 1
ATOM 2733 C C . VAL B 1 47 ? -7.172 -16.375 -18.812 1 95.44 47 VAL B C 1
ATOM 2735 O O . VAL B 1 47 ? -7.254 -15.844 -19.922 1 95.44 47 VAL B O 1
ATOM 2738 N N . ILE B 1 48 ? -6.605 -17.578 -18.688 1 96.19 48 ILE B N 1
ATOM 2739 C CA . ILE B 1 48 ? -5.855 -18.203 -19.766 1 96.19 48 ILE B CA 1
ATOM 2740 C C . ILE B 1 48 ? -6.715 -19.266 -20.453 1 96.19 48 ILE B C 1
ATOM 2742 O O . ILE B 1 48 ? -6.281 -19.906 -21.406 1 96.19 48 ILE B O 1
ATOM 2746 N N . ASN B 1 49 ? -7.945 -19.469 -20.016 1 96.25 49 ASN B N 1
ATOM 2747 C CA . ASN B 1 49 ? -8.789 -20.578 -20.422 1 96.25 49 ASN B CA 1
ATOM 2748 C C . ASN B 1 49 ? -9 -20.609 -21.938 1 96.25 49 ASN B C 1
ATOM 2750 O O . ASN B 1 49 ? -8.703 -21.609 -22.594 1 96.25 49 ASN B O 1
ATOM 2754 N N . THR B 1 50 ? -9.484 -19.516 -22.469 1 95.62 50 THR B N 1
ATOM 2755 C CA . THR B 1 50 ? -9.844 -19.453 -23.875 1 95.62 50 THR B CA 1
ATOM 2756 C C . THR B 1 50 ? -8.617 -19.672 -24.766 1 95.62 50 THR B C 1
ATOM 2758 O O . THR B 1 50 ? -8.664 -20.438 -25.719 1 95.62 50 THR B O 1
ATOM 2761 N N . THR B 1 51 ? -7.555 -18.984 -24.453 1 97.31 51 THR B N 1
ATOM 2762 C CA . THR B 1 51 ? -6.324 -19.094 -25.234 1 97.31 51 THR B CA 1
ATOM 2763 C C . THR B 1 51 ? -5.75 -20.5 -25.156 1 97.31 51 THR B C 1
ATOM 2765 O O . THR B 1 51 ? -5.309 -21.062 -26.156 1 97.31 51 THR B O 1
ATOM 2768 N N . ALA B 1 52 ? -5.73 -21.094 -23.969 1 97.94 52 ALA B N 1
ATOM 2769 C CA . ALA B 1 52 ? -5.227 -22.453 -23.797 1 97.94 52 ALA B CA 1
ATOM 2770 C C . ALA B 1 52 ? -6.031 -23.453 -24.641 1 97.94 52 ALA B C 1
ATOM 2772 O O . ALA B 1 52 ? -5.465 -24.344 -25.266 1 97.94 52 ALA B O 1
ATOM 2773 N N . ALA B 1 53 ? -7.324 -23.297 -24.641 1 97.19 53 ALA B N 1
ATOM 2774 C CA . ALA B 1 53 ? -8.188 -24.141 -25.453 1 97.19 53 ALA B CA 1
ATOM 2775 C C . ALA B 1 53 ? -7.844 -24.016 -26.938 1 97.19 53 ALA B C 1
ATOM 2777 O O . ALA B 1 53 ? -7.777 -25.016 -27.656 1 97.19 53 ALA B O 1
ATOM 2778 N N . GLN B 1 54 ? -7.641 -22.797 -27.375 1 97.94 54 GLN B N 1
ATOM 2779 C CA . GLN B 1 54 ? -7.32 -22.516 -28.766 1 97.94 54 GLN B CA 1
ATOM 2780 C C . GLN B 1 54 ? -6.02 -23.188 -29.172 1 97.94 54 GLN B C 1
ATOM 2782 O O . GLN B 1 54 ? -5.891 -23.656 -30.312 1 97.94 54 GLN B O 1
ATOM 2787 N N . TYR B 1 55 ? -5.121 -23.297 -28.266 1 98.25 55 TYR B N 1
ATOM 2788 C CA . TYR B 1 55 ? -3.814 -23.875 -28.578 1 98.25 55 TYR B CA 1
ATOM 2789 C C . TYR B 1 55 ? -3.762 -25.344 -28.234 1 98.25 55 TYR B C 1
ATOM 2791 O O . TYR B 1 55 ? -2.719 -25.984 -28.391 1 98.25 55 TYR B O 1
ATOM 2799 N N . GLY B 1 56 ? -4.824 -25.922 -27.703 1 98.19 56 GLY B N 1
ATOM 2800 C CA . GLY B 1 56 ? -4.891 -27.344 -27.359 1 98.19 56 GLY B CA 1
ATOM 2801 C C . GLY B 1 56 ? -4.055 -27.703 -26.156 1 98.19 56 GLY B C 1
ATOM 2802 O O . GLY B 1 56 ? -3.426 -28.766 -26.125 1 98.19 56 GLY B O 1
ATOM 2803 N N . VAL B 1 57 ? -3.977 -26.828 -25.219 1 98.44 57 VAL B N 1
ATOM 2804 C CA . VAL B 1 57 ? -3.176 -27.031 -24.016 1 98.44 57 VAL B CA 1
ATOM 2805 C C . VAL B 1 57 ? -4.094 -27.172 -22.797 1 98.44 57 VAL B C 1
ATOM 2807 O O . VAL B 1 57 ? -5.102 -26.469 -22.688 1 98.44 57 VAL B O 1
ATOM 2810 N N . ARG B 1 58 ? -3.766 -28.109 -21.953 1 98.44 58 ARG B N 1
ATOM 2811 C CA . ARG B 1 58 ? -4.461 -28.328 -20.688 1 98.44 58 ARG B CA 1
ATOM 2812 C C . ARG B 1 58 ? -3.76 -27.578 -19.547 1 98.44 58 ARG B C 1
ATOM 2814 O O . ARG B 1 58 ? -2.543 -27.688 -19.391 1 98.44 58 ARG B O 1
ATOM 2821 N N . VAL B 1 59 ? -4.551 -26.797 -18.781 1 98.62 59 VAL B N 1
ATOM 2822 C CA . VAL B 1 59 ? -3.986 -26.016 -17.688 1 98.62 59 VAL B CA 1
ATOM 2823 C C . VAL B 1 59 ? -4.602 -26.469 -16.359 1 98.62 59 VAL B C 1
ATOM 2825 O O . VAL B 1 59 ? -5.816 -26.391 -16.172 1 98.62 59 VAL B O 1
ATOM 2828 N N . ILE B 1 60 ? -3.809 -27.016 -15.477 1 98.75 60 ILE B N 1
ATOM 2829 C CA . ILE B 1 60 ? -4.227 -27.344 -14.125 1 98.75 60 ILE B CA 1
ATOM 2830 C C . ILE B 1 60 ? -3.902 -26.188 -13.18 1 98.75 60 ILE B C 1
ATOM 2832 O O . ILE B 1 60 ? -2.74 -25.797 -13.039 1 98.75 60 ILE B O 1
ATOM 2836 N N . ALA B 1 61 ? -4.879 -25.609 -12.539 1 98.75 61 ALA B N 1
ATOM 2837 C CA . ALA B 1 61 ? -4.668 -24.531 -11.578 1 98.75 61 ALA B CA 1
ATOM 2838 C C . ALA B 1 61 ? -5.043 -24.969 -10.164 1 98.75 61 ALA B C 1
ATOM 2840 O O . ALA B 1 61 ? -6.223 -25.062 -9.828 1 98.75 61 ALA B O 1
ATOM 2841 N N . PRO B 1 62 ? -4.098 -25.203 -9.312 1 98.81 62 PRO B N 1
ATOM 2842 C CA . PRO B 1 62 ? -4.398 -25.5 -7.91 1 98.81 62 PRO B CA 1
ATOM 2843 C C . PRO B 1 62 ? -4.449 -24.266 -7.027 1 98.81 62 PRO B C 1
ATOM 2845 O O . PRO B 1 62 ? -3.805 -23.25 -7.336 1 98.81 62 PRO B O 1
ATOM 2848 N N . THR B 1 63 ? -5.219 -24.328 -5.996 1 98.81 63 THR B N 1
ATOM 2849 C CA . THR B 1 63 ? -5.23 -23.312 -4.941 1 98.81 63 THR B CA 1
ATOM 2850 C C . THR B 1 63 ? -4.246 -23.672 -3.836 1 98.81 63 THR B C 1
ATOM 2852 O O . THR B 1 63 ? -4.27 -24.781 -3.312 1 98.81 63 THR B O 1
ATOM 2855 N N . ARG B 1 64 ? -3.373 -22.797 -3.5 1 98.81 64 ARG B N 1
ATOM 2856 C CA . ARG B 1 64 ? -2.344 -23.047 -2.496 1 98.81 64 ARG B CA 1
ATOM 2857 C C . ARG B 1 64 ? -2.965 -23.312 -1.129 1 98.81 64 ARG B C 1
ATOM 2859 O O . ARG B 1 64 ? -4.125 -22.969 -0.893 1 98.81 64 ARG B O 1
ATOM 2866 N N . PRO B 1 65 ? -2.26 -23.953 -0.234 1 98.56 65 PRO B N 1
ATOM 2867 C CA . PRO B 1 65 ? -2.783 -24.344 1.076 1 98.56 65 PRO B CA 1
ATOM 2868 C C . PRO B 1 65 ? -3.33 -23.172 1.873 1 98.56 65 PRO B C 1
ATOM 2870 O O . PRO B 1 65 ? -2.656 -22.141 2.012 1 98.56 65 PRO B O 1
ATOM 2873 N N . GLY B 1 66 ? -4.473 -23.375 2.365 1 98.38 66 GLY B N 1
ATOM 2874 C CA . GLY B 1 66 ? -5.086 -22.406 3.248 1 98.38 66 GLY B CA 1
ATOM 2875 C C . GLY B 1 66 ? -6.055 -21.484 2.533 1 98.38 66 GLY B C 1
ATOM 2876 O O . GLY B 1 66 ? -6.855 -20.797 3.174 1 98.38 66 GLY B O 1
ATOM 2877 N N . TYR B 1 67 ? -5.996 -21.391 1.232 1 98.5 67 TYR B N 1
ATOM 2878 C CA . TYR B 1 67 ? -6.914 -20.594 0.429 1 98.5 67 TYR B CA 1
ATOM 2879 C C . TYR B 1 67 ? -8.047 -21.469 -0.12 1 98.5 67 TYR B C 1
ATOM 2881 O O . TYR B 1 67 ? -7.875 -22.672 -0.321 1 98.5 67 TYR B O 1
ATOM 2889 N N . GLY B 1 68 ? -9.195 -20.812 -0.385 1 97.44 68 GLY B N 1
ATOM 2890 C CA . GLY B 1 68 ? -10.32 -21.531 -0.949 1 97.44 68 GLY B CA 1
ATOM 2891 C C . GLY B 1 68 ? -10.688 -22.781 -0.155 1 97.44 68 GLY B C 1
ATOM 2892 O O . GLY B 1 68 ? -10.883 -22.703 1.061 1 97.44 68 GLY B O 1
ATOM 2893 N N . ASP B 1 69 ? -10.766 -23.906 -0.875 1 98.06 69 ASP B N 1
ATOM 2894 C CA . ASP B 1 69 ? -11.125 -25.172 -0.236 1 98.06 69 ASP B CA 1
ATOM 2895 C C . ASP B 1 69 ? -9.891 -26.031 -0.004 1 98.06 69 ASP B C 1
ATOM 2897 O O . ASP B 1 69 ? -10.008 -27.219 0.315 1 98.06 69 ASP B O 1
ATOM 2901 N N . SER B 1 70 ? -8.68 -25.484 -0.21 1 98.75 70 SER B N 1
ATOM 2902 C CA . SER B 1 70 ? -7.453 -26.203 0.104 1 98.75 70 SER B CA 1
ATOM 2903 C C . SER B 1 70 ? -7.145 -26.141 1.596 1 98.75 70 SER B C 1
ATOM 2905 O O . SER B 1 70 ? -7.297 -25.094 2.229 1 98.75 70 SER B O 1
ATOM 2907 N N . THR B 1 71 ? -6.703 -27.266 2.162 1 98.75 71 THR B N 1
ATOM 2908 C CA . THR B 1 71 ? -6.387 -27.359 3.582 1 98.75 71 THR B CA 1
ATOM 2909 C C . THR B 1 71 ? -5.129 -26.578 3.916 1 98.75 71 THR B C 1
ATOM 2911 O O . THR B 1 71 ? -4.125 -26.656 3.205 1 98.75 71 THR B O 1
ATOM 2914 N N . PHE B 1 72 ? -5.215 -25.734 4.969 1 98.38 72 PHE B N 1
ATOM 2915 C CA . PHE B 1 72 ? -4.02 -25.047 5.449 1 98.38 72 PHE B CA 1
ATOM 2916 C C . PHE B 1 72 ? -2.967 -26.047 5.906 1 98.38 72 PHE B C 1
ATOM 2918 O O . PHE B 1 72 ? -3.291 -27.062 6.539 1 98.38 72 PHE B O 1
ATOM 2925 N N . GLN B 1 73 ? -1.765 -25.844 5.555 1 98.19 73 GLN B N 1
ATOM 2926 C CA . GLN B 1 73 ? -0.63 -26.641 6.008 1 98.19 73 GLN B CA 1
ATOM 2927 C C . GLN B 1 73 ? 0.142 -25.906 7.109 1 98.19 73 GLN B C 1
ATOM 2929 O O . GLN B 1 73 ? 0.77 -24.875 6.859 1 98.19 73 GLN B O 1
ATOM 2934 N N . LYS B 1 74 ? 0.138 -26.406 8.352 1 96.69 74 LYS B N 1
ATOM 2935 C CA . LYS B 1 74 ? 0.853 -25.828 9.477 1 96.69 74 LYS B CA 1
ATOM 2936 C C . LYS B 1 74 ? 2.35 -25.734 9.195 1 96.69 74 LYS B C 1
ATOM 2938 O O . LYS B 1 74 ? 2.947 -26.688 8.688 1 96.69 74 LYS B O 1
ATOM 2943 N N . ASN B 1 75 ? 2.992 -24.609 9.391 1 96.44 75 ASN B N 1
ATOM 2944 C CA . ASN B 1 75 ? 4.418 -24.344 9.227 1 96.44 75 ASN B CA 1
ATOM 2945 C C . ASN B 1 75 ? 4.863 -24.562 7.785 1 96.44 75 ASN B C 1
ATOM 2947 O O . ASN B 1 75 ? 6 -24.969 7.535 1 96.44 75 ASN B O 1
ATOM 2951 N N . ARG B 1 76 ? 3.941 -24.359 6.891 1 95.94 76 ARG B N 1
ATOM 2952 C CA . ARG B 1 76 ? 4.27 -24.562 5.48 1 95.94 76 ARG B CA 1
ATOM 2953 C C . ARG B 1 76 ? 5.426 -23.656 5.055 1 95.94 76 ARG B C 1
ATOM 2955 O O . ARG B 1 76 ? 5.543 -22.516 5.531 1 95.94 76 ARG B O 1
ATOM 2962 N N . ARG B 1 77 ? 6.27 -24.266 4.262 1 98.25 77 ARG B N 1
ATOM 2963 C CA . ARG B 1 77 ? 7.355 -23.562 3.592 1 98.25 77 ARG B CA 1
ATOM 2964 C C . ARG B 1 77 ? 7.168 -23.578 2.078 1 98.25 77 ARG B C 1
ATOM 2966 O O . ARG B 1 77 ? 6.445 -24.422 1.545 1 98.25 77 ARG B O 1
ATOM 2973 N N . ILE B 1 78 ? 7.773 -22.531 1.354 1 98.5 78 ILE B N 1
ATOM 2974 C CA . ILE B 1 78 ? 7.715 -22.5 -0.104 1 98.5 78 ILE B CA 1
ATOM 2975 C C . ILE B 1 78 ? 8.219 -23.812 -0.677 1 98.5 78 ILE B C 1
ATOM 2977 O O . ILE B 1 78 ? 7.621 -24.359 -1.611 1 98.5 78 ILE B O 1
ATOM 2981 N N . ILE B 1 79 ? 9.219 -24.422 -0.046 1 98 79 ILE B N 1
ATOM 2982 C CA . ILE B 1 79 ? 9.914 -25.594 -0.563 1 98 79 ILE B CA 1
ATOM 2983 C C . ILE B 1 79 ? 9.07 -26.844 -0.299 1 98 79 ILE B C 1
ATOM 2985 O O . ILE B 1 79 ? 9.422 -27.938 -0.75 1 98 79 ILE B O 1
ATOM 2989 N N . ASP B 1 80 ? 7.945 -26.766 0.357 1 98.38 80 ASP B N 1
ATOM 2990 C CA . ASP B 1 80 ? 7.051 -27.906 0.566 1 98.38 80 ASP B CA 1
ATOM 2991 C C . ASP B 1 80 ? 6.09 -28.062 -0.608 1 98.38 80 ASP B C 1
ATOM 2993 O O . ASP B 1 80 ? 5.484 -29.125 -0.775 1 98.38 80 ASP B O 1
ATOM 2997 N N . TYR B 1 81 ? 5.949 -27.047 -1.46 1 98.62 81 TYR B N 1
ATOM 2998 C CA . TYR B 1 81 ? 4.871 -27 -2.439 1 98.62 81 TYR B CA 1
ATOM 2999 C C . TYR B 1 81 ? 5.145 -27.938 -3.604 1 98.62 81 TYR B C 1
ATOM 3001 O O . TYR B 1 81 ? 4.215 -28.516 -4.172 1 98.62 81 TYR B O 1
ATOM 3009 N N . PRO B 1 82 ? 6.441 -28.141 -4.016 1 98.75 82 PRO B N 1
ATOM 3010 C CA . PRO B 1 82 ? 6.723 -29.062 -5.121 1 98.75 82 PRO B CA 1
ATOM 3011 C C . PRO B 1 82 ? 6.133 -30.453 -4.898 1 98.75 82 PRO B C 1
ATOM 3013 O O . PRO B 1 82 ? 5.629 -31.062 -5.84 1 98.75 82 PRO B O 1
ATOM 3016 N N . LYS B 1 83 ? 6.172 -30.875 -3.705 1 98.44 83 LYS B N 1
ATOM 3017 C CA . LYS B 1 83 ? 5.605 -32.188 -3.406 1 98.44 83 LYS B CA 1
ATOM 3018 C C . LYS B 1 83 ? 4.105 -32.219 -3.684 1 98.44 83 LYS B C 1
ATOM 3020 O O . LYS B 1 83 ? 3.576 -33.219 -4.172 1 98.44 83 LYS B O 1
ATOM 3025 N N . ASP B 1 84 ? 3.383 -31.141 -3.326 1 98.75 84 ASP B N 1
ATOM 3026 C CA . ASP B 1 84 ? 1.954 -31.047 -3.609 1 98.75 84 ASP B CA 1
ATOM 3027 C C . ASP B 1 84 ? 1.687 -31.109 -5.109 1 98.75 84 ASP B C 1
ATOM 3029 O O . ASP B 1 84 ? 0.754 -31.781 -5.555 1 98.75 84 ASP B O 1
ATOM 3033 N N . ILE B 1 85 ? 2.5 -30.406 -5.898 1 98.88 85 ILE B N 1
ATOM 3034 C CA . ILE B 1 85 ? 2.326 -30.344 -7.348 1 98.88 85 ILE B CA 1
ATOM 3035 C C . ILE B 1 85 ? 2.572 -31.719 -7.961 1 98.88 85 ILE B C 1
ATOM 3037 O O . ILE B 1 85 ? 1.805 -32.188 -8.812 1 98.88 85 ILE B O 1
ATOM 3041 N N . LEU B 1 86 ? 3.654 -32.344 -7.543 1 98.81 86 LEU B N 1
ATOM 3042 C CA . LEU B 1 86 ? 3.982 -33.688 -8.062 1 98.81 86 LEU B CA 1
ATOM 3043 C C . LEU B 1 86 ? 2.879 -34.688 -7.738 1 98.81 86 LEU B C 1
ATOM 3045 O O . LEU B 1 86 ? 2.49 -35.469 -8.594 1 98.81 86 LEU B O 1
ATOM 3049 N N . GLU B 1 87 ? 2.393 -34.625 -6.508 1 98.75 87 GLU B N 1
ATOM 3050 C CA . GLU B 1 87 ? 1.331 -35.562 -6.105 1 98.75 87 GLU B CA 1
ATOM 3051 C C . GLU B 1 87 ? 0.048 -35.281 -6.887 1 98.75 87 GLU B C 1
ATOM 3053 O O . GLU B 1 87 ? -0.658 -36.219 -7.266 1 98.75 87 GLU B O 1
ATOM 3058 N N . LEU B 1 88 ? -0.283 -34 -7.059 1 98.81 88 LEU B N 1
ATOM 3059 C CA . LEU B 1 88 ? -1.46 -33.688 -7.855 1 98.81 88 LEU B CA 1
ATOM 3060 C C . LEU B 1 88 ? -1.294 -34.188 -9.289 1 98.81 88 LEU B C 1
ATOM 3062 O O . LEU B 1 88 ? -2.242 -34.688 -9.891 1 98.81 88 LEU B O 1
ATOM 3066 N N . ALA B 1 89 ? -0.112 -34.031 -9.891 1 98.75 89 ALA B N 1
ATOM 3067 C CA . ALA B 1 89 ? 0.178 -34.531 -11.219 1 98.75 89 ALA B CA 1
ATOM 3068 C C . ALA B 1 89 ? -0.049 -36.062 -11.281 1 98.75 89 ALA B C 1
ATOM 3070 O O . ALA B 1 89 ? -0.634 -36.562 -12.234 1 98.75 89 ALA B O 1
ATOM 3071 N N . ASP B 1 90 ? 0.416 -36.75 -10.25 1 98.56 90 ASP B N 1
ATOM 3072 C CA . ASP B 1 90 ? 0.239 -38.219 -10.188 1 98.56 90 ASP B CA 1
ATOM 3073 C C . ASP B 1 90 ? -1.24 -38.594 -10.117 1 98.56 90 ASP B C 1
ATOM 3075 O O . ASP B 1 90 ? -1.693 -39.469 -10.828 1 98.56 90 ASP B O 1
ATOM 3079 N N . ILE B 1 91 ? -1.965 -37.875 -9.273 1 98.44 91 ILE B N 1
ATOM 3080 C CA . ILE B 1 91 ? -3.391 -38.125 -9.102 1 98.44 91 ILE B CA 1
ATOM 3081 C C . ILE B 1 91 ? -4.113 -37.938 -10.438 1 98.44 91 ILE B C 1
ATOM 3083 O O . ILE B 1 91 ? -5.047 -38.688 -10.75 1 98.44 91 ILE B O 1
ATOM 3087 N N . LEU B 1 92 ? -3.625 -37.031 -11.227 1 98.12 92 LEU B N 1
ATOM 3088 C CA . LEU B 1 92 ? -4.281 -36.688 -12.484 1 98.12 92 LEU B CA 1
ATOM 3089 C C . LEU B 1 92 ? -3.639 -37.406 -13.648 1 98.12 92 LEU B C 1
ATOM 3091 O O . LEU B 1 92 ? -3.967 -37.156 -14.812 1 98.12 92 LEU B O 1
ATOM 3095 N N . SER B 1 93 ? -2.682 -38.25 -13.391 1 97.88 93 SER B N 1
ATOM 3096 C CA . SER B 1 93 ? -1.991 -39.094 -14.375 1 97.88 93 SER B CA 1
ATOM 3097 C C . SER B 1 93 ? -1.281 -38.25 -15.422 1 97.88 93 SER B C 1
ATOM 3099 O O . SER B 1 93 ? -1.368 -38.5 -16.625 1 97.88 93 SER B O 1
ATOM 3101 N N . ILE B 1 94 ? -0.659 -37.188 -14.984 1 98.25 94 ILE B N 1
ATOM 3102 C CA . ILE B 1 94 ? 0.148 -36.344 -15.844 1 98.25 94 ILE B CA 1
ATOM 3103 C C . ILE B 1 94 ? 1.62 -36.719 -15.727 1 98.25 94 ILE B C 1
ATOM 3105 O O . ILE B 1 94 ? 2.24 -36.531 -14.68 1 98.25 94 ILE B O 1
ATOM 3109 N N . LYS B 1 95 ? 2.156 -37.25 -16.75 1 96.56 95 LYS B N 1
ATOM 3110 C CA . LYS B 1 95 ? 3.523 -37.75 -16.719 1 96.56 95 LYS B CA 1
ATOM 3111 C C . LYS B 1 95 ? 4.539 -36.625 -16.781 1 96.56 95 LYS B C 1
ATOM 3113 O O . LYS B 1 95 ? 5.461 -36.562 -15.969 1 96.56 95 LYS B O 1
ATOM 3118 N N . GLN B 1 96 ? 4.418 -35.719 -17.766 1 97.94 96 GLN B N 1
ATOM 3119 C CA . GLN B 1 96 ? 5.297 -34.594 -17.953 1 97.94 96 GLN B CA 1
ATOM 3120 C C . GLN B 1 96 ? 4.5 -33.281 -18.016 1 97.94 96 GLN B C 1
ATOM 3122 O O . GLN B 1 96 ? 3.402 -33.25 -18.562 1 97.94 96 GLN B O 1
ATOM 3127 N N . PHE B 1 97 ? 5.051 -32.281 -17.438 1 98.75 97 PHE B N 1
ATOM 3128 C CA . PHE B 1 97 ? 4.324 -31.016 -17.391 1 98.75 97 PHE B CA 1
ATOM 3129 C C . PHE B 1 97 ? 5.285 -29.844 -17.25 1 98.75 97 PHE B C 1
ATOM 3131 O O . PHE B 1 97 ? 6.477 -30.031 -16.984 1 98.75 97 PHE B O 1
ATOM 3138 N N . ALA B 1 98 ? 4.852 -28.625 -17.516 1 98.88 98 ALA B N 1
ATOM 3139 C CA . ALA B 1 98 ? 5.5 -27.344 -17.203 1 98.88 98 ALA B CA 1
ATOM 3140 C C . ALA B 1 98 ? 4.742 -26.609 -16.094 1 98.88 98 ALA B C 1
ATOM 3142 O O . ALA B 1 98 ? 3.686 -27.062 -15.656 1 98.88 98 ALA B O 1
ATOM 3143 N N . VAL B 1 99 ? 5.312 -25.531 -15.562 1 98.94 99 VAL B N 1
ATOM 3144 C CA . VAL B 1 99 ? 4.672 -24.75 -14.516 1 98.94 99 VAL B CA 1
ATOM 3145 C C . VAL B 1 99 ? 4.785 -23.266 -14.844 1 98.94 99 VAL B C 1
ATOM 3147 O O . VAL B 1 99 ? 5.863 -22.781 -15.211 1 98.94 99 VAL B O 1
ATOM 3150 N N . LEU B 1 100 ? 3.707 -22.578 -14.797 1 98.94 100 LEU B N 1
ATOM 3151 C CA . LEU B 1 100 ? 3.676 -21.125 -14.891 1 98.94 100 LEU B CA 1
ATOM 3152 C C . LEU B 1 100 ? 3.322 -20.5 -13.539 1 98.94 100 LEU B C 1
ATOM 3154 O O . LEU B 1 100 ? 2.234 -20.734 -13.008 1 98.94 100 LEU B O 1
ATOM 3158 N N . GLY B 1 101 ? 4.219 -19.797 -12.93 1 98.88 101 GLY B N 1
ATOM 3159 C CA . GLY B 1 101 ? 3.949 -19.031 -11.727 1 98.88 101 GLY B CA 1
ATOM 3160 C C . GLY B 1 101 ? 3.684 -17.562 -12.008 1 98.88 101 GLY B C 1
ATOM 3161 O O . GLY B 1 101 ? 4.523 -16.875 -12.594 1 98.88 101 GLY B O 1
ATOM 3162 N N . VAL B 1 102 ? 2.596 -17.094 -11.578 1 98.62 102 VAL B N 1
ATOM 3163 C CA . VAL B 1 102 ? 2.209 -15.703 -11.828 1 98.62 102 VAL B CA 1
ATOM 3164 C C . VAL B 1 102 ? 2.312 -14.898 -10.531 1 98.62 102 VAL B C 1
ATOM 3166 O O . VAL B 1 102 ? 1.696 -15.25 -9.523 1 98.62 102 VAL B O 1
ATOM 3169 N N . SER B 1 103 ? 3.049 -13.766 -10.602 1 97.56 103 SER B N 1
ATOM 3170 C CA . SER B 1 103 ? 3.195 -12.898 -9.438 1 97.56 103 SER B CA 1
ATOM 3171 C C . SER B 1 103 ? 3.617 -13.688 -8.203 1 97.56 103 SER B C 1
ATOM 3173 O O . SER B 1 103 ? 4.648 -14.359 -8.219 1 97.56 103 SER B O 1
ATOM 3175 N N . GLY B 1 104 ? 2.801 -13.867 -7.238 1 97.75 104 GLY B N 1
ATOM 3176 C CA . GLY B 1 104 ? 3.092 -14.617 -6.023 1 97.75 104 GLY B CA 1
ATOM 3177 C C . GLY B 1 104 ? 3.295 -16.094 -6.266 1 97.75 104 GLY B C 1
ATOM 3178 O O . GLY B 1 104 ? 3.807 -16.812 -5.398 1 97.75 104 GLY B O 1
ATOM 3179 N N . GLY B 1 105 ? 2.955 -16.562 -7.414 1 98.69 105 GLY B N 1
ATOM 3180 C CA . GLY B 1 105 ? 3.193 -17.953 -7.781 1 98.69 105 GLY B CA 1
ATOM 3181 C C . GLY B 1 105 ? 4.621 -18.219 -8.234 1 98.69 105 GLY B C 1
ATOM 3182 O O . GLY B 1 105 ? 5.047 -19.375 -8.32 1 98.69 105 GLY B O 1
ATOM 3183 N N . GLY B 1 106 ? 5.371 -17.156 -8.492 1 98.38 106 GLY B N 1
ATOM 3184 C CA . GLY B 1 106 ? 6.738 -17.234 -8.984 1 98.38 106 GLY B CA 1
ATOM 3185 C C . GLY B 1 106 ? 7.648 -18.047 -8.078 1 98.38 106 GLY B C 1
ATOM 3186 O O . GLY B 1 106 ? 8.266 -19.016 -8.523 1 98.38 106 GLY B O 1
ATOM 3187 N N . PRO B 1 107 ? 7.707 -17.719 -6.773 1 98.12 107 PRO B N 1
ATOM 3188 C CA . PRO B 1 107 ? 8.562 -18.469 -5.852 1 98.12 107 PRO B CA 1
ATOM 3189 C C . PRO B 1 107 ? 8.258 -19.953 -5.852 1 98.12 107 PRO B C 1
ATOM 3191 O O . PRO B 1 107 ? 9.18 -20.781 -5.789 1 98.12 107 PRO B O 1
ATOM 3194 N N . TYR B 1 108 ? 7.012 -20.281 -5.988 1 98.81 108 TYR B N 1
ATOM 3195 C CA . TYR B 1 108 ? 6.605 -21.688 -5.961 1 98.81 108 TYR B CA 1
ATOM 3196 C C . TYR B 1 108 ? 6.996 -22.391 -7.258 1 98.81 108 TYR B C 1
ATOM 3198 O O . TYR B 1 108 ? 7.387 -23.562 -7.242 1 98.81 108 TYR B O 1
ATOM 3206 N N . ALA B 1 109 ? 6.879 -21.688 -8.375 1 98.88 109 ALA B N 1
ATOM 3207 C CA . ALA B 1 109 ? 7.355 -22.25 -9.633 1 98.88 109 ALA B CA 1
ATOM 3208 C C . ALA B 1 109 ? 8.859 -22.516 -9.586 1 98.88 109 ALA B C 1
ATOM 3210 O O . ALA B 1 109 ? 9.32 -23.578 -10.016 1 98.88 109 ALA B O 1
ATOM 3211 N N . ILE B 1 110 ? 9.586 -21.578 -9.039 1 98.75 110 ILE B N 1
ATOM 3212 C CA . ILE B 1 110 ? 11.039 -21.719 -8.953 1 98.75 110 ILE B CA 1
ATOM 3213 C C . ILE B 1 110 ? 11.391 -22.859 -8.008 1 98.75 110 ILE B C 1
ATOM 3215 O O . ILE B 1 110 ? 12.305 -23.641 -8.289 1 98.75 110 ILE B O 1
ATOM 3219 N N . ALA B 1 111 ? 10.68 -22.984 -6.914 1 98.69 111 ALA B N 1
ATOM 3220 C CA . ALA B 1 111 ? 10.883 -24.109 -6.004 1 98.69 111 ALA B CA 1
ATOM 3221 C C . ALA B 1 111 ? 10.641 -25.453 -6.711 1 98.69 111 ALA B C 1
ATOM 3223 O O . ALA B 1 111 ? 11.367 -26.422 -6.48 1 98.69 111 ALA B O 1
ATOM 3224 N N . CYS B 1 112 ? 9.594 -25.5 -7.535 1 98.75 112 CYS B N 1
ATOM 3225 C CA . CYS B 1 112 ? 9.336 -26.703 -8.312 1 98.75 112 CYS B CA 1
ATOM 3226 C C . CYS B 1 112 ? 10.508 -27.031 -9.219 1 98.75 112 CYS B C 1
ATOM 3228 O O . CYS B 1 112 ? 10.93 -28.188 -9.305 1 98.75 112 CYS B O 1
ATOM 3230 N N . LEU B 1 113 ? 11.031 -26.047 -9.906 1 98.62 113 LEU B N 1
ATOM 3231 C CA . LEU B 1 113 ? 12.172 -26.266 -10.797 1 98.62 113 LEU B CA 1
ATOM 3232 C C . LEU B 1 113 ? 13.367 -26.812 -10.023 1 98.62 113 LEU B C 1
ATOM 3234 O O . LEU B 1 113 ? 14.078 -27.688 -10.523 1 98.62 113 LEU B O 1
ATOM 3238 N N . LYS B 1 114 ? 13.57 -26.312 -8.867 1 98.06 114 LYS B N 1
ATOM 3239 C CA . LYS B 1 114 ? 14.688 -26.734 -8.023 1 98.06 114 LYS B CA 1
ATOM 3240 C C . LYS B 1 114 ? 14.539 -28.188 -7.594 1 98.06 114 LYS B C 1
ATOM 3242 O O . LYS B 1 114 ? 15.516 -28.938 -7.559 1 98.06 114 LYS B O 1
ATOM 3247 N N . ASP B 1 115 ? 13.32 -28.656 -7.312 1 97.88 115 ASP B N 1
ATOM 3248 C CA . ASP B 1 115 ? 13.188 -29.875 -6.516 1 97.88 115 ASP B CA 1
ATOM 3249 C C . ASP B 1 115 ? 12.625 -31.031 -7.355 1 97.88 115 ASP B C 1
ATOM 3251 O O . ASP B 1 115 ? 12.828 -32.188 -7.031 1 97.88 115 ASP B O 1
ATOM 3255 N N . LEU B 1 116 ? 11.867 -30.734 -8.414 1 98.38 116 LEU B N 1
ATOM 3256 C CA . LEU B 1 116 ? 11.203 -31.797 -9.156 1 98.38 116 LEU B CA 1
ATOM 3257 C C . LEU B 1 116 ? 12.125 -32.375 -10.234 1 98.38 116 LEU B C 1
ATOM 3259 O O . LEU B 1 116 ? 12.914 -31.641 -10.836 1 98.38 116 LEU B O 1
ATOM 3263 N N . PRO B 1 117 ? 12.016 -33.656 -10.516 1 97.44 117 PRO B N 1
ATOM 3264 C CA . PRO B 1 117 ? 12.867 -34.281 -11.539 1 97.44 117 PRO B CA 1
ATOM 3265 C C . PRO B 1 117 ? 12.562 -33.75 -12.945 1 97.44 117 PRO B C 1
ATOM 3267 O O . PRO B 1 117 ? 11.398 -33.5 -13.281 1 97.44 117 PRO B O 1
ATOM 3270 N N . PRO B 1 118 ? 13.617 -33.562 -13.727 1 96.56 118 PRO B N 1
ATOM 3271 C CA . PRO B 1 118 ? 13.445 -32.969 -15.055 1 96.56 118 PRO B CA 1
ATOM 3272 C C . PRO B 1 118 ? 12.617 -33.844 -15.992 1 96.56 118 PRO B C 1
ATOM 3274 O O . PRO B 1 118 ? 12.125 -33.375 -17.016 1 96.56 118 PRO B O 1
ATOM 3277 N N . ASP B 1 119 ? 12.523 -35.125 -15.688 1 97.12 119 ASP B N 1
ATOM 3278 C CA . ASP B 1 119 ? 11.711 -35.969 -16.531 1 97.12 119 ASP B CA 1
ATOM 3279 C C . ASP B 1 119 ? 10.227 -35.781 -16.281 1 97.12 119 ASP B C 1
ATOM 3281 O O . ASP B 1 119 ? 9.383 -36.219 -17.062 1 97.12 119 ASP B O 1
ATOM 3285 N N . ARG B 1 120 ? 9.867 -35.125 -15.125 1 98.31 120 ARG B N 1
ATOM 3286 C CA . ARG B 1 120 ? 8.484 -34.75 -14.82 1 98.31 120 ARG B CA 1
ATOM 3287 C C . ARG B 1 120 ? 8.211 -33.281 -15.148 1 98.31 120 ARG B C 1
ATOM 3289 O O . ARG B 1 120 ? 7.262 -32.969 -15.867 1 98.31 120 ARG B O 1
ATOM 3296 N N . LEU B 1 121 ? 9.039 -32.438 -14.609 1 98.75 121 LEU B N 1
ATOM 3297 C CA . LEU B 1 121 ? 8.938 -31 -14.883 1 98.75 121 LEU B CA 1
ATOM 3298 C C . LEU B 1 121 ? 9.898 -30.594 -15.984 1 98.75 121 LEU B C 1
ATOM 3300 O O . LEU B 1 121 ? 11.109 -30.5 -15.766 1 98.75 121 LEU B O 1
ATOM 3304 N N . VAL B 1 122 ? 9.344 -30.203 -17.078 1 98.31 122 VAL B N 1
ATOM 3305 C CA . VAL B 1 122 ? 10.18 -29.984 -18.266 1 98.31 122 VAL B CA 1
ATOM 3306 C C . VAL B 1 122 ? 10.695 -28.547 -18.281 1 98.31 122 VAL B C 1
ATOM 3308 O O . VAL B 1 122 ? 11.688 -28.234 -18.938 1 98.31 122 VAL B O 1
ATOM 3311 N N . GLY B 1 123 ? 10.016 -27.641 -17.594 1 98.38 123 GLY B N 1
ATOM 3312 C CA . GLY B 1 123 ? 10.406 -26.25 -17.5 1 98.38 123 GLY B CA 1
ATOM 3313 C C . GLY B 1 123 ? 9.391 -25.391 -16.781 1 98.38 123 GLY B C 1
ATOM 3314 O O . GLY B 1 123 ? 8.305 -25.859 -16.438 1 98.38 123 GLY B O 1
ATOM 3315 N N . ILE B 1 124 ? 9.758 -24.109 -16.531 1 98.88 124 ILE B N 1
ATOM 3316 C CA . ILE B 1 124 ? 8.828 -23.203 -15.852 1 98.88 124 ILE B CA 1
ATOM 3317 C C . ILE B 1 124 ? 8.852 -21.844 -16.547 1 98.88 124 ILE B C 1
ATOM 3319 O O . ILE B 1 124 ? 9.797 -21.516 -17.25 1 98.88 124 ILE B O 1
ATOM 3323 N N . GLY B 1 125 ? 7.793 -21.125 -16.359 1 98.75 125 GLY B N 1
ATOM 3324 C CA . GLY B 1 125 ? 7.691 -19.703 -16.609 1 98.75 125 GLY B CA 1
ATOM 3325 C C . GLY B 1 125 ? 7.262 -18.922 -15.375 1 98.75 125 GLY B C 1
ATOM 3326 O O . GLY B 1 125 ? 6.504 -19.422 -14.547 1 98.75 125 GLY B O 1
ATOM 3327 N N . THR B 1 126 ? 7.777 -17.75 -15.242 1 98.75 126 THR B N 1
ATOM 3328 C CA . THR B 1 126 ? 7.242 -16.812 -14.258 1 98.75 126 THR B CA 1
ATOM 3329 C C . THR B 1 126 ? 6.773 -15.523 -14.93 1 98.75 126 THR B C 1
ATOM 3331 O O . THR B 1 126 ? 7.469 -14.984 -15.797 1 98.75 126 THR B O 1
ATOM 3334 N N . ALA B 1 127 ? 5.586 -15.156 -14.719 1 98.69 127 ALA B N 1
ATOM 3335 C CA . ALA B 1 127 ? 5.047 -13.875 -15.164 1 98.69 127 ALA B CA 1
ATOM 3336 C C . ALA B 1 127 ? 4.957 -12.891 -14.008 1 98.69 127 ALA B C 1
ATOM 3338 O O . ALA B 1 127 ? 4.16 -13.07 -13.078 1 98.69 127 ALA B O 1
ATOM 3339 N N . ALA B 1 128 ? 5.785 -11.859 -14.031 1 97.31 128 ALA B N 1
ATOM 3340 C CA . ALA B 1 128 ? 5.84 -10.875 -12.961 1 97.31 128 ALA B CA 1
ATOM 3341 C C . ALA B 1 128 ? 6.055 -11.547 -11.609 1 97.31 128 ALA B C 1
ATOM 3343 O O . ALA B 1 128 ? 5.383 -11.211 -10.625 1 97.31 128 ALA B O 1
ATOM 3344 N N . GLY B 1 129 ? 6.949 -12.477 -11.578 1 97.12 129 GLY B N 1
ATOM 3345 C CA . GLY B 1 129 ? 7.133 -13.305 -10.398 1 97.12 129 GLY B CA 1
ATOM 3346 C C . GLY B 1 129 ? 7.793 -12.57 -9.25 1 97.12 129 GLY B C 1
ATOM 3347 O O . GLY B 1 129 ? 8.766 -11.828 -9.453 1 97.12 129 GLY B O 1
ATOM 3348 N N . VAL B 1 130 ? 7.27 -12.758 -8.102 1 95.44 130 VAL B N 1
ATOM 3349 C CA . VAL B 1 130 ? 7.898 -12.273 -6.875 1 95.44 130 VAL B CA 1
ATOM 3350 C C . VAL B 1 130 ? 9.266 -12.922 -6.699 1 95.44 130 VAL B C 1
ATOM 3352 O O . VAL B 1 130 ? 9.461 -14.086 -7.066 1 95.44 130 VAL B O 1
ATOM 3355 N N . MET B 1 131 ? 10.242 -12.211 -6.238 1 94.88 131 MET B N 1
ATOM 3356 C CA . MET B 1 131 ? 11.594 -12.68 -5.953 1 94.88 131 MET B CA 1
ATOM 3357 C C . MET B 1 131 ? 11.977 -12.391 -4.504 1 94.88 131 MET B C 1
ATOM 3359 O O . MET B 1 131 ? 11.242 -11.719 -3.787 1 94.88 131 MET B O 1
ATOM 3363 N N . PRO B 1 132 ? 13.031 -12.953 -4.074 1 92.25 132 PRO B N 1
ATOM 3364 C CA . PRO B 1 132 ? 13.43 -12.734 -2.684 1 92.25 132 PRO B CA 1
ATOM 3365 C C . PRO B 1 132 ? 13.523 -11.25 -2.324 1 92.25 132 PRO B C 1
ATOM 3367 O O . PRO B 1 132 ? 14.016 -10.453 -3.123 1 92.25 132 PRO B O 1
ATOM 3370 N N . MET B 1 133 ? 13.078 -10.938 -1.145 1 85.75 133 MET B N 1
ATOM 3371 C CA . MET B 1 133 ? 13.055 -9.555 -0.679 1 85.75 133 MET B CA 1
ATOM 3372 C C . MET B 1 133 ? 14.469 -9 -0.549 1 85.75 133 MET B C 1
ATOM 3374 O O . MET B 1 133 ? 14.664 -7.781 -0.532 1 85.75 133 MET B O 1
ATOM 3378 N N . SER B 1 134 ? 15.438 -9.891 -0.417 1 83.12 134 SER B N 1
ATOM 3379 C CA . SER B 1 134 ? 16.828 -9.469 -0.292 1 83.12 134 SER B CA 1
ATOM 3380 C C . SER B 1 134 ? 17.328 -8.812 -1.579 1 83.12 134 SER B C 1
ATOM 3382 O O . SER B 1 134 ? 18.375 -8.164 -1.588 1 83.12 134 SER B O 1
ATOM 3384 N N . PHE B 1 135 ? 16.484 -9.102 -2.578 1 82.5 135 PHE B N 1
ATOM 3385 C CA . PHE B 1 135 ? 16.844 -8.438 -3.822 1 82.5 135 PHE B CA 1
ATOM 3386 C C . PHE B 1 135 ? 16.484 -6.953 -3.766 1 82.5 135 PHE B C 1
ATOM 3388 O O . PHE B 1 135 ? 15.703 -6.531 -2.912 1 82.5 135 PHE B O 1
ATOM 3395 N N . SER B 1 136 ? 17.203 -6.164 -4.434 1 64.31 136 SER B N 1
ATOM 3396 C CA . SER B 1 136 ? 16.875 -4.742 -4.461 1 64.31 136 SER B CA 1
ATOM 3397 C C . SER B 1 136 ? 15.391 -4.527 -4.762 1 64.31 136 SER B C 1
ATOM 3399 O O . SER B 1 136 ? 14.906 -4.93 -5.82 1 64.31 136 SER B O 1
ATOM 3401 N N . THR B 1 137 ? 14.766 -4.18 -3.783 1 65.5 137 THR B N 1
ATOM 3402 C CA . THR B 1 137 ? 13.352 -3.842 -3.922 1 65.5 137 THR B CA 1
ATOM 3403 C C . THR B 1 137 ? 13.18 -2.396 -4.379 1 65.5 137 THR B C 1
ATOM 3405 O O . THR B 1 137 ? 12.133 -1.787 -4.16 1 65.5 137 THR B O 1
ATOM 3408 N N . GLN B 1 138 ? 14.273 -2.08 -4.996 1 65.81 138 GLN B N 1
ATOM 3409 C CA . GLN B 1 138 ? 14.195 -0.736 -5.559 1 65.81 138 GLN B CA 1
ATOM 3410 C C . GLN B 1 138 ? 13.031 -0.616 -6.535 1 65.81 138 GLN B C 1
ATOM 3412 O O . GLN B 1 138 ? 12.867 -1.459 -7.422 1 65.81 138 GLN B O 1
ATOM 3417 N N . GLY B 1 139 ? 12.109 0.156 -6.211 1 70.88 139 GLY B N 1
ATOM 3418 C CA . GLY B 1 139 ? 10.961 0.417 -7.062 1 70.88 139 GLY B CA 1
ATOM 3419 C C . GLY B 1 139 ? 9.664 -0.122 -6.496 1 70.88 139 GLY B C 1
ATOM 3420 O O . GLY B 1 139 ? 8.586 0.218 -6.98 1 70.88 139 GLY B O 1
ATOM 3421 N N . MET B 1 140 ? 9.766 -1.041 -5.617 1 80.06 140 MET B N 1
ATOM 3422 C CA . MET B 1 140 ? 8.539 -1.491 -4.961 1 80.06 140 MET B CA 1
ATOM 3423 C C . MET B 1 140 ? 7.938 -0.378 -4.113 1 80.06 140 MET B C 1
ATOM 3425 O O . MET B 1 140 ? 8.664 0.399 -3.492 1 80.06 140 MET B O 1
ATOM 3429 N N . LEU B 1 141 ? 6.648 -0.321 -4.125 1 84.44 141 LEU B N 1
ATOM 3430 C CA . LEU B 1 141 ? 5.98 0.678 -3.303 1 84.44 141 LEU B CA 1
ATOM 3431 C C . LEU B 1 141 ? 6.391 0.541 -1.84 1 84.44 141 LEU B C 1
ATOM 3433 O O . LEU B 1 141 ? 6.48 -0.572 -1.318 1 84.44 141 LEU B O 1
ATOM 3437 N N . THR B 1 142 ? 6.691 1.634 -1.225 1 87.19 142 THR B N 1
ATOM 3438 C CA . THR B 1 142 ? 7.223 1.662 0.134 1 87.19 142 THR B CA 1
ATOM 3439 C C . THR B 1 142 ? 6.27 0.965 1.102 1 87.19 142 THR B C 1
ATOM 3441 O O . THR B 1 142 ? 6.699 0.168 1.938 1 87.19 142 THR B O 1
ATOM 3444 N N . ILE B 1 143 ? 5 1.241 0.922 1 86.38 143 ILE B N 1
ATOM 3445 C CA . ILE B 1 143 ? 4.023 0.672 1.842 1 86.38 143 ILE B CA 1
ATOM 3446 C C . ILE B 1 143 ? 3.984 -0.846 1.679 1 86.38 143 ILE B C 1
ATOM 3448 O O . ILE B 1 143 ? 3.809 -1.577 2.656 1 86.38 143 ILE B O 1
ATOM 3452 N N . THR B 1 144 ? 4.105 -1.386 0.482 1 87.56 144 THR B N 1
ATOM 3453 C CA . THR B 1 144 ? 4.152 -2.82 0.223 1 87.56 144 THR B CA 1
ATOM 3454 C C . THR B 1 144 ? 5.395 -3.443 0.855 1 87.56 144 THR B C 1
ATOM 3456 O O . THR B 1 144 ? 5.316 -4.512 1.468 1 87.56 144 THR B O 1
ATOM 3459 N N . ARG B 1 145 ? 6.516 -2.783 0.709 1 89.88 145 ARG B N 1
ATOM 3460 C CA . ARG B 1 145 ? 7.758 -3.25 1.313 1 89.88 145 ARG B CA 1
ATOM 3461 C C . ARG B 1 145 ? 7.633 -3.34 2.83 1 89.88 145 ARG B C 1
ATOM 3463 O O . ARG B 1 145 ? 8.07 -4.316 3.439 1 89.88 145 ARG B O 1
ATOM 3470 N N . ILE B 1 146 ? 7.039 -2.326 3.439 1 91.44 146 ILE B N 1
ATOM 3471 C CA . ILE B 1 146 ? 6.848 -2.316 4.887 1 91.44 146 ILE B CA 1
ATOM 3472 C C . ILE B 1 146 ? 5.965 -3.49 5.301 1 91.44 146 ILE B C 1
ATOM 3474 O O . ILE B 1 146 ? 6.277 -4.207 6.25 1 91.44 146 ILE B O 1
ATOM 3478 N N . MET B 1 147 ? 4.949 -3.727 4.539 1 90.44 147 MET B N 1
ATOM 3479 C CA . MET B 1 147 ? 4.004 -4.793 4.867 1 90.44 147 MET B CA 1
ATOM 3480 C C . MET B 1 147 ? 4.691 -6.152 4.836 1 90.44 147 MET B C 1
ATOM 3482 O O . MET B 1 147 ? 4.539 -6.953 5.762 1 90.44 147 MET B O 1
ATOM 3486 N N . PHE B 1 148 ? 5.465 -6.438 3.793 1 90.12 148 PHE B N 1
ATOM 3487 C CA . PHE B 1 148 ? 6.117 -7.734 3.678 1 90.12 148 PHE B CA 1
ATOM 3488 C C . PHE B 1 148 ? 7.199 -7.895 4.742 1 90.12 148 PHE B C 1
ATOM 3490 O O . PHE B 1 148 ? 7.469 -9.008 5.195 1 90.12 148 PHE B O 1
ATOM 3497 N N . ASN B 1 149 ? 7.773 -6.789 5.203 1 92.06 149 ASN B N 1
ATOM 3498 C CA . ASN B 1 149 ? 8.797 -6.859 6.238 1 92.06 149 ASN B CA 1
ATOM 3499 C C . ASN B 1 149 ? 8.188 -7.008 7.629 1 92.06 149 ASN B C 1
ATOM 3501 O O . ASN B 1 149 ? 8.852 -7.469 8.555 1 92.06 149 ASN B O 1
ATOM 3505 N N . ILE B 1 150 ? 6.926 -6.609 7.777 1 94.25 150 ILE B N 1
ATOM 3506 C CA . ILE B 1 150 ? 6.25 -6.711 9.062 1 94.25 150 ILE B CA 1
ATOM 3507 C C . ILE B 1 150 ? 5.699 -8.125 9.25 1 94.25 150 ILE B C 1
ATOM 3509 O O . ILE B 1 150 ? 5.625 -8.625 10.375 1 94.25 150 ILE B O 1
ATOM 3513 N N . ALA B 1 151 ? 5.391 -8.766 8.164 1 95.38 151 ALA B N 1
ATOM 3514 C CA . ALA B 1 151 ? 4.617 -10.008 8.164 1 95.38 151 ALA B CA 1
ATOM 3515 C C . ALA B 1 151 ? 5.324 -11.094 8.977 1 95.38 151 ALA B C 1
ATOM 3517 O O . ALA B 1 151 ? 4.695 -11.773 9.789 1 95.38 151 ALA B O 1
ATOM 3518 N N . PRO B 1 152 ? 6.684 -11.258 8.859 1 95.31 152 PRO B N 1
ATOM 3519 C CA . PRO B 1 152 ? 7.355 -12.305 9.633 1 95.31 152 PRO B CA 1
ATOM 3520 C C . PRO B 1 152 ? 7.27 -12.078 11.141 1 95.31 152 PRO B C 1
ATOM 3522 O O . PRO B 1 152 ? 7.328 -13.031 11.922 1 95.31 152 PRO B O 1
ATOM 3525 N N . TYR B 1 153 ? 7.031 -10.859 11.602 1 95.56 153 TYR B N 1
ATOM 3526 C CA . TYR B 1 153 ? 7.129 -10.531 13.016 1 95.56 153 TYR B CA 1
ATOM 3527 C C . TYR B 1 153 ? 5.746 -10.328 13.625 1 95.56 153 TYR B C 1
ATOM 3529 O O . TYR B 1 153 ? 5.602 -10.297 14.852 1 95.56 153 TYR B O 1
ATOM 3537 N N . ALA B 1 154 ? 4.734 -10.203 12.797 1 96.38 154 ALA B N 1
ATOM 3538 C CA . ALA B 1 154 ? 3.387 -9.938 13.289 1 96.38 154 ALA B CA 1
ATOM 3539 C C . ALA B 1 154 ? 2.348 -10.727 12.492 1 96.38 154 ALA B C 1
ATOM 3541 O O . ALA B 1 154 ? 1.308 -10.188 12.109 1 96.38 154 ALA B O 1
ATOM 3542 N N . THR B 1 155 ? 2.645 -12.008 12.219 1 96.5 155 THR B N 1
ATOM 3543 C CA . THR B 1 155 ? 1.844 -12.836 11.32 1 96.5 155 THR B CA 1
ATOM 3544 C C . THR B 1 155 ? 0.411 -12.953 11.836 1 96.5 155 THR B C 1
ATOM 3546 O O . THR B 1 155 ? -0.542 -12.758 11.078 1 96.5 155 THR B O 1
ATOM 3549 N N . GLY B 1 156 ? 0.245 -13.32 13.117 1 96.81 156 GLY B N 1
ATOM 3550 C CA . GLY B 1 156 ? -1.081 -13.5 13.688 1 96.81 156 GLY B CA 1
ATOM 3551 C C . GLY B 1 156 ? -1.928 -12.242 13.641 1 96.81 156 GLY B C 1
ATOM 3552 O O . GLY B 1 156 ? -3.086 -12.281 13.219 1 96.81 156 GLY B O 1
ATOM 3553 N N . ILE B 1 157 ? -1.379 -11.078 14.016 1 96.75 157 ILE B N 1
ATOM 3554 C CA . ILE B 1 157 ? -2.068 -9.789 14.008 1 96.75 157 ILE B CA 1
ATOM 3555 C C . ILE B 1 157 ? -2.439 -9.406 12.578 1 96.75 157 ILE B C 1
ATOM 3557 O O . ILE B 1 157 ? -3.561 -8.969 12.312 1 96.75 157 ILE B O 1
ATOM 3561 N N . LEU B 1 158 ? -1.477 -9.617 11.672 1 96.31 158 LEU B N 1
ATOM 3562 C CA . LEU B 1 158 ? -1.721 -9.312 10.266 1 96.31 158 LEU B CA 1
ATOM 3563 C C . LEU B 1 158 ? -2.877 -10.148 9.727 1 96.31 158 LEU B C 1
ATOM 3565 O O . LEU B 1 158 ? -3.715 -9.641 8.977 1 96.31 158 LEU B O 1
ATOM 3569 N N . GLY B 1 159 ? -2.916 -11.461 10.086 1 97.31 159 GLY B N 1
ATOM 3570 C CA . GLY B 1 159 ? -4.012 -12.32 9.656 1 97.31 159 GLY B CA 1
ATOM 3571 C C . GLY B 1 159 ? -5.367 -11.844 10.148 1 97.31 159 GLY B C 1
ATOM 3572 O O . GLY B 1 159 ? -6.332 -11.805 9.383 1 97.31 159 GLY B O 1
ATOM 3573 N N . TRP B 1 160 ? -5.383 -11.508 11.445 1 97.12 160 TRP B N 1
ATOM 3574 C CA . TRP B 1 160 ? -6.613 -11.023 12.055 1 97.12 160 TRP B CA 1
ATOM 3575 C C . TRP B 1 160 ? -7.086 -9.734 11.398 1 97.12 160 TRP B C 1
ATOM 3577 O O . TRP B 1 160 ? -8.266 -9.594 11.055 1 97.12 160 TRP B O 1
ATOM 3587 N N . ILE B 1 161 ? -6.227 -8.781 11.156 1 95.25 161 ILE B N 1
ATOM 3588 C CA . ILE B 1 161 ? -6.559 -7.488 10.57 1 95.25 161 ILE B CA 1
ATOM 3589 C C . ILE B 1 161 ? -6.969 -7.676 9.109 1 95.25 161 ILE B C 1
ATOM 3591 O O . ILE B 1 161 ? -7.922 -7.051 8.641 1 95.25 161 ILE B O 1
ATOM 3595 N N . THR B 1 162 ? -6.215 -8.5 8.344 1 96.25 162 THR B N 1
ATOM 3596 C CA . THR B 1 162 ? -6.566 -8.781 6.953 1 96.25 162 THR B CA 1
ATOM 3597 C C . THR B 1 162 ? -7.988 -9.32 6.855 1 96.25 162 THR B C 1
ATOM 3599 O O . THR B 1 162 ? -8.75 -8.938 5.965 1 96.25 162 THR B O 1
ATOM 3602 N N . ASP B 1 163 ? -8.312 -10.203 7.758 1 96.81 163 ASP B N 1
ATOM 3603 C CA . ASP B 1 163 ? -9.664 -10.766 7.766 1 96.81 163 ASP B CA 1
ATOM 3604 C C . ASP B 1 163 ? -10.703 -9.68 8.023 1 96.81 163 ASP B C 1
ATOM 3606 O O . ASP B 1 163 ? -11.773 -9.672 7.406 1 96.81 163 ASP B O 1
ATOM 3610 N N . ARG B 1 164 ? -10.438 -8.812 8.898 1 92.69 164 ARG B N 1
ATOM 3611 C CA . ARG B 1 164 ? -11.367 -7.754 9.266 1 92.69 164 ARG B CA 1
ATOM 3612 C C . ARG B 1 164 ? -11.523 -6.742 8.133 1 92.69 164 ARG B C 1
ATOM 3614 O O . ARG B 1 164 ? -12.625 -6.262 7.871 1 92.69 164 ARG B O 1
ATOM 3621 N N . VAL B 1 165 ? -10.438 -6.41 7.461 1 91.5 165 VAL B N 1
ATOM 3622 C CA . VAL B 1 165 ? -10.414 -5.328 6.488 1 91.5 165 VAL B CA 1
ATOM 3623 C C . VAL B 1 165 ? -10.898 -5.836 5.133 1 91.5 165 VAL B C 1
ATOM 3625 O O . VAL B 1 165 ? -11.578 -5.113 4.398 1 91.5 165 VAL B O 1
ATOM 3628 N N . LEU B 1 166 ? -10.57 -7.062 4.82 1 93.19 166 LEU B N 1
ATOM 3629 C CA . LEU B 1 166 ? -10.852 -7.59 3.49 1 93.19 166 LEU B CA 1
ATOM 3630 C C . LEU B 1 166 ? -11.773 -8.805 3.566 1 93.19 166 LEU B C 1
ATOM 3632 O O . LEU B 1 166 ? -12.68 -8.953 2.738 1 93.19 166 LEU B O 1
ATOM 3636 N N . GLY B 1 167 ? -11.602 -9.695 4.523 1 94.81 167 GLY B N 1
ATOM 3637 C CA . GLY B 1 167 ? -12.305 -10.961 4.602 1 94.81 167 GLY B CA 1
ATOM 3638 C C . GLY B 1 167 ? -13.812 -10.805 4.684 1 94.81 167 GLY B C 1
ATOM 3639 O O . GLY B 1 167 ? -14.555 -11.5 3.994 1 94.81 167 GLY B O 1
ATOM 3640 N N . ASN B 1 168 ? -14.211 -9.859 5.523 1 90.75 168 ASN B N 1
ATOM 3641 C CA . ASN B 1 168 ? -15.648 -9.656 5.695 1 90.75 168 ASN B CA 1
ATOM 3642 C C . ASN B 1 168 ? -16.312 -9.211 4.395 1 90.75 168 ASN B C 1
ATOM 3644 O O . ASN B 1 168 ? -17.359 -9.719 4.027 1 90.75 168 ASN B O 1
ATOM 3648 N N . THR B 1 169 ? -15.711 -8.281 3.719 1 92.06 169 THR B N 1
ATOM 3649 C CA . THR B 1 169 ? -16.234 -7.785 2.449 1 92.06 169 THR B CA 1
ATOM 3650 C C . THR B 1 169 ? -16.172 -8.875 1.379 1 92.06 169 THR B C 1
ATOM 3652 O O . THR B 1 169 ? -17.125 -9.039 0.604 1 92.06 169 THR B O 1
ATOM 3655 N N . ALA B 1 170 ? -15.078 -9.602 1.386 1 95.06 170 ALA B N 1
ATOM 3656 C CA . ALA B 1 170 ? -14.875 -10.633 0.375 1 95.06 170 ALA B CA 1
ATOM 3657 C C . ALA B 1 170 ? -15.898 -11.758 0.529 1 95.06 170 ALA B C 1
ATOM 3659 O O . ALA B 1 170 ? -16.391 -12.297 -0.464 1 95.06 170 ALA B O 1
ATOM 3660 N N . ARG B 1 171 ? -16.281 -12.094 1.715 1 95.19 171 ARG B N 1
ATOM 3661 C CA . ARG B 1 171 ? -17.156 -13.227 1.982 1 95.19 171 ARG B CA 1
ATOM 3662 C C . ARG B 1 171 ? -18.625 -12.805 1.915 1 95.19 171 ARG B C 1
ATOM 3664 O O . ARG B 1 171 ? -19.531 -13.648 1.987 1 95.19 171 ARG B O 1
ATOM 3671 N N . ASP B 1 172 ? -18.906 -11.508 1.811 1 93.88 172 ASP B N 1
ATOM 3672 C CA . ASP B 1 172 ? -20.281 -11.031 1.735 1 93.88 172 ASP B CA 1
ATOM 3673 C C . ASP B 1 172 ? -20.906 -11.359 0.384 1 93.88 172 ASP B C 1
ATOM 3675 O O . ASP B 1 172 ? -20.938 -10.523 -0.519 1 93.88 172 ASP B O 1
ATOM 3679 N N . THR B 1 173 ? -21.531 -12.484 0.252 1 89.44 173 THR B N 1
ATOM 3680 C CA . THR B 1 173 ? -22.094 -12.945 -1.015 1 89.44 173 THR B CA 1
ATOM 3681 C C . THR B 1 173 ? -23.469 -12.336 -1.256 1 89.44 173 THR B C 1
ATOM 3683 O O . THR B 1 173 ? -23.984 -12.391 -2.369 1 89.44 173 THR B O 1
ATOM 3686 N N . LYS B 1 174 ? -24.094 -11.766 -0.228 1 93.44 174 LYS B N 1
ATOM 3687 C CA . LYS B 1 174 ? -25.359 -11.062 -0.397 1 93.44 174 LYS B CA 1
ATOM 3688 C C . LYS B 1 174 ? -25.156 -9.727 -1.111 1 93.44 174 LYS B C 1
ATOM 3690 O O . LYS B 1 174 ? -26.047 -9.258 -1.826 1 93.44 174 LYS B O 1
ATOM 3695 N N . HIS B 1 175 ? -23.953 -9.156 -0.904 1 93.12 175 HIS B N 1
ATOM 3696 C CA . HIS B 1 175 ? -23.594 -7.895 -1.551 1 93.12 175 HIS B CA 1
ATOM 3697 C C . HIS B 1 175 ? -22.234 -7.996 -2.234 1 93.12 175 HIS B C 1
ATOM 3699 O O . HIS B 1 175 ? -21.297 -7.301 -1.851 1 93.12 175 HIS B O 1
ATOM 3705 N N . PRO B 1 176 ? -22.203 -8.828 -3.281 1 90.5 176 PRO B N 1
ATOM 3706 C CA . PRO B 1 176 ? -20.922 -9.055 -3.963 1 90.5 176 PRO B CA 1
ATOM 3707 C C . PRO B 1 176 ? -20.344 -7.785 -4.574 1 90.5 176 PRO B C 1
ATOM 3709 O O . PRO B 1 176 ? -19.141 -7.711 -4.824 1 90.5 176 PRO B O 1
ATOM 3712 N N . GLU B 1 177 ? -21.203 -6.754 -4.777 1 91.75 177 GLU B N 1
ATOM 3713 C CA . GLU B 1 177 ? -20.766 -5.496 -5.379 1 91.75 177 GLU B CA 1
ATOM 3714 C C . GLU B 1 177 ? -19.781 -4.766 -4.477 1 91.75 177 GLU B C 1
ATOM 3716 O O . GLU B 1 177 ? -18.969 -3.967 -4.953 1 91.75 177 GLU B O 1
ATOM 3721 N N . LYS B 1 178 ? -19.797 -5.02 -3.166 1 90.94 178 LYS B N 1
ATOM 3722 C CA . LYS B 1 178 ? -18.891 -4.348 -2.242 1 90.94 178 LYS B CA 1
ATOM 3723 C C . LYS B 1 178 ? -17.438 -4.703 -2.543 1 90.94 178 LYS B C 1
ATOM 3725 O O . LYS B 1 178 ? -16.562 -3.828 -2.574 1 90.94 178 LYS B O 1
ATOM 3730 N N . LEU B 1 179 ? -17.188 -5.973 -2.76 1 93.19 179 LEU B N 1
ATOM 3731 C CA . LEU B 1 179 ? -15.836 -6.387 -3.119 1 93.19 179 LEU B CA 1
ATOM 3732 C C . LEU B 1 179 ? -15.438 -5.816 -4.477 1 93.19 179 LEU B C 1
ATOM 3734 O O . LEU B 1 179 ? -14.297 -5.379 -4.656 1 93.19 179 LEU B O 1
ATOM 3738 N N . GLU B 1 180 ? -16.375 -5.875 -5.367 1 92.19 180 GLU B N 1
ATOM 3739 C CA . GLU B 1 180 ? -16.094 -5.344 -6.703 1 92.19 180 GLU B CA 1
ATOM 3740 C C . GLU B 1 180 ? -15.719 -3.869 -6.641 1 92.19 180 GLU B C 1
ATOM 3742 O O . GLU B 1 180 ? -14.773 -3.441 -7.312 1 92.19 180 GLU B O 1
ATOM 3747 N N . GLU B 1 181 ? -16.422 -3.152 -5.867 1 89.56 181 GLU B N 1
ATOM 3748 C CA . GLU B 1 181 ? -16.156 -1.728 -5.711 1 89.56 181 GLU B CA 1
ATOM 3749 C C . GLU B 1 181 ? -14.781 -1.499 -5.066 1 89.56 181 GLU B C 1
ATOM 3751 O O . GLU B 1 181 ? -14.055 -0.584 -5.453 1 89.56 181 GLU B O 1
ATOM 3756 N N . MET B 1 182 ? -14.508 -2.264 -4.082 1 89.06 182 MET B N 1
ATOM 3757 C CA . MET B 1 182 ? -13.211 -2.174 -3.416 1 89.06 182 MET B CA 1
ATOM 3758 C C . MET B 1 182 ? -12.078 -2.436 -4.398 1 89.06 182 MET B C 1
ATOM 3760 O O . MET B 1 182 ? -11.078 -1.715 -4.406 1 89.06 182 MET B O 1
ATOM 3764 N N . MET B 1 183 ? -12.211 -3.436 -5.188 1 91.94 183 MET B N 1
ATOM 3765 C CA . MET B 1 183 ? -11.18 -3.787 -6.16 1 91.94 183 MET B CA 1
ATOM 3766 C C . MET B 1 183 ? -11.07 -2.725 -7.246 1 91.94 183 MET B C 1
ATOM 3768 O O . MET B 1 183 ? -9.977 -2.406 -7.703 1 91.94 183 MET B O 1
ATOM 3772 N N . ASP B 1 184 ? -12.219 -2.227 -7.688 1 89 184 ASP B N 1
ATOM 3773 C CA . ASP B 1 184 ? -12.227 -1.144 -8.664 1 89 184 ASP B CA 1
ATOM 3774 C C . ASP B 1 184 ? -11.414 0.053 -8.172 1 89 184 ASP B C 1
ATOM 3776 O O . ASP B 1 184 ? -10.633 0.637 -8.922 1 89 184 ASP B O 1
ATOM 3780 N N . LYS B 1 185 ? -11.625 0.351 -6.969 1 84.44 185 LYS B N 1
ATOM 3781 C CA . LYS B 1 185 ? -10.93 1.494 -6.383 1 84.44 185 LYS B CA 1
ATOM 3782 C C . LYS B 1 185 ? -9.43 1.227 -6.266 1 84.44 185 LYS B C 1
ATOM 3784 O O . LYS B 1 185 ? -8.617 2.096 -6.574 1 84.44 185 LYS B O 1
ATOM 3789 N N . ASP B 1 186 ? -9.055 0.072 -5.812 1 87.62 186 ASP B N 1
ATOM 3790 C CA . ASP B 1 186 ? -7.652 -0.293 -5.676 1 87.62 186 ASP B CA 1
ATOM 3791 C C . ASP B 1 186 ? -6.934 -0.239 -7.023 1 87.62 186 ASP B C 1
ATOM 3793 O O . ASP B 1 186 ? -5.82 0.275 -7.117 1 87.62 186 ASP B O 1
ATOM 3797 N N . ILE B 1 187 ? -7.57 -0.725 -7.992 1 84.31 187 ILE B N 1
ATOM 3798 C CA . ILE B 1 187 ? -6.938 -0.825 -9.305 1 84.31 187 ILE B CA 1
ATOM 3799 C C . ILE B 1 187 ? -6.914 0.548 -9.969 1 84.31 187 ILE B C 1
ATOM 3801 O O . ILE B 1 187 ? -5.949 0.897 -10.656 1 84.31 187 ILE B O 1
ATOM 3805 N N . SER B 1 188 ? -7.996 1.332 -9.781 1 77.62 188 SER B N 1
ATOM 3806 C CA . SER B 1 188 ? -8.078 2.656 -10.391 1 77.62 188 SER B CA 1
ATOM 3807 C C . SER B 1 188 ? -7.027 3.598 -9.805 1 77.62 188 SER B C 1
ATOM 3809 O O . SER B 1 188 ? -6.695 4.617 -10.414 1 77.62 188 SER B O 1
ATOM 3811 N N . ALA B 1 189 ? -6.586 3.236 -8.625 1 77.5 189 ALA B N 1
ATOM 3812 C CA . ALA B 1 189 ? -5.574 4.047 -7.953 1 77.5 189 ALA B CA 1
ATOM 3813 C C . ALA B 1 189 ? -4.184 3.752 -8.5 1 77.5 189 ALA B C 1
ATOM 3815 O O . ALA B 1 189 ? -3.221 4.457 -8.188 1 77.5 189 ALA B O 1
ATOM 3816 N N . ARG B 1 190 ? -4.109 2.756 -9.32 1 78.19 190 ARG B N 1
ATOM 3817 C CA . ARG B 1 190 ? -2.83 2.332 -9.883 1 78.19 190 ARG B CA 1
ATOM 3818 C C . ARG B 1 190 ? -2.553 3.045 -11.203 1 78.19 190 ARG B C 1
ATOM 3820 O O . ARG B 1 190 ? -3.092 4.125 -11.461 1 78.19 190 ARG B O 1
ATOM 3827 N N . SER B 1 191 ? -1.675 2.539 -11.977 1 75.44 191 SER B N 1
ATOM 3828 C CA . SER B 1 191 ? -1.279 3.137 -13.25 1 75.44 191 SER B CA 1
ATOM 3829 C C . SER B 1 191 ? -2.443 3.162 -14.234 1 75.44 191 SER B C 1
ATOM 3831 O O . SER B 1 191 ? -3.4 2.396 -14.094 1 75.44 191 SER B O 1
ATOM 3833 N N . ALA B 1 192 ? -2.359 4.059 -15.18 1 78.44 192 ALA B N 1
ATOM 3834 C CA . ALA B 1 192 ? -3.375 4.164 -16.219 1 78.44 192 ALA B CA 1
ATOM 3835 C C . ALA B 1 192 ? -3.518 2.846 -16.984 1 78.44 192 ALA B C 1
ATOM 3837 O O . ALA B 1 192 ? -4.621 2.463 -17.375 1 78.44 192 ALA B O 1
ATOM 3838 N N . SER B 1 193 ? -2.443 2.145 -17.141 1 82.81 193 SER B N 1
ATOM 3839 C CA . SER B 1 193 ? -2.459 0.876 -17.875 1 82.81 193 SER B CA 1
ATOM 3840 C C . SER B 1 193 ? -3.219 -0.193 -17.094 1 82.81 193 SER B C 1
ATOM 3842 O O . SER B 1 193 ? -3.965 -0.981 -17.672 1 82.81 193 SER B O 1
ATOM 3844 N N . ASP B 1 194 ? -3 -0.237 -15.812 1 85.62 194 ASP B N 1
ATOM 3845 C CA . ASP B 1 194 ? -3.727 -1.195 -14.984 1 85.62 194 ASP B CA 1
ATOM 3846 C C . ASP B 1 194 ? -5.227 -0.898 -14.984 1 85.62 194 ASP B C 1
ATOM 3848 O O . ASP B 1 194 ? -6.043 -1.815 -15.062 1 85.62 194 ASP B O 1
ATOM 3852 N N . LYS B 1 195 ? -5.535 0.375 -14.938 1 84.44 195 LYS B N 1
ATOM 3853 C CA . LYS B 1 195 ? -6.941 0.767 -15 1 84.44 195 LYS B CA 1
ATOM 3854 C C . LYS B 1 195 ? -7.566 0.362 -16.328 1 84.44 195 LYS B C 1
ATOM 3856 O O . LYS B 1 195 ? -8.688 -0.143 -16.359 1 84.44 195 LYS B O 1
ATOM 3861 N N . ASP B 1 196 ? -6.867 0.59 -17.375 1 89.44 196 ASP B N 1
ATOM 3862 C CA . ASP B 1 196 ? -7.367 0.281 -18.703 1 89.44 196 ASP B CA 1
ATOM 3863 C C . ASP B 1 196 ? -7.648 -1.213 -18.859 1 89.44 196 ASP B C 1
ATOM 3865 O O . ASP B 1 196 ? -8.711 -1.604 -19.344 1 89.44 196 ASP B O 1
ATOM 3869 N N . VAL B 1 197 ? -6.766 -2.057 -18.406 1 90.06 197 VAL B N 1
ATOM 3870 C CA . VAL B 1 197 ? -6.93 -3.5 -18.547 1 90.06 197 VAL B CA 1
ATOM 3871 C C . VAL B 1 197 ? -8.078 -3.979 -17.656 1 90.06 197 VAL B C 1
ATOM 3873 O O . VAL B 1 197 ? -8.836 -4.875 -18.031 1 90.06 197 VAL B O 1
ATOM 3876 N N . TRP B 1 198 ? -8.172 -3.396 -16.531 1 89.69 198 TRP B N 1
ATOM 3877 C CA . TRP B 1 198 ? -9.258 -3.736 -15.617 1 89.69 198 TRP B CA 1
ATOM 3878 C C . TRP B 1 198 ? -10.617 -3.438 -16.25 1 89.69 198 TRP B C 1
ATOM 3880 O O . TRP B 1 198 ? -11.57 -4.191 -16.062 1 89.69 198 TRP B O 1
ATOM 3890 N N . GLU B 1 199 ? -10.672 -2.422 -17.047 1 90.69 199 GLU B N 1
ATOM 3891 C CA . GLU B 1 199 ? -11.938 -1.989 -17.641 1 90.69 199 GLU B CA 1
ATOM 3892 C C . GLU B 1 199 ? -12.211 -2.73 -18.938 1 90.69 199 GLU B C 1
ATOM 3894 O O . GLU B 1 199 ? -13.375 -2.943 -19.312 1 90.69 199 GLU B O 1
ATOM 3899 N N . THR B 1 200 ? -11.195 -3.18 -19.625 1 91.94 200 THR B N 1
ATOM 3900 C CA . THR B 1 200 ? -11.391 -3.684 -20.984 1 91.94 200 THR B CA 1
ATOM 3901 C C . THR B 1 200 ? -11.297 -5.207 -21.016 1 91.94 200 THR B C 1
ATOM 3903 O O . THR B 1 200 ? -11.578 -5.832 -22.047 1 91.94 200 THR B O 1
ATOM 3906 N N . HIS B 1 201 ? -10.891 -5.836 -19.938 1 91.19 201 HIS B N 1
ATOM 3907 C CA . HIS B 1 201 ? -10.758 -7.285 -19.891 1 91.19 201 HIS B CA 1
ATOM 3908 C C . HIS B 1 201 ? -11.672 -7.891 -18.828 1 91.19 201 HIS B C 1
ATOM 3910 O O . HIS B 1 201 ? -11.227 -8.227 -17.734 1 91.19 201 HIS B O 1
ATOM 3916 N N . PRO B 1 202 ? -12.852 -8.141 -19.172 1 88.94 202 PRO B N 1
ATOM 3917 C CA . PRO B 1 202 ? -13.844 -8.617 -18.203 1 88.94 202 PRO B CA 1
ATOM 3918 C C . PRO B 1 202 ? -13.461 -9.961 -17.594 1 88.94 202 PRO B C 1
ATOM 3920 O O . PRO B 1 202 ? -13.766 -10.219 -16.422 1 88.94 202 PRO B O 1
ATOM 3923 N N . ASP B 1 203 ? -12.797 -10.883 -18.312 1 87.94 203 ASP B N 1
ATOM 3924 C CA . ASP B 1 203 ? -12.391 -12.18 -17.781 1 87.94 203 ASP B CA 1
ATOM 3925 C C . ASP B 1 203 ? -11.367 -12.023 -16.656 1 87.94 203 ASP B C 1
ATOM 3927 O O . ASP B 1 203 ? -11.398 -12.758 -15.672 1 87.94 203 ASP B O 1
ATOM 3931 N N . LEU B 1 204 ? -10.469 -11.086 -16.875 1 91.56 204 LEU B N 1
ATOM 3932 C CA . LEU B 1 204 ? -9.492 -10.812 -15.828 1 91.56 204 LEU B CA 1
ATOM 3933 C C . LEU B 1 204 ? -10.18 -10.289 -14.57 1 91.56 204 LEU B C 1
ATOM 3935 O O . LEU B 1 204 ? -9.883 -10.75 -13.461 1 91.56 204 LEU B O 1
ATOM 3939 N N . ARG B 1 205 ? -11.07 -9.32 -14.766 1 92.12 205 ARG B N 1
ATOM 3940 C CA . ARG B 1 205 ? -11.805 -8.734 -13.648 1 92.12 205 ARG B CA 1
ATOM 3941 C C . ARG B 1 205 ? -12.594 -9.789 -12.891 1 92.12 205 ARG B C 1
ATOM 3943 O O . ARG B 1 205 ? -12.555 -9.844 -11.656 1 92.12 205 ARG B O 1
ATOM 3950 N N . LYS B 1 206 ? -13.289 -10.648 -13.602 1 91.12 206 LYS B N 1
ATOM 3951 C CA . LYS B 1 206 ? -14.086 -11.719 -12.992 1 91.12 206 LYS B CA 1
ATOM 3952 C C . LYS B 1 206 ? -13.195 -12.727 -12.273 1 91.12 206 LYS B C 1
ATOM 3954 O O . LYS B 1 206 ? -13.516 -13.156 -11.164 1 91.12 206 LYS B O 1
ATOM 3959 N N . SER B 1 207 ? -12.148 -13.125 -12.914 1 94.12 207 SER B N 1
ATOM 3960 C CA . SER B 1 207 ? -11.242 -14.125 -12.359 1 94.12 207 SER B CA 1
ATOM 3961 C C . SER B 1 207 ? -10.578 -13.609 -11.078 1 94.12 207 SER B C 1
ATOM 3963 O O . SER B 1 207 ? -10.523 -14.32 -10.078 1 94.12 207 SER B O 1
ATOM 3965 N N . LEU B 1 208 ? -10.133 -12.383 -11.094 1 94.94 208 LEU B N 1
ATOM 3966 C CA . LEU B 1 208 ? -9.461 -11.82 -9.922 1 94.94 208 LEU B CA 1
ATOM 3967 C C . LEU B 1 208 ? -10.453 -11.586 -8.789 1 94.94 208 LEU B C 1
ATOM 3969 O O . LEU B 1 208 ? -10.109 -11.742 -7.617 1 94.94 208 LEU B O 1
ATOM 3973 N N . GLY B 1 209 ? -11.672 -11.133 -9.156 1 94.25 209 GLY B N 1
ATOM 3974 C CA . GLY B 1 209 ? -12.703 -10.984 -8.141 1 94.25 209 GLY B CA 1
ATOM 3975 C C . GLY B 1 209 ? -13.016 -12.273 -7.414 1 94.25 209 GLY B C 1
ATOM 3976 O O . GLY B 1 209 ? -13.047 -12.312 -6.184 1 94.25 209 GLY B O 1
ATOM 3977 N N . ARG B 1 210 ? -13.195 -13.328 -8.172 1 94.88 210 ARG B N 1
ATOM 3978 C CA . ARG B 1 210 ? -13.484 -14.633 -7.59 1 94.88 210 ARG B CA 1
ATOM 3979 C C . ARG B 1 210 ? -12.281 -15.164 -6.812 1 94.88 210 ARG B C 1
ATOM 3981 O O . ARG B 1 210 ? -12.445 -15.734 -5.73 1 94.88 210 ARG B O 1
ATOM 3988 N N . ALA B 1 211 ? -11.133 -15.008 -7.379 1 97 211 ALA B N 1
ATOM 3989 C CA . ALA B 1 211 ? -9.922 -15.469 -6.715 1 97 211 ALA B CA 1
ATOM 3990 C C . ALA B 1 211 ? -9.734 -14.789 -5.363 1 97 211 ALA B C 1
ATOM 3992 O O . ALA B 1 211 ? -9.367 -15.438 -4.379 1 97 211 ALA B O 1
ATOM 3993 N N . THR B 1 212 ? -9.984 -13.484 -5.324 1 96.56 212 THR B N 1
ATOM 3994 C CA . THR B 1 212 ? -9.852 -12.727 -4.082 1 96.56 212 THR B CA 1
ATOM 3995 C C . THR B 1 212 ? -10.875 -13.203 -3.051 1 96.56 212 THR B C 1
ATOM 3997 O O . THR B 1 212 ? -10.539 -13.375 -1.875 1 96.56 212 THR B O 1
ATOM 4000 N N . ARG B 1 213 ? -12.102 -13.398 -3.482 1 96.69 213 ARG B N 1
ATOM 4001 C CA . ARG B 1 213 ? -13.141 -13.898 -2.59 1 96.69 213 ARG B CA 1
ATOM 4002 C C . ARG B 1 213 ? -12.758 -15.242 -1.993 1 96.69 213 ARG B C 1
ATOM 4004 O O . ARG B 1 213 ? -12.859 -15.445 -0.781 1 96.69 213 ARG B O 1
ATOM 4011 N N . GLU B 1 214 ? -12.281 -16.109 -2.803 1 96.62 214 GLU B N 1
ATOM 4012 C CA . GLU B 1 214 ? -11.914 -17.453 -2.361 1 96.62 214 GLU B CA 1
ATOM 4013 C C . GLU B 1 214 ? -10.672 -17.422 -1.478 1 96.62 214 GLU B C 1
ATOM 4015 O O . GLU B 1 214 ? -10.531 -18.234 -0.561 1 96.62 214 GLU B O 1
ATOM 4020 N N . ALA B 1 215 ? -9.797 -16.5 -1.749 1 97.62 215 ALA B N 1
ATOM 4021 C CA . ALA B 1 215 ? -8.594 -16.375 -0.932 1 97.62 215 ALA B CA 1
ATOM 4022 C C . ALA B 1 215 ? -8.945 -16.078 0.523 1 97.62 215 ALA B C 1
ATOM 4024 O O . ALA B 1 215 ? -8.18 -16.406 1.433 1 97.62 215 ALA B O 1
ATOM 4025 N N . MET B 1 216 ? -10.117 -15.523 0.765 1 97.69 216 MET B N 1
ATOM 4026 C CA . MET B 1 216 ? -10.516 -15.109 2.107 1 97.69 216 MET B CA 1
ATOM 4027 C C . MET B 1 216 ? -11.516 -16.094 2.711 1 97.69 216 MET B C 1
ATOM 4029 O O . MET B 1 216 ? -11.992 -15.891 3.828 1 97.69 216 MET B O 1
ATOM 4033 N N . LYS B 1 217 ? -11.836 -17.109 1.98 1 97.12 217 LYS B N 1
ATOM 4034 C CA . LYS B 1 217 ? -12.891 -18.047 2.367 1 97.12 217 LYS B CA 1
ATOM 4035 C C . LYS B 1 217 ? -12.648 -18.609 3.768 1 97.12 217 LYS B C 1
ATOM 4037 O O . LYS B 1 217 ? -13.586 -18.734 4.559 1 97.12 217 LYS B O 1
ATOM 4042 N N . GLN B 1 218 ? -11.414 -18.875 4.105 1 97.25 218 GLN B N 1
ATOM 4043 C CA . GLN B 1 218 ? -11.07 -19.5 5.383 1 97.25 218 GLN B CA 1
ATOM 4044 C C . GLN B 1 218 ? -10.531 -18.469 6.363 1 97.25 218 GLN B C 1
ATOM 4046 O O . GLN B 1 218 ? -10.031 -18.828 7.434 1 97.25 218 GLN B O 1
ATOM 4051 N N . GLY B 1 219 ? -10.578 -17.219 6.027 1 96.88 219 GLY B N 1
ATOM 4052 C CA . GLY B 1 219 ? -10.031 -16.156 6.863 1 96.88 219 GLY B CA 1
ATOM 4053 C C . GLY B 1 219 ? -8.773 -15.531 6.297 1 96.88 219 GLY B C 1
ATOM 4054 O O . GLY B 1 219 ? -8.422 -15.773 5.137 1 96.88 219 GLY B O 1
ATOM 4055 N N . GLY B 1 220 ? -8.133 -14.672 7.105 1 97.5 220 GLY B N 1
ATOM 4056 C CA . GLY B 1 220 ? -7.008 -13.891 6.617 1 97.5 220 GLY B CA 1
ATOM 4057 C C . GLY B 1 220 ? -5.664 -14.5 6.961 1 97.5 220 GLY B C 1
ATOM 4058 O O . GLY B 1 220 ? -4.625 -14.039 6.484 1 97.5 220 GLY B O 1
ATOM 4059 N N . TYR B 1 221 ? -5.602 -15.602 7.684 1 97.5 221 TYR B N 1
ATOM 4060 C CA . TYR B 1 221 ? -4.344 -16.109 8.219 1 97.5 221 TYR B CA 1
ATOM 4061 C C . TYR B 1 221 ? -3.469 -16.672 7.105 1 97.5 221 TYR B C 1
ATOM 4063 O O . TYR B 1 221 ? -2.246 -16.516 7.129 1 97.5 221 TYR B O 1
ATOM 4071 N N . ALA B 1 222 ? -4.07 -17.391 6.141 1 98.06 222 ALA B N 1
ATOM 4072 C CA . ALA B 1 222 ? -3.285 -17.938 5.035 1 98.06 222 ALA B CA 1
ATOM 4073 C C . ALA B 1 222 ? -2.578 -16.828 4.266 1 98.06 222 ALA B C 1
ATOM 4075 O O . ALA B 1 222 ? -1.431 -16.984 3.842 1 98.06 222 ALA B O 1
ATOM 4076 N N . THR B 1 223 ? -3.293 -15.727 4.098 1 97.81 223 THR B N 1
ATOM 4077 C CA . THR B 1 223 ? -2.709 -14.562 3.434 1 97.81 223 THR B CA 1
ATOM 4078 C C . THR B 1 223 ? -1.537 -14.016 4.242 1 97.81 223 THR B C 1
ATOM 4080 O O . THR B 1 223 ? -0.477 -13.719 3.684 1 97.81 223 THR B O 1
ATOM 4083 N N . ALA B 1 224 ? -1.7 -13.875 5.543 1 97.62 224 ALA B N 1
ATOM 4084 C CA . ALA B 1 224 ? -0.637 -13.375 6.414 1 97.62 224 ALA B CA 1
ATOM 4085 C C . ALA B 1 224 ? 0.56 -14.32 6.41 1 97.62 224 ALA B C 1
ATOM 4087 O O . ALA B 1 224 ? 1.71 -13.875 6.391 1 97.62 224 ALA B O 1
ATOM 4088 N N . TRP B 1 225 ? 0.265 -15.609 6.438 1 98.19 225 TRP B N 1
ATOM 4089 C CA . TRP B 1 225 ? 1.337 -16.609 6.438 1 98.19 225 TRP B CA 1
ATOM 4090 C C . TRP B 1 225 ? 2.148 -16.531 5.148 1 98.19 225 TRP B C 1
ATOM 4092 O O . TRP B 1 225 ? 3.381 -16.594 5.18 1 98.19 225 TRP B O 1
ATOM 4102 N N . GLU B 1 226 ? 1.464 -16.438 4.047 1 97.88 226 GLU B N 1
ATOM 4103 C CA . GLU B 1 226 ? 2.186 -16.344 2.781 1 97.88 226 GLU B CA 1
ATOM 4104 C C . GLU B 1 226 ? 2.973 -15.039 2.682 1 97.88 226 GLU B C 1
ATOM 4106 O O . GLU B 1 226 ? 4.074 -15.016 2.129 1 97.88 226 GLU B O 1
ATOM 4111 N N . ALA B 1 227 ? 2.426 -13.953 3.168 1 96.62 227 ALA B N 1
ATOM 4112 C CA . ALA B 1 227 ? 3.193 -12.719 3.256 1 96.62 227 ALA B CA 1
ATOM 4113 C C . ALA B 1 227 ? 4.469 -12.922 4.066 1 96.62 227 ALA B C 1
ATOM 4115 O O . ALA B 1 227 ? 5.531 -12.398 3.709 1 96.62 227 ALA B O 1
ATOM 4116 N N . ARG B 1 228 ? 4.375 -13.633 5.191 1 97 228 ARG B N 1
ATOM 4117 C CA . ARG B 1 228 ? 5.539 -13.984 5.996 1 97 228 ARG B CA 1
ATOM 4118 C C . ARG B 1 228 ? 6.57 -14.742 5.168 1 97 228 ARG B C 1
ATOM 4120 O O . ARG B 1 228 ? 7.77 -14.469 5.258 1 97 228 ARG B O 1
ATOM 4127 N N . LEU B 1 229 ? 6.109 -15.656 4.363 1 97.5 229 LEU B N 1
ATOM 4128 C CA . LEU B 1 229 ? 7.02 -16.438 3.533 1 97.5 229 LEU B CA 1
ATOM 4129 C C . LEU B 1 229 ? 7.746 -15.547 2.531 1 97.5 229 LEU B C 1
ATOM 4131 O O . LEU B 1 229 ? 8.953 -15.672 2.34 1 97.5 229 LEU B O 1
ATOM 4135 N N . PHE B 1 230 ? 7.008 -14.625 1.882 1 95.25 230 PHE B N 1
ATOM 4136 C CA . PHE B 1 230 ? 7.594 -13.727 0.894 1 95.25 230 PHE B CA 1
ATOM 4137 C C . PHE B 1 230 ? 8.578 -12.766 1.551 1 95.25 230 PHE B C 1
ATOM 4139 O O . PHE B 1 230 ? 9.562 -12.359 0.933 1 95.25 230 PHE B O 1
ATOM 4146 N N . GLY B 1 231 ? 8.305 -12.453 2.791 1 92.81 231 GLY B N 1
ATOM 4147 C CA . GLY B 1 231 ? 9.148 -11.508 3.502 1 92.81 231 GLY B CA 1
ATOM 4148 C C . GLY B 1 231 ? 10.312 -12.172 4.219 1 92.81 231 GLY B C 1
ATOM 4149 O O . GLY B 1 231 ? 11.102 -11.5 4.883 1 92.81 231 GLY B O 1
ATOM 4150 N N . SER B 1 232 ? 10.445 -13.469 4.141 1 93.81 232 SER B N 1
ATOM 4151 C CA . SER B 1 232 ? 11.477 -14.25 4.824 1 93.81 232 SER B CA 1
ATOM 4152 C C . SER B 1 232 ? 12.375 -14.969 3.828 1 93.81 232 SER B C 1
ATOM 4154 O O . SER B 1 232 ? 12.258 -14.766 2.617 1 93.81 232 SER B O 1
ATOM 4156 N N . ASP B 1 233 ? 13.305 -15.656 4.395 1 92.88 233 ASP B N 1
ATOM 4157 C CA . ASP B 1 233 ? 14.117 -16.562 3.588 1 92.88 233 ASP B CA 1
ATOM 4158 C C . ASP B 1 233 ? 13.273 -17.672 2.99 1 92.88 233 ASP B C 1
ATOM 4160 O O . ASP B 1 233 ? 12.43 -18.266 3.678 1 92.88 233 ASP B O 1
ATOM 4164 N N . TRP B 1 234 ? 13.477 -17.953 1.686 1 95.94 234 TRP B N 1
ATOM 4165 C CA . TRP B 1 234 ? 12.633 -18.906 0.967 1 95.94 234 TRP B CA 1
ATOM 4166 C C . TRP B 1 234 ? 13.008 -20.344 1.327 1 95.94 234 TRP B C 1
ATOM 4168 O O . TRP B 1 234 ? 12.289 -21.281 0.98 1 95.94 234 TRP B O 1
ATOM 4178 N N . GLY B 1 235 ? 14.062 -20.547 2.057 1 95.31 235 GLY B N 1
ATOM 4179 C CA . GLY B 1 235 ? 14.57 -21.875 2.336 1 95.31 235 GLY B CA 1
ATOM 4180 C C . GLY B 1 235 ? 15.57 -22.359 1.298 1 95.31 235 GLY B C 1
ATOM 4181 O O . GLY B 1 235 ? 16.062 -23.5 1.382 1 95.31 235 GLY B O 1
ATOM 4182 N N . PHE B 1 236 ? 15.828 -21.516 0.278 1 96.12 236 PHE B N 1
ATOM 4183 C CA . PHE B 1 236 ? 16.844 -21.766 -0.737 1 96.12 236 PHE B CA 1
ATOM 4184 C C . PHE B 1 236 ? 17.266 -20.453 -1.395 1 96.12 236 PHE B C 1
ATOM 4186 O O . PHE B 1 236 ? 16.562 -19.453 -1.319 1 96.12 236 PHE B O 1
ATOM 4193 N N . LYS B 1 237 ? 18.422 -20.484 -2.064 1 95.69 237 LYS B N 1
ATOM 4194 C CA . LYS B 1 237 ? 18.922 -19.344 -2.844 1 95.69 237 LYS B CA 1
ATOM 4195 C C . LYS B 1 237 ? 18.734 -19.578 -4.34 1 95.69 237 LYS B C 1
ATOM 4197 O O . LYS B 1 237 ? 18.781 -20.734 -4.805 1 95.69 237 LYS B O 1
ATOM 4202 N N . LEU B 1 238 ? 18.516 -18.5 -5.035 1 96.44 238 LEU B N 1
ATOM 4203 C CA . LEU B 1 238 ? 18.312 -18.641 -6.477 1 96.44 238 LEU B CA 1
ATOM 4204 C C . LEU B 1 238 ? 19.547 -19.25 -7.133 1 96.44 238 LEU B C 1
ATOM 4206 O O . LEU B 1 238 ? 19.438 -19.984 -8.109 1 96.44 238 LEU B O 1
ATOM 4210 N N . GLU B 1 239 ? 20.703 -19 -6.562 1 95.12 239 GLU B N 1
ATOM 4211 C CA . GLU B 1 239 ? 21.969 -19.516 -7.094 1 95.12 239 GLU B CA 1
ATOM 4212 C C . GLU B 1 239 ? 22.016 -21.047 -7.031 1 95.12 239 GLU B C 1
ATOM 4214 O O . GLU B 1 239 ? 22.75 -21.672 -7.789 1 95.12 239 GLU B O 1
ATOM 4219 N N . ASP B 1 240 ? 21.172 -21.594 -6.133 1 93.81 240 ASP B N 1
ATOM 4220 C CA . ASP B 1 240 ? 21.156 -23.047 -5.949 1 93.81 240 ASP B CA 1
ATOM 4221 C C . ASP B 1 240 ? 20.266 -23.719 -6.992 1 93.81 240 ASP B C 1
ATOM 4223 O O . ASP B 1 240 ? 20.297 -24.938 -7.145 1 93.81 240 ASP B O 1
ATOM 4227 N N . VAL B 1 241 ? 19.484 -22.953 -7.723 1 96.69 241 VAL B N 1
ATOM 4228 C CA . VAL B 1 241 ? 18.594 -23.484 -8.75 1 96.69 241 VAL B CA 1
ATOM 4229 C C . VAL B 1 241 ? 19.359 -23.625 -10.07 1 96.69 241 VAL B C 1
ATOM 4231 O O . VAL B 1 241 ? 19.688 -22.625 -10.711 1 96.69 241 VAL B O 1
ATOM 4234 N N . LYS B 1 242 ? 19.688 -24.797 -10.438 1 94 242 LYS B N 1
ATOM 4235 C CA . LYS B 1 242 ? 20.391 -25.047 -11.695 1 94 242 LYS B CA 1
ATOM 4236 C C . LYS B 1 242 ? 19.422 -25.078 -12.867 1 94 242 LYS B C 1
ATOM 4238 O O . LYS B 1 242 ? 18.625 -26 -13 1 94 242 LYS B O 1
ATOM 4243 N N . VAL B 1 243 ? 19.547 -24.125 -13.672 1 96.56 243 VAL B N 1
ATOM 4244 C CA . VAL B 1 243 ? 18.609 -23.969 -14.781 1 96.56 243 VAL B CA 1
ATOM 4245 C C . VAL B 1 243 ? 19.297 -24.328 -16.094 1 96.56 243 VAL B C 1
ATOM 4247 O O . VAL B 1 243 ? 20.281 -23.703 -16.484 1 96.56 243 VAL B O 1
ATOM 4250 N N . GLU B 1 244 ? 18.812 -25.312 -16.719 1 95.75 244 GLU B N 1
ATOM 4251 C CA . GLU B 1 244 ? 19.25 -25.625 -18.078 1 95.75 244 GLU B CA 1
ATOM 4252 C C . GLU B 1 244 ? 18.609 -24.672 -19.078 1 95.75 244 GLU B C 1
ATOM 4254 O O . GLU B 1 244 ? 17.469 -24.25 -18.906 1 95.75 244 GLU B O 1
ATOM 4259 N N . LYS B 1 245 ? 19.359 -24.391 -20.141 1 94.88 245 LYS B N 1
ATOM 4260 C CA . LYS B 1 245 ? 18.859 -23.484 -21.172 1 94.88 245 LYS B CA 1
ATOM 4261 C C . LYS B 1 245 ? 17.547 -24 -21.75 1 94.88 245 LYS B C 1
ATOM 4263 O O . LYS B 1 245 ? 17.406 -25.188 -22.031 1 94.88 245 LYS B O 1
ATOM 4268 N N . GLY B 1 246 ? 16.594 -23.078 -21.781 1 95.69 246 GLY B N 1
ATOM 4269 C CA . GLY B 1 246 ? 15.32 -23.406 -22.406 1 95.69 246 GLY B CA 1
ATOM 4270 C C . GLY B 1 246 ? 14.289 -23.906 -21.406 1 95.69 246 GLY B C 1
ATOM 4271 O O . GLY B 1 246 ? 13.125 -24.094 -21.75 1 95.69 246 GLY B O 1
ATOM 4272 N N . ARG B 1 247 ? 14.625 -24.031 -20.156 1 97.75 247 ARG B N 1
ATOM 4273 C CA . ARG B 1 247 ? 13.703 -24.641 -19.203 1 97.75 247 ARG B CA 1
ATOM 4274 C C . ARG B 1 247 ? 13.109 -23.594 -18.266 1 97.75 247 ARG B C 1
ATOM 4276 O O . ARG B 1 247 ? 12.297 -23.906 -17.406 1 97.75 247 ARG B O 1
ATOM 4283 N N . MET B 1 248 ? 13.508 -22.266 -18.438 1 98.69 248 MET B N 1
ATOM 4284 C CA . MET B 1 248 ? 12.922 -21.203 -17.609 1 98.69 248 MET B CA 1
ATOM 4285 C C . MET B 1 248 ? 12.844 -19.891 -18.375 1 98.69 248 MET B C 1
ATOM 4287 O O . MET B 1 248 ? 13.852 -19.406 -18.891 1 98.69 248 MET B O 1
ATOM 4291 N N . ILE B 1 249 ? 11.688 -19.375 -18.469 1 98.81 249 ILE B N 1
ATOM 4292 C CA . ILE B 1 249 ? 11.445 -18.062 -19.047 1 98.81 249 ILE B CA 1
ATOM 4293 C C . ILE B 1 249 ? 10.789 -17.156 -18 1 98.81 249 ILE B C 1
ATOM 4295 O O . ILE B 1 249 ? 9.852 -17.578 -17.312 1 98.81 249 ILE B O 1
ATOM 4299 N N . MET B 1 250 ? 11.312 -16 -17.797 1 98.62 250 MET B N 1
ATOM 4300 C CA . MET B 1 250 ? 10.711 -14.977 -16.953 1 98.62 250 MET B CA 1
ATOM 4301 C C . MET B 1 250 ? 10.164 -13.828 -17.797 1 98.62 250 MET B C 1
ATOM 4303 O O . MET B 1 250 ? 10.914 -13.172 -18.516 1 98.62 250 MET B O 1
ATOM 4307 N N . TRP B 1 251 ? 8.883 -13.609 -17.781 1 98.88 251 TRP B N 1
ATOM 4308 C CA . TRP B 1 251 ? 8.266 -12.43 -18.375 1 98.88 251 TRP B CA 1
ATOM 4309 C C . TRP B 1 251 ? 8.062 -11.336 -17.344 1 98.88 251 TRP B C 1
ATOM 4311 O O . TRP B 1 251 ? 7.527 -11.586 -16.266 1 98.88 251 TRP B O 1
ATOM 4321 N N . HIS B 1 252 ? 8.43 -10.148 -17.641 1 98.06 252 HIS B N 1
ATOM 4322 C CA . HIS B 1 252 ? 8.297 -9.062 -16.688 1 98.06 252 HIS B CA 1
ATOM 4323 C C . HIS B 1 252 ? 8.07 -7.73 -17.391 1 98.06 252 HIS B C 1
ATOM 4325 O O . HIS B 1 252 ? 8.75 -7.422 -18.375 1 98.06 252 HIS B O 1
ATOM 4331 N N . GLY B 1 253 ? 7.07 -7.051 -17.016 1 96.31 253 GLY B N 1
ATOM 4332 C CA . GLY B 1 253 ? 6.836 -5.723 -17.547 1 96.31 253 GLY B CA 1
ATOM 4333 C C . GLY B 1 253 ? 7.773 -4.672 -16.984 1 96.31 253 GLY B C 1
ATOM 4334 O O . GLY B 1 253 ? 8.039 -4.656 -15.781 1 96.31 253 GLY B O 1
ATOM 4335 N N . ASP B 1 254 ? 8.219 -3.779 -17.812 1 93.31 254 ASP B N 1
ATOM 4336 C CA . ASP B 1 254 ? 9.164 -2.766 -17.344 1 93.31 254 ASP B CA 1
ATOM 4337 C C . ASP B 1 254 ? 8.445 -1.646 -16.609 1 93.31 254 ASP B C 1
ATOM 4339 O O . ASP B 1 254 ? 9.078 -0.841 -15.922 1 93.31 254 ASP B O 1
ATOM 4343 N N . LEU B 1 255 ? 7.109 -1.596 -16.641 1 88.31 255 LEU B N 1
ATOM 4344 C CA . LEU B 1 255 ? 6.34 -0.579 -15.938 1 88.31 255 LEU B CA 1
ATOM 4345 C C . LEU B 1 255 ? 5.648 -1.174 -14.711 1 88.31 255 LEU B C 1
ATOM 4347 O O . LEU B 1 255 ? 4.758 -0.55 -14.133 1 88.31 255 LEU B O 1
ATOM 4351 N N . ASP B 1 256 ? 6.074 -2.416 -14.328 1 91.5 256 ASP B N 1
ATOM 4352 C CA . ASP B 1 256 ? 5.52 -3.082 -13.148 1 91.5 256 ASP B CA 1
ATOM 4353 C C . ASP B 1 256 ? 5.98 -2.4 -11.867 1 91.5 256 ASP B C 1
ATOM 4355 O O . ASP B 1 256 ? 7.176 -2.379 -11.562 1 91.5 256 ASP B O 1
ATOM 4359 N N . VAL B 1 257 ? 5 -1.909 -11.086 1 83.19 257 VAL B N 1
ATOM 4360 C CA . VAL B 1 257 ? 5.367 -1.226 -9.844 1 83.19 257 VAL B CA 1
ATOM 4361 C C . VAL B 1 257 ? 5.078 -2.131 -8.648 1 83.19 257 VAL B C 1
ATOM 4363 O O . VAL B 1 257 ? 5.551 -1.871 -7.539 1 83.19 257 VAL B O 1
ATOM 4366 N N . ASN B 1 258 ? 4.293 -3.156 -8.852 1 88.88 258 ASN B N 1
ATOM 4367 C CA . ASN B 1 258 ? 4.02 -4.121 -7.793 1 88.88 258 ASN B CA 1
ATOM 4368 C C . ASN B 1 258 ? 5.238 -4.996 -7.504 1 88.88 258 ASN B C 1
ATOM 4370 O O . ASN B 1 258 ? 5.613 -5.18 -6.348 1 88.88 258 ASN B O 1
ATOM 4374 N N . VAL B 1 259 ? 5.742 -5.551 -8.562 1 92.25 259 VAL B N 1
ATOM 4375 C CA . VAL B 1 259 ? 7.004 -6.285 -8.562 1 92.25 259 VAL B CA 1
ATOM 4376 C C . VAL B 1 259 ? 7.957 -5.676 -9.586 1 92.25 259 VAL B C 1
ATOM 4378 O O . VAL B 1 259 ? 7.961 -6.078 -10.75 1 92.25 259 VAL B O 1
ATOM 4381 N N . PRO B 1 260 ? 8.812 -4.84 -9.141 1 91.25 260 PRO B N 1
ATOM 4382 C CA . PRO B 1 260 ? 9.648 -4.129 -10.109 1 91.25 260 PRO B CA 1
ATOM 4383 C C . PRO B 1 260 ? 10.578 -5.059 -10.891 1 91.25 260 PRO B C 1
ATOM 4385 O O . PRO B 1 260 ? 11.102 -6.027 -10.328 1 91.25 260 PRO B O 1
ATOM 4388 N N . ILE B 1 261 ? 10.789 -4.73 -12.117 1 93.44 261 ILE B N 1
ATOM 4389 C CA . ILE B 1 261 ? 11.508 -5.578 -13.062 1 93.44 261 ILE B CA 1
ATOM 4390 C C . ILE B 1 261 ? 12.922 -5.836 -12.555 1 93.44 261 ILE B C 1
ATOM 4392 O O . ILE B 1 261 ? 13.539 -6.852 -12.891 1 93.44 261 ILE B O 1
ATOM 4396 N N . GLY B 1 262 ? 13.492 -4.953 -11.703 1 92.75 262 GLY B N 1
ATOM 4397 C CA . GLY B 1 262 ? 14.844 -5.113 -11.172 1 92.75 262 GLY B CA 1
ATOM 4398 C C . GLY B 1 262 ? 15.055 -6.453 -10.484 1 92.75 262 GLY B C 1
ATOM 4399 O O . GLY B 1 262 ? 16.156 -6.996 -10.508 1 92.75 262 GLY B O 1
ATOM 4400 N N . VAL B 1 263 ? 14.023 -6.961 -9.906 1 93.5 263 VAL B N 1
ATOM 4401 C CA . VAL B 1 263 ? 14.18 -8.227 -9.195 1 93.5 263 VAL B CA 1
ATOM 4402 C C . VAL B 1 263 ? 14.414 -9.359 -10.195 1 93.5 263 VAL B C 1
ATOM 4404 O O . VAL B 1 263 ? 15.195 -10.273 -9.93 1 93.5 263 VAL B O 1
ATOM 4407 N N . SER B 1 264 ? 13.719 -9.344 -11.336 1 95.62 264 SER B N 1
ATOM 4408 C CA . SER B 1 264 ? 13.922 -10.359 -12.367 1 95.62 264 SER B CA 1
ATOM 4409 C C . SER B 1 264 ? 15.273 -10.203 -13.039 1 95.62 264 SER B C 1
ATOM 4411 O O . SER B 1 264 ? 15.898 -11.188 -13.43 1 95.62 264 SER B O 1
ATOM 4413 N N . GLU B 1 265 ? 15.703 -8.961 -13.25 1 95.56 265 GLU B N 1
ATOM 4414 C CA . GLU B 1 265 ? 17.031 -8.703 -13.797 1 95.56 265 GLU B CA 1
ATOM 4415 C C . GLU B 1 265 ? 18.125 -9.289 -12.906 1 95.56 265 GLU B C 1
ATOM 4417 O O . GLU B 1 265 ? 19.078 -9.883 -13.398 1 95.56 265 GLU B O 1
ATOM 4422 N N . LYS B 1 266 ? 17.953 -9.133 -11.641 1 95 266 LYS B N 1
ATOM 4423 C CA . LYS B 1 266 ? 18.906 -9.734 -10.703 1 95 266 LYS B CA 1
ATOM 4424 C C . LYS B 1 266 ? 18.797 -11.258 -10.719 1 95 266 LYS B C 1
ATOM 4426 O O . LYS B 1 266 ? 19.812 -11.953 -10.672 1 95 266 LYS B O 1
ATOM 4431 N N . ALA B 1 267 ? 17.578 -11.758 -10.75 1 96.56 267 ALA B N 1
ATOM 4432 C CA . ALA B 1 267 ? 17.344 -13.203 -10.734 1 96.56 267 ALA B CA 1
ATOM 4433 C C . ALA B 1 267 ? 18.047 -13.891 -11.898 1 96.56 267 ALA B C 1
ATOM 4435 O O . ALA B 1 267 ? 18.656 -14.945 -11.727 1 96.56 267 ALA B O 1
ATOM 4436 N N . VAL B 1 268 ? 17.969 -13.312 -13.102 1 96.25 268 VAL B N 1
ATOM 4437 C CA . VAL B 1 268 ? 18.516 -13.961 -14.289 1 96.25 268 VAL B CA 1
ATOM 4438 C C . VAL B 1 268 ? 20.047 -13.969 -14.219 1 96.25 268 VAL B C 1
ATOM 4440 O O . VAL B 1 268 ? 20.688 -14.844 -14.797 1 96.25 268 VAL B O 1
ATOM 4443 N N . GLN B 1 269 ? 20.625 -13.047 -13.492 1 95.81 269 GLN B N 1
ATOM 4444 C CA . GLN B 1 269 ? 22.078 -13.047 -13.273 1 95.81 269 GLN B CA 1
ATOM 4445 C C . GLN B 1 269 ? 22.484 -14.211 -12.375 1 95.81 269 GLN B C 1
ATOM 4447 O O . GLN B 1 269 ? 23.562 -14.781 -12.547 1 95.81 269 GLN B O 1
ATOM 4452 N N . LEU B 1 270 ? 21.641 -14.562 -11.453 1 96.75 270 LEU B N 1
ATOM 4453 C CA . LEU B 1 270 ? 21.938 -15.609 -10.477 1 96.75 270 LEU B CA 1
ATOM 4454 C C . LEU B 1 270 ? 21.594 -16.984 -11.031 1 96.75 270 LEU B C 1
ATOM 4456 O O . LEU B 1 270 ? 22.047 -18 -10.5 1 96.75 270 LEU B O 1
ATOM 4460 N N . MET B 1 271 ? 20.734 -17.016 -12.109 1 97.38 271 MET B N 1
ATOM 4461 C CA . MET B 1 271 ? 20.344 -18.25 -12.781 1 97.38 271 MET B CA 1
ATOM 4462 C C . MET B 1 271 ? 20.656 -18.188 -14.266 1 97.38 271 MET B C 1
ATOM 4464 O O . MET B 1 271 ? 19.75 -18.094 -15.102 1 97.38 271 MET B O 1
ATOM 4468 N N . PRO B 1 272 ? 21.859 -18.328 -14.727 1 94.38 272 PRO B N 1
ATOM 4469 C CA . PRO B 1 272 ? 22.312 -18.062 -16.094 1 94.38 272 PRO B CA 1
ATOM 4470 C C . PRO B 1 272 ? 21.562 -18.891 -17.141 1 94.38 272 PRO B C 1
ATOM 4472 O O . PRO B 1 272 ? 21.484 -18.5 -18.297 1 94.38 272 PRO B O 1
ATOM 4475 N N . GLY B 1 273 ? 20.922 -19.969 -16.891 1 96.69 273 GLY B N 1
ATOM 4476 C CA . GLY B 1 273 ? 20.156 -20.719 -17.859 1 96.69 273 GLY B CA 1
ATOM 4477 C C . GLY B 1 273 ? 18.75 -20.172 -18.078 1 96.69 273 GLY B C 1
ATOM 4478 O O . GLY B 1 273 ? 18.078 -20.547 -19.047 1 96.69 273 GLY B O 1
ATOM 4479 N N . ALA B 1 274 ? 18.344 -19.203 -17.281 1 98.12 274 ALA B N 1
ATOM 4480 C CA . ALA B 1 274 ? 17.016 -18.609 -17.375 1 98.12 274 ALA B CA 1
ATOM 4481 C C . ALA B 1 274 ? 17 -17.5 -18.438 1 98.12 274 ALA B C 1
ATOM 4483 O O . ALA B 1 274 ? 18.016 -16.844 -18.672 1 98.12 274 ALA B O 1
ATOM 4484 N N . GLU B 1 275 ? 15.906 -17.344 -19.078 1 98.5 275 GLU B N 1
ATOM 4485 C CA . GLU B 1 275 ? 15.68 -16.281 -20.062 1 98.5 275 GLU B CA 1
ATOM 4486 C C . GLU B 1 275 ? 14.734 -15.219 -19.516 1 98.5 275 GLU B C 1
ATOM 4488 O O . GLU B 1 275 ? 13.641 -15.539 -19.047 1 98.5 275 GLU B O 1
ATOM 4493 N N . LEU B 1 276 ? 15.172 -13.977 -19.562 1 98.5 276 LEU B N 1
ATOM 4494 C CA . LEU B 1 276 ? 14.305 -12.867 -19.203 1 98.5 276 LEU B CA 1
ATOM 4495 C C . LEU B 1 276 ? 13.727 -12.203 -20.453 1 98.5 276 LEU B C 1
ATOM 4497 O O . LEU B 1 276 ? 14.484 -11.781 -21.344 1 98.5 276 LEU B O 1
ATOM 4501 N N . ARG B 1 277 ? 12.492 -12.211 -20.578 1 98.75 277 ARG B N 1
ATOM 4502 C CA . ARG B 1 277 ? 11.773 -11.484 -21.625 1 98.75 277 ARG B CA 1
ATOM 4503 C C . ARG B 1 277 ? 11.109 -10.234 -21.062 1 98.75 277 ARG B C 1
ATOM 4505 O O . ARG B 1 277 ? 10.055 -10.32 -20.422 1 98.75 277 ARG B O 1
ATOM 4512 N N . VAL B 1 278 ? 11.719 -9.133 -21.312 1 98.31 278 VAL B N 1
ATOM 4513 C CA . VAL B 1 278 ? 11.164 -7.855 -20.875 1 98.31 278 VAL B CA 1
ATOM 4514 C C . VAL B 1 278 ? 10 -7.465 -21.781 1 98.31 278 VAL B C 1
ATOM 4516 O O . VAL B 1 278 ? 10.172 -7.316 -23 1 98.31 278 VAL B O 1
ATOM 4519 N N . MET B 1 279 ? 8.883 -7.398 -21.188 1 97.94 279 MET B N 1
ATOM 4520 C CA . MET B 1 279 ? 7.695 -6.965 -21.922 1 97.94 279 MET B CA 1
ATOM 4521 C C . MET B 1 279 ? 7.516 -5.453 -21.812 1 97.94 279 MET B C 1
ATOM 4523 O O . MET B 1 279 ? 6.84 -4.965 -20.906 1 97.94 279 MET B O 1
ATOM 4527 N N . LYS B 1 280 ? 8.039 -4.742 -22.781 1 96.62 280 LYS B N 1
ATOM 4528 C CA . LYS B 1 280 ? 8.102 -3.283 -22.75 1 96.62 280 LYS B CA 1
ATOM 4529 C C . LYS B 1 280 ? 6.707 -2.672 -22.734 1 96.62 280 LYS B C 1
ATOM 4531 O O . LYS B 1 280 ? 5.836 -3.07 -23.5 1 96.62 280 LYS B O 1
ATOM 4536 N N . GLY B 1 281 ? 6.477 -1.747 -21.844 1 93.44 281 GLY B N 1
ATOM 4537 C CA . GLY B 1 281 ? 5.227 -1.007 -21.766 1 93.44 281 GLY B CA 1
ATOM 4538 C C . GLY B 1 281 ? 4.176 -1.699 -20.922 1 93.44 281 GLY B C 1
ATOM 4539 O O . GLY B 1 281 ? 3.104 -1.144 -20.672 1 93.44 281 GLY B O 1
ATOM 4540 N N . GLU B 1 282 ? 4.469 -2.895 -20.391 1 94.62 282 GLU B N 1
ATOM 4541 C CA . GLU B 1 282 ? 3.475 -3.639 -19.609 1 94.62 282 GLU B CA 1
ATOM 4542 C C . GLU B 1 282 ? 3.615 -3.359 -18.125 1 94.62 282 GLU B C 1
ATOM 4544 O O . GLU B 1 282 ? 4.73 -3.262 -17.609 1 94.62 282 GLU B O 1
ATOM 4549 N N . SER B 1 283 ? 2.502 -3.102 -17.5 1 91.81 283 SER B N 1
ATOM 4550 C CA . SER B 1 283 ? 2.41 -3.045 -16.047 1 91.81 283 SER B CA 1
ATOM 4551 C C . SER B 1 283 ? 2.219 -4.434 -15.453 1 91.81 283 SER B C 1
ATOM 4553 O O . SER B 1 283 ? 2.34 -5.441 -16.156 1 91.81 283 SER B O 1
ATOM 4555 N N . HIS B 1 284 ? 1.995 -4.512 -14.188 1 92.44 284 HIS B N 1
ATOM 4556 C CA . HIS B 1 284 ? 1.782 -5.793 -13.523 1 92.44 284 HIS B CA 1
ATOM 4557 C C . HIS B 1 284 ? 0.53 -6.484 -14.047 1 92.44 284 HIS B C 1
ATOM 4559 O O . HIS B 1 284 ? 0.578 -7.656 -14.43 1 92.44 284 HIS B O 1
ATOM 4565 N N . MET B 1 285 ? -0.512 -5.738 -14.148 1 92.56 285 MET B N 1
ATOM 4566 C CA . MET B 1 285 ? -1.793 -6.324 -14.531 1 92.56 285 MET B CA 1
ATOM 4567 C C . MET B 1 285 ? -1.875 -6.512 -16.047 1 92.56 285 MET B C 1
ATOM 4569 O O . MET B 1 285 ? -2.434 -7.504 -16.516 1 92.56 285 MET B O 1
ATOM 4573 N N . SER B 1 286 ? -1.387 -5.512 -16.797 1 93.19 286 SER B N 1
ATOM 4574 C CA . SER B 1 286 ? -1.466 -5.641 -18.25 1 93.19 286 SER B CA 1
ATOM 4575 C C . SER B 1 286 ? -0.66 -6.84 -18.734 1 93.19 286 SER B C 1
ATOM 4577 O O . SER B 1 286 ? -1.038 -7.488 -19.719 1 93.19 286 SER B O 1
ATOM 4579 N N . LEU B 1 287 ? 0.411 -7.18 -18.031 1 95.88 287 LEU B N 1
ATOM 4580 C CA . LEU B 1 287 ? 1.208 -8.344 -18.391 1 95.88 287 LEU B CA 1
ATOM 4581 C C . LEU B 1 287 ? 0.383 -9.625 -18.281 1 95.88 287 LEU B C 1
ATOM 4583 O O . LEU B 1 287 ? 0.549 -10.547 -19.094 1 95.88 287 LEU B O 1
ATOM 4587 N N . MET B 1 288 ? -0.506 -9.711 -17.375 1 94.06 288 MET B N 1
ATOM 4588 C CA . MET B 1 288 ? -1.289 -10.914 -17.109 1 94.06 288 MET B CA 1
ATOM 4589 C C . MET B 1 288 ? -2.223 -11.227 -18.281 1 94.06 288 MET B C 1
ATOM 4591 O O . MET B 1 288 ? -2.732 -12.344 -18.391 1 94.06 288 MET B O 1
ATOM 4595 N N . THR B 1 289 ? -2.426 -10.25 -19.109 1 94.06 289 THR B N 1
ATOM 4596 C CA . THR B 1 289 ? -3.322 -10.469 -20.234 1 94.06 289 THR B CA 1
ATOM 4597 C C . THR B 1 289 ? -2.555 -11 -21.438 1 94.06 289 THR B C 1
ATOM 4599 O O . THR B 1 289 ? -3.15 -11.328 -22.469 1 94.06 289 THR B O 1
ATOM 4602 N N . ARG B 1 290 ? -1.251 -11.109 -21.312 1 96.44 290 ARG B N 1
ATOM 4603 C CA . ARG B 1 290 ? -0.435 -11.625 -22.391 1 96.44 290 ARG B CA 1
ATOM 4604 C C . ARG B 1 290 ? -0.39 -13.148 -22.375 1 96.44 290 ARG B C 1
ATOM 4606 O O . ARG B 1 290 ? 0.687 -13.75 -22.438 1 96.44 290 ARG B O 1
ATOM 4613 N N . VAL B 1 291 ? -1.541 -13.719 -22.344 1 96.88 291 VAL B N 1
ATOM 4614 C CA . VAL B 1 291 ? -1.696 -15.148 -22.094 1 96.88 291 VAL B CA 1
ATOM 4615 C C . VAL B 1 291 ? -1.234 -15.945 -23.312 1 96.88 291 VAL B C 1
ATOM 4617 O O . VAL B 1 291 ? -0.77 -17.078 -23.188 1 96.88 291 VAL B O 1
ATOM 4620 N N . ASP B 1 292 ? -1.3 -15.375 -24.531 1 97.94 292 ASP B N 1
ATOM 4621 C CA . ASP B 1 292 ? -0.794 -16.062 -25.719 1 97.94 292 ASP B CA 1
ATOM 4622 C C . ASP B 1 292 ? 0.696 -16.359 -25.578 1 97.94 292 ASP B C 1
ATOM 4624 O O . ASP B 1 292 ? 1.137 -17.484 -25.859 1 97.94 292 ASP B O 1
ATOM 4628 N N . GLU B 1 293 ? 1.429 -15.336 -25.094 1 98.06 293 GLU B N 1
ATOM 4629 C CA . GLU B 1 293 ? 2.871 -15.469 -24.922 1 98.06 293 GLU B CA 1
ATOM 4630 C C . GLU B 1 293 ? 3.207 -16.609 -23.969 1 98.06 293 GLU B C 1
ATOM 4632 O O . GLU B 1 293 ? 4.086 -17.422 -24.25 1 98.06 293 GLU B O 1
ATOM 4637 N N . PHE B 1 294 ? 2.545 -16.688 -22.891 1 98.5 294 PHE B N 1
ATOM 4638 C CA . PHE B 1 294 ? 2.797 -17.703 -21.859 1 98.5 294 PHE B CA 1
ATOM 4639 C C . PHE B 1 294 ? 2.428 -19.094 -22.375 1 98.5 294 PHE B C 1
ATOM 4641 O O . PHE B 1 294 ? 3.203 -20.031 -22.234 1 98.5 294 PHE B O 1
ATOM 4648 N N . THR B 1 295 ? 1.212 -19.172 -22.969 1 98.62 295 THR B N 1
ATOM 4649 C CA . THR B 1 295 ? 0.663 -20.453 -23.391 1 98.62 295 THR B CA 1
ATOM 4650 C C . THR B 1 295 ? 1.547 -21.094 -24.453 1 98.62 295 THR B C 1
ATOM 4652 O O . THR B 1 295 ? 1.871 -22.281 -24.359 1 98.62 295 THR B O 1
ATOM 4655 N N . VAL B 1 296 ? 1.971 -20.328 -25.375 1 98.44 296 VAL B N 1
ATOM 4656 C CA . VAL B 1 296 ? 2.781 -20.828 -26.469 1 98.44 296 VAL B CA 1
ATOM 4657 C C . VAL B 1 296 ? 4.141 -21.297 -25.938 1 98.44 296 VAL B C 1
ATOM 4659 O O . VAL B 1 296 ? 4.625 -22.359 -26.297 1 98.44 296 VAL B O 1
ATOM 4662 N N . ALA B 1 297 ? 4.738 -20.5 -25.109 1 98.5 297 ALA B N 1
ATOM 4663 C CA . ALA B 1 297 ? 6.051 -20.844 -24.562 1 98.5 297 ALA B CA 1
ATOM 4664 C C . ALA B 1 297 ? 5.996 -22.125 -23.734 1 98.5 297 ALA B C 1
ATOM 4666 O O . ALA B 1 297 ? 6.875 -22.969 -23.844 1 98.5 297 ALA B O 1
ATOM 4667 N N . MET B 1 298 ? 4.984 -22.25 -22.891 1 98.44 298 MET B N 1
ATOM 4668 C CA . MET B 1 298 ? 4.836 -23.438 -22.062 1 98.44 298 MET B CA 1
ATOM 4669 C C . MET B 1 298 ? 4.605 -24.672 -22.922 1 98.44 298 MET B C 1
ATOM 4671 O O . MET B 1 298 ? 5.195 -25.719 -22.672 1 98.44 298 MET B O 1
ATOM 4675 N N . LYS B 1 299 ? 3.744 -24.516 -23.906 1 98.31 299 LYS B N 1
ATOM 4676 C CA . LYS B 1 299 ? 3.48 -25.625 -24.844 1 98.31 299 LYS B CA 1
ATOM 4677 C C . LYS B 1 299 ? 4.762 -26.078 -25.531 1 98.31 299 LYS B C 1
ATOM 4679 O O . LYS B 1 299 ? 5.02 -27.281 -25.641 1 98.31 299 LYS B O 1
ATOM 4684 N N . ASP B 1 300 ? 5.527 -25.109 -25.969 1 98 300 ASP B N 1
ATOM 4685 C CA . ASP B 1 300 ? 6.773 -25.422 -26.656 1 98 300 ASP B CA 1
ATOM 4686 C C . ASP B 1 300 ? 7.734 -26.188 -25.75 1 98 300 ASP B C 1
ATOM 4688 O O . ASP B 1 300 ? 8.438 -27.094 -26.203 1 98 300 ASP B O 1
ATOM 4692 N N . MET B 1 301 ? 7.82 -25.828 -24.484 1 97.56 301 MET B N 1
ATOM 4693 C CA . MET B 1 301 ? 8.68 -26.531 -23.531 1 97.56 301 MET B CA 1
ATOM 4694 C C . MET B 1 301 ? 8.281 -27.984 -23.406 1 97.56 301 MET B C 1
ATOM 4696 O O . MET B 1 301 ? 9.141 -28.875 -23.328 1 97.56 301 MET B O 1
ATOM 4700 N N . ILE B 1 302 ? 6.992 -28.203 -23.406 1 97.44 302 ILE B N 1
ATOM 4701 C CA . ILE B 1 302 ? 6.473 -29.562 -23.219 1 97.44 302 ILE B CA 1
ATOM 4702 C C . ILE B 1 302 ? 6.734 -30.391 -24.469 1 97.44 302 ILE B C 1
ATOM 4704 O O . ILE B 1 302 ? 7.152 -31.547 -24.375 1 97.44 302 ILE B O 1
ATOM 4708 N N . LEU B 1 303 ? 6.59 -29.797 -25.625 1 95.75 303 LEU B N 1
ATOM 4709 C CA . LEU B 1 303 ? 6.699 -30.531 -26.891 1 95.75 303 LEU B CA 1
ATOM 4710 C C . LEU B 1 303 ? 8.156 -30.812 -27.219 1 95.75 303 LEU B C 1
ATOM 4712 O O . LEU B 1 303 ? 8.461 -31.766 -27.953 1 95.75 303 LEU B O 1
ATOM 4716 N N . ARG B 1 304 ? 9.055 -30.078 -26.781 1 91.12 304 ARG B N 1
ATOM 4717 C CA . ARG B 1 304 ? 10.477 -30.266 -27.047 1 91.12 304 ARG B CA 1
ATOM 4718 C C . ARG B 1 304 ? 11.07 -31.328 -26.125 1 91.12 304 ARG B C 1
ATOM 4720 O O . ARG B 1 304 ? 12.18 -31.812 -26.359 1 91.12 304 ARG B O 1
ATOM 4727 N N . SER B 1 305 ? 10.477 -31.672 -25.078 1 82.88 305 SER B N 1
ATOM 4728 C CA . SER B 1 305 ? 11.008 -32.594 -24.094 1 82.88 305 SER B CA 1
ATOM 4729 C C . SER B 1 305 ? 10.719 -34.062 -24.484 1 82.88 305 SER B C 1
ATOM 4731 O O . SER B 1 305 ? 9.742 -34.344 -25.188 1 82.88 305 SER B O 1
#